Protein AF-A0A7S1JDE6-F1 (afdb_monomer_lite)

Secondary structure (DSSP, 8-state):
-HHHHHHHHHHHHHHHHHHHHHHHHHHHHHHHS-HHHHHHHHHHHHHHHHHHHHHHHHHHHHHHHHHHHHHHHHHHHHHHHHHHHHHHHHHHHHHHHHHHHHHHHHHHHHHHHHHHHHHHHHHHHHHHHHHSSHHHHHHHHTTSS-HHHHHHHHHHHHHHHHHHHHHHHHHHHHHHHHHHHHHHHHHHHHHHHHHHHHHHHHHHHHHHHHHHHHHHHHHHHHHHHHHHHHHHHHHHHHHHHHHHHHHHHHHHHHHHHHHHHHHHHHHHHHHHHHHHHHHHHHHHHHHHHHHHHHHHHHHHHHHHHHHHHHHHHHHHHHHHHHHHHHHHHHHHHHHHHHHHHHHHTT--------------------------PPPS--TT-------HHHHHHHHHHHHHH-TT-SSEEEHHHHHHHHHHTT----HHHHHHHHHHH-SS-SSEEEHHHHHHHHHHHHTT---S--HHHHHHHHHHTTSHHHHHHHHHHTT--------PPPPPP----------------------------------------------------

Foldseek 3Di:
DVVVVVVVVVVVVVVVVVVVVVVVVVVVVVVPPDVVVVVVVVVVVVVVVVVVVVVVVVLVVLVVVLVVLVVVLVVLVVVVVVVVVVVVVVVVVVVVVVVVVVVVVVVVVVVVVVVVVVVVVVVVVVVVVVVPPPVVVVVVPVPDDDVPVVVVVVVVVVVVVVVVVVVVVVVVVVVVVVVVVVVVVVVVVVVVVVVVVVVVVVVVVVSVVVSVVSVVVSVVSVVVVVVVVVVVVVVVVVVVVVVVVVVVVVVVVVVVVVVVVVVVVVVVVVVVVVVVVVVVVVVVVVVVVVVVVVVVVVVVVVVVVVVVVVVVVVVVVVVVVVVVVVVVVVVVVVVVVVVVVVVVVPDDDDDDDDDDDDDDDDDDDDDDDDDDDADDDDLVPDDDPDDPVVVVLLVVVQCVLCVVPPQKRALVSVQVVCVVVVDHDDSVLSQVVVVNLPRVPPRIHGSSSSCVLLVCLLVVVDDDDNPVSVVVNVVSCPDPVSVVVVCVVVVHDDDDDDDDDDDDDDDDDDDDDDDDDDDDDDDDDDDDDDDDDDDDDDDDDDDDDDDDDDDDDDDDD

Sequence (557 aa):
MEEATELIRRLQQSQEKADTMISELQERVRLNTDPLELQKQQQALDERAKGLAEAEEAVTQREQAAAAEEGRIKAIEEILTKLEVDKAEAKGDVLRVNARNEVLHDANERLKKEISSLKDELHAKQVLELTGPVEEKKEKAMKGEDESMFIQYVENQRRKMEAQLQGMQKLLDKEQEQHTEALVKIQQLKGEKELHAEEEAEKRRKLEIQLKEAEIAKADALRGVVEVEKQKVELKHAQANLAKQKAAWEAAMKREMDNFVLDYDQKKTSLVRAVANVEWDQINRTQAEYNKQRKKLEQRFKEVEDEKEYLMKDRQRLQDALDIQEDWLQRVKDWESLVKAQLKTMLIPAGNIPLEPFPEPPQQPAPVQSIVPKPLINPDFFIVPLDLGILISIKHIFERLDPQGNGLLAVRDIGDWVSSKGVSIDHSSLQHMISIADYDQDGCLTFWEFFAVQSYITLGLYKKEVPLMEWVGFVTCRHPGMQALIAQMHGQPLVQGSVSLPPVPENAYYTSQGYDEYYPDQGYEAPASYADPQAMWAAAAYPSASPDPAYGGGYGY

Radius of gyration: 74.98 Å; chains: 1; bounding box: 180×84×236 Å

Organism: NCBI:txid73025

pLDDT: mean 70.15, std 18.43, range [29.5, 92.44]

InterPro domains:
  IPR002048 EF-hand domain [PF13499] (394-452)
  IPR011992 EF-hand domain pair [SSF47473] (394-467)
  IPR018247 EF-Hand 1, calcium-binding site [PS00018] (438-450)

Structure (mmCIF, N/CA/C/O backbone):
data_AF-A0A7S1JDE6-F1
#
_entry.id   AF-A0A7S1JDE6-F1
#
loop_
_atom_site.group_PDB
_atom_site.id
_atom_site.type_symbol
_atom_site.label_atom_id
_atom_site.label_alt_id
_atom_site.label_comp_id
_atom_site.label_asym_id
_atom_site.label_entity_id
_atom_site.label_seq_id
_atom_site.pdbx_PDB_ins_code
_atom_site.Cartn_x
_atom_site.Cartn_y
_atom_site.Cartn_z
_atom_site.occupancy
_atom_site.B_iso_or_equiv
_atom_site.auth_seq_id
_atom_site.auth_comp_id
_atom_site.auth_asym_id
_atom_site.auth_atom_id
_atom_site.pdbx_PDB_model_num
ATOM 1 N N . MET A 1 1 ? -34.099 -27.370 26.755 1.00 49.22 1 MET A N 1
ATOM 2 C CA . MET A 1 1 ? -34.527 -26.265 25.863 1.00 49.22 1 MET A CA 1
ATOM 3 C C . MET A 1 1 ? -34.507 -24.934 26.605 1.00 49.22 1 MET A C 1
ATOM 5 O O . MET A 1 1 ? -33.805 -24.039 26.157 1.00 49.22 1 MET A O 1
ATOM 9 N N . GLU A 1 2 ? -35.168 -24.806 27.759 1.00 65.94 2 GLU A N 1
ATOM 10 C CA . GLU A 1 2 ? -35.119 -23.577 28.580 1.00 65.94 2 GLU A CA 1
ATOM 11 C C . GLU A 1 2 ? -33.700 -23.231 29.062 1.00 65.94 2 GLU A C 1
ATOM 13 O O . GLU A 1 2 ? -33.246 -22.113 28.849 1.00 65.94 2 GLU A O 1
ATOM 18 N N . GLU A 1 3 ? -32.938 -24.206 29.573 1.00 62.94 3 GLU A N 1
ATOM 19 C CA . GLU A 1 3 ? -31.530 -23.993 29.967 1.00 62.94 3 GLU A CA 1
ATOM 20 C C . GLU A 1 3 ? -30.635 -23.549 28.797 1.00 62.94 3 GLU A C 1
ATOM 22 O O . GLU A 1 3 ? -29.754 -22.709 28.965 1.00 62.94 3 GLU A O 1
ATOM 27 N N . ALA A 1 4 ? -30.892 -24.065 27.590 1.00 51.06 4 ALA A N 1
ATOM 28 C CA . ALA A 1 4 ? -30.170 -23.667 26.381 1.00 51.06 4 ALA A CA 1
ATOM 29 C C . ALA A 1 4 ? -30.535 -22.236 25.947 1.00 51.06 4 ALA A C 1
ATOM 31 O O . ALA A 1 4 ? -29.676 -21.487 25.491 1.00 51.06 4 ALA A O 1
ATOM 32 N N . THR A 1 5 ? -31.794 -21.839 26.140 1.00 74.6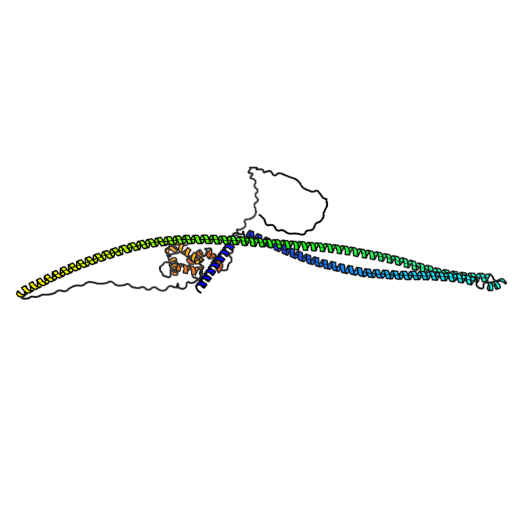9 5 THR A N 1
ATOM 33 C CA . THR A 1 5 ? -32.283 -20.488 25.828 1.00 74.69 5 THR A CA 1
ATOM 34 C C . THR A 1 5 ? -31.700 -19.461 26.804 1.00 74.69 5 THR A C 1
ATOM 36 O O . THR A 1 5 ? -31.255 -18.393 26.392 1.00 74.69 5 THR A O 1
ATOM 39 N N . GLU A 1 6 ? -31.601 -19.813 28.087 1.00 82.25 6 GLU A N 1
ATOM 40 C CA . GLU A 1 6 ? -30.967 -18.976 29.110 1.00 82.25 6 GLU A CA 1
ATOM 41 C C . GLU A 1 6 ? -29.446 -18.848 28.901 1.00 82.25 6 GLU A C 1
ATOM 43 O O . GLU A 1 6 ? -28.879 -17.773 29.103 1.00 82.25 6 GLU A O 1
ATOM 48 N N . LEU A 1 7 ? -28.777 -19.904 28.423 1.00 75.62 7 LEU A N 1
ATOM 49 C CA . LEU A 1 7 ? -27.366 -19.848 28.018 1.00 75.62 7 LEU A CA 1
ATOM 50 C C . LEU A 1 7 ? -27.135 -18.896 26.836 1.00 75.62 7 LEU A C 1
ATOM 52 O O . LEU A 1 7 ? -26.209 -18.087 26.883 1.00 75.62 7 LEU A O 1
ATOM 56 N N . ILE A 1 8 ? -27.993 -18.941 25.813 1.00 78.50 8 ILE A N 1
ATOM 57 C CA . ILE A 1 8 ? -27.926 -18.025 24.662 1.00 78.50 8 ILE A CA 1
ATOM 58 C C . ILE A 1 8 ? -28.127 -16.574 25.116 1.00 78.50 8 ILE A C 1
ATOM 60 O O . ILE A 1 8 ? -27.351 -15.701 24.730 1.00 78.50 8 ILE A O 1
ATOM 64 N N . ARG A 1 9 ? -29.094 -16.321 26.005 1.00 87.25 9 ARG A N 1
ATOM 65 C CA . ARG A 1 9 ? -29.351 -14.984 26.560 1.00 87.25 9 ARG A CA 1
ATOM 66 C C . ARG A 1 9 ? -28.144 -14.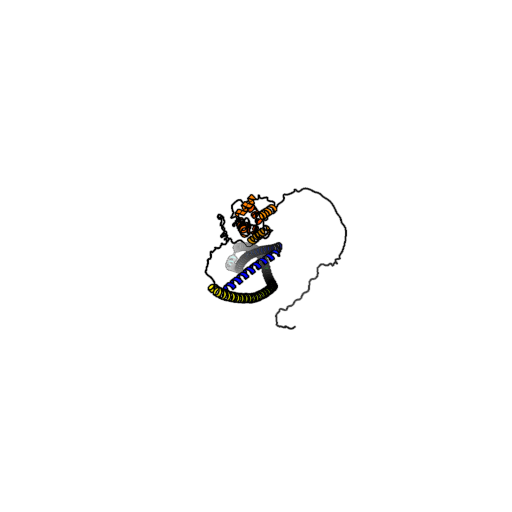434 27.328 1.00 87.25 9 ARG A C 1
ATOM 68 O O . ARG A 1 9 ? -27.805 -13.261 27.193 1.00 87.25 9 ARG A O 1
ATOM 75 N N . ARG A 1 10 ? -27.460 -15.275 28.112 1.00 84.19 10 ARG A N 1
ATOM 76 C CA . ARG A 1 10 ? -26.241 -14.884 28.847 1.00 84.19 10 ARG A CA 1
ATOM 77 C C . ARG A 1 10 ? -25.066 -14.597 27.918 1.00 84.19 10 ARG A C 1
ATOM 79 O O . ARG A 1 10 ? -24.316 -13.660 28.177 1.00 84.19 10 ARG A O 1
ATOM 86 N N . LEU A 1 11 ? -24.922 -15.368 26.841 1.00 74.88 11 LEU A N 1
ATOM 87 C CA . LEU A 1 11 ? -23.900 -15.121 25.824 1.00 74.88 11 LEU A CA 1
ATOM 88 C C . LEU A 1 11 ? -24.150 -13.800 25.087 1.00 74.88 11 LEU A C 1
ATOM 90 O O . LEU A 1 11 ? -23.216 -13.021 24.936 1.00 74.88 11 LEU A O 1
ATOM 94 N N . GLN A 1 12 ? -25.400 -13.498 24.732 1.00 80.62 12 GLN A N 1
ATOM 95 C CA . GLN A 1 12 ? -25.768 -12.222 24.107 1.00 80.62 12 GLN A CA 1
ATOM 96 C C . GLN A 1 12 ? -25.487 -11.027 25.029 1.00 80.62 12 GLN A C 1
ATOM 98 O O . GLN A 1 12 ? -24.830 -10.078 24.617 1.00 80.62 12 GLN A O 1
ATOM 103 N N . GLN A 1 13 ? -25.862 -11.112 26.310 1.00 84.75 13 GLN A N 1
ATOM 104 C CA . GLN A 1 13 ? -25.555 -10.061 27.292 1.00 84.75 13 GLN A CA 1
ATOM 105 C C . GLN A 1 13 ? -24.050 -9.887 27.544 1.00 84.75 13 GLN A C 1
ATOM 107 O O . GLN A 1 13 ? -23.584 -8.787 27.840 1.00 84.75 13 GLN A O 1
ATOM 112 N N . SER A 1 14 ? -23.276 -10.972 27.458 1.00 79.75 14 SER A N 1
ATOM 113 C CA . SER A 1 14 ? -21.816 -10.906 27.539 1.00 79.75 14 SER A CA 1
ATOM 114 C C . SER A 1 14 ? -21.209 -10.247 26.302 1.00 79.75 14 SER A C 1
ATOM 116 O O . SER A 1 14 ? -20.222 -9.527 26.430 1.00 79.75 14 SER A O 1
ATOM 118 N N . GLN A 1 15 ? -21.782 -10.493 25.125 1.00 77.56 15 GLN A N 1
ATOM 119 C CA . GLN A 1 15 ? -21.324 -9.925 23.863 1.00 77.56 15 GLN A CA 1
ATOM 120 C C . GLN A 1 15 ? -21.596 -8.417 23.804 1.00 77.56 15 GLN A C 1
ATOM 122 O O . GLN A 1 15 ? -20.674 -7.651 23.554 1.00 77.56 15 GLN A O 1
ATOM 127 N N . GLU A 1 16 ? -22.797 -7.974 24.185 1.00 86.75 16 GLU A N 1
ATOM 128 C CA . GLU A 1 16 ? -23.143 -6.546 24.266 1.00 86.75 16 GLU A CA 1
ATOM 129 C C . GLU A 1 16 ? -22.226 -5.771 25.227 1.00 86.75 16 GLU A C 1
ATOM 131 O O . GLU A 1 16 ? -21.831 -4.639 24.941 1.00 86.75 16 GLU A O 1
ATOM 136 N N . LYS A 1 17 ? -21.836 -6.392 26.352 1.00 85.88 17 LYS A N 1
ATOM 137 C CA . LYS A 1 17 ? -20.860 -5.821 27.297 1.00 85.88 17 LYS A CA 1
ATOM 138 C C . LYS A 1 17 ? -19.448 -5.725 26.723 1.00 85.88 17 LYS A C 1
ATOM 140 O O . LYS A 1 17 ? -18.738 -4.764 27.011 1.00 85.88 17 LYS A O 1
ATOM 145 N N . ALA A 1 18 ? -19.027 -6.719 25.945 1.00 73.94 18 ALA A N 1
ATOM 146 C CA . ALA A 1 18 ? -17.730 -6.690 25.282 1.00 73.94 18 ALA A CA 1
ATOM 147 C C . ALA A 1 18 ? -17.686 -5.584 24.216 1.00 73.94 18 ALA A C 1
ATOM 149 O O . ALA A 1 18 ? -16.713 -4.834 24.158 1.00 73.94 18 ALA A O 1
ATOM 150 N N . ASP A 1 19 ? -18.763 -5.425 23.446 1.00 80.00 19 ASP A N 1
ATOM 151 C CA . ASP A 1 19 ? -18.871 -4.391 22.415 1.00 80.00 19 ASP A CA 1
ATOM 152 C C . ASP A 1 19 ? -18.860 -2.980 23.024 1.00 80.00 19 ASP A C 1
ATOM 154 O O . ASP A 1 19 ? -18.158 -2.098 22.526 1.00 80.00 19 ASP A O 1
ATOM 158 N N . THR A 1 20 ? -19.535 -2.777 24.163 1.00 85.44 20 THR A N 1
ATOM 159 C CA . THR A 1 20 ? -19.463 -1.499 24.899 1.00 85.44 20 THR A CA 1
ATOM 160 C C . THR A 1 20 ? -18.052 -1.202 25.412 1.00 85.44 20 THR A C 1
ATOM 162 O O . THR A 1 20 ? -17.577 -0.080 25.241 1.00 85.44 20 THR A O 1
ATOM 165 N N . MET A 1 21 ? -17.334 -2.190 25.963 1.00 75.69 21 MET A N 1
ATOM 166 C CA . MET A 1 21 ? -15.934 -1.995 26.379 1.00 75.69 21 MET A CA 1
ATOM 167 C C . MET A 1 21 ? -15.004 -1.699 25.196 1.00 75.69 21 MET A C 1
ATOM 169 O O . MET A 1 21 ? -14.103 -0.871 25.325 1.00 75.69 21 MET A O 1
ATOM 173 N N . ILE A 1 22 ? -15.212 -2.340 24.042 1.00 78.38 22 ILE A N 1
ATOM 174 C CA . ILE A 1 22 ? -14.438 -2.059 22.825 1.00 78.38 22 ILE A CA 1
ATOM 175 C C . ILE A 1 22 ? -14.667 -0.613 22.372 1.00 78.38 22 ILE A C 1
ATOM 177 O O . ILE A 1 22 ? -13.693 0.082 22.079 1.00 78.38 22 ILE A O 1
ATOM 181 N N . SER A 1 23 ? -15.914 -0.132 22.364 1.00 80.12 23 SER A N 1
ATOM 182 C CA . SER A 1 23 ? -16.217 1.266 22.031 1.00 80.12 23 SER A CA 1
ATOM 183 C C . SER A 1 23 ? -15.588 2.253 23.019 1.00 80.12 23 SER A C 1
ATOM 185 O O . SER A 1 23 ? -14.987 3.238 22.596 1.00 80.12 23 SER A O 1
ATOM 187 N N . GLU A 1 24 ? -15.637 1.976 24.325 1.00 80.12 24 GLU A N 1
ATOM 188 C CA . GLU A 1 24 ? -14.979 2.818 25.335 1.00 80.12 24 GLU A CA 1
ATOM 189 C C . GLU A 1 24 ? -13.453 2.857 25.169 1.00 80.12 24 GLU A C 1
ATOM 191 O O . GLU A 1 24 ? -12.832 3.907 25.342 1.00 80.12 24 GLU A O 1
ATOM 196 N N . LEU A 1 25 ? -12.828 1.731 24.819 1.00 69.62 25 LEU A N 1
ATOM 197 C CA . LEU A 1 25 ? -11.390 1.662 24.564 1.00 69.62 25 LEU A CA 1
ATOM 198 C C . LEU A 1 25 ? -10.996 2.401 23.286 1.00 69.62 25 LEU A C 1
ATOM 200 O O . LEU A 1 25 ? -9.996 3.117 23.292 1.00 69.62 25 LEU A O 1
ATOM 204 N N . GLN A 1 26 ? -11.782 2.277 22.216 1.00 69.44 26 GLN A N 1
ATOM 205 C CA . GLN A 1 26 ? -11.581 3.046 20.986 1.00 69.44 26 GLN A CA 1
ATOM 206 C C . GLN A 1 26 ? -11.684 4.551 21.250 1.00 69.44 26 GLN A C 1
ATOM 208 O O . GLN A 1 26 ? -10.839 5.312 20.779 1.00 69.44 26 GLN A O 1
ATOM 213 N N . GLU A 1 27 ? -12.646 4.975 22.070 1.00 77.75 27 GLU A N 1
ATOM 214 C CA . GLU A 1 27 ? -12.805 6.379 22.448 1.00 77.75 27 GLU A CA 1
ATOM 215 C C . GLU A 1 27 ? -11.648 6.862 23.339 1.00 77.75 27 GLU A C 1
ATOM 217 O O . GLU A 1 27 ? -11.132 7.960 23.151 1.00 77.75 27 GLU A O 1
ATOM 222 N N . ARG A 1 28 ? -11.142 6.026 24.256 1.00 70.06 28 ARG A N 1
ATOM 223 C CA . ARG A 1 28 ? -9.946 6.348 25.059 1.00 70.06 28 ARG A CA 1
ATOM 224 C C . ARG A 1 28 ? -8.675 6.443 24.222 1.00 70.06 28 ARG A C 1
ATOM 226 O O . ARG A 1 28 ? -7.874 7.338 24.462 1.00 70.06 28 ARG A O 1
ATOM 233 N N . VAL A 1 29 ? -8.486 5.561 23.241 1.00 67.31 29 VAL A N 1
ATOM 234 C CA . VAL A 1 29 ? -7.367 5.650 22.287 1.00 67.31 29 VAL A CA 1
ATOM 235 C C . VAL A 1 29 ? -7.487 6.931 21.464 1.00 67.31 29 VAL A C 1
ATOM 237 O O . VAL A 1 29 ? -6.503 7.648 21.302 1.00 67.31 29 VAL A O 1
ATOM 240 N N . ARG A 1 30 ? -8.699 7.280 21.023 1.00 69.12 30 ARG A N 1
ATOM 241 C CA . ARG A 1 30 ? -8.980 8.534 20.317 1.00 69.12 30 ARG A CA 1
ATOM 242 C C . ARG A 1 30 ? -8.715 9.780 21.171 1.00 69.12 30 ARG A C 1
ATOM 244 O O . ARG A 1 30 ? -8.283 10.788 20.628 1.00 69.12 30 ARG A O 1
ATOM 251 N N . LEU A 1 31 ? -8.957 9.715 22.481 1.00 71.12 31 LEU A N 1
ATOM 252 C CA . LEU A 1 31 ? -8.732 10.822 23.420 1.00 71.12 31 LEU A CA 1
ATOM 253 C C . LEU A 1 31 ? -7.274 10.943 23.897 1.00 71.12 31 LEU A C 1
ATOM 255 O O . LEU A 1 31 ? -6.847 12.045 24.225 1.00 71.12 31 LEU A O 1
ATOM 259 N N . ASN A 1 32 ? -6.514 9.842 23.937 1.00 65.75 32 ASN A N 1
ATOM 260 C CA . ASN A 1 32 ? -5.107 9.836 24.369 1.00 65.75 32 ASN A CA 1
ATOM 261 C C . ASN A 1 32 ? -4.097 9.988 23.229 1.00 65.75 32 ASN A C 1
ATOM 263 O O . ASN A 1 32 ? -2.929 10.265 23.494 1.00 65.75 32 ASN A O 1
ATOM 267 N N . THR A 1 33 ? -4.514 9.795 21.981 1.00 55.62 33 THR A N 1
ATOM 268 C CA . THR A 1 33 ? -3.657 10.072 20.828 1.00 55.62 33 THR A CA 1
ATOM 269 C C . THR A 1 33 ? -3.906 11.515 20.423 1.00 55.62 33 THR A C 1
ATOM 271 O O . THR A 1 33 ? -5.026 11.842 20.037 1.00 55.62 33 THR A O 1
ATOM 274 N N . ASP A 1 34 ? -2.897 12.383 20.548 1.00 72.19 34 ASP A N 1
ATOM 275 C CA . ASP A 1 34 ? -3.013 13.787 20.148 1.00 72.19 34 ASP A CA 1
ATOM 276 C C . ASP A 1 34 ? -3.513 13.832 18.686 1.00 72.19 34 ASP A C 1
ATOM 278 O O . ASP A 1 34 ? -2.824 13.324 17.791 1.00 72.19 34 ASP A O 1
ATOM 282 N N . PRO A 1 35 ? -4.718 14.378 18.415 1.00 68.94 35 PRO A N 1
ATOM 283 C CA . PRO A 1 35 ? -5.293 14.417 17.072 1.00 68.94 35 PRO A CA 1
ATOM 284 C C . PRO A 1 35 ? -4.346 15.060 16.057 1.00 68.94 35 PRO A C 1
ATOM 286 O O . PRO A 1 35 ? -4.358 14.705 14.878 1.00 68.94 35 PRO A O 1
ATOM 289 N N . LEU A 1 36 ? -3.486 15.968 16.532 1.00 72.69 36 LEU A N 1
ATOM 290 C CA . LEU A 1 36 ? -2.466 16.622 15.733 1.00 72.69 36 LEU A CA 1
ATOM 291 C C . LEU A 1 36 ? -1.353 15.656 15.302 1.00 72.69 36 LEU A C 1
ATOM 293 O O . LEU A 1 36 ? -0.823 15.787 14.201 1.00 72.69 36 LEU A O 1
ATOM 297 N N . GLU A 1 37 ? -0.989 14.682 16.136 1.00 71.50 37 GLU A N 1
ATOM 298 C CA . GLU A 1 37 ? 0.030 13.682 15.810 1.00 71.50 37 GLU A CA 1
ATOM 299 C C . GLU A 1 37 ? -0.493 12.665 14.791 1.00 71.50 37 GLU A C 1
ATOM 301 O O . GLU A 1 37 ? 0.199 12.345 13.823 1.00 71.50 37 GLU A O 1
ATOM 306 N N . LEU A 1 38 ? -1.751 12.235 14.943 1.00 69.88 38 LEU A N 1
ATOM 307 C CA . LEU A 1 38 ? -2.407 11.344 13.985 1.00 69.88 38 LEU A CA 1
ATOM 308 C C . LEU A 1 38 ? -2.587 12.031 12.621 1.00 69.88 38 LEU A C 1
ATOM 310 O O . LEU A 1 38 ? -2.335 11.432 11.577 1.00 69.88 38 LEU A O 1
ATOM 314 N N . GLN A 1 39 ? -2.954 13.317 12.629 1.00 76.44 39 GLN A N 1
ATOM 315 C CA . GLN A 1 39 ? -3.057 14.130 11.418 1.00 76.44 39 GLN A CA 1
ATOM 316 C C . GLN A 1 39 ? -1.692 14.329 10.744 1.00 76.44 39 GLN A C 1
ATOM 318 O O . GLN A 1 39 ? -1.605 14.225 9.522 1.00 76.44 39 GLN A O 1
ATOM 323 N N . LYS A 1 40 ? -0.619 14.550 11.515 1.00 77.50 40 LYS A N 1
ATOM 324 C CA . LYS A 1 40 ? 0.754 14.637 10.987 1.00 77.50 40 LYS A CA 1
ATOM 325 C C . LYS A 1 40 ? 1.224 13.318 10.376 1.00 77.50 40 LYS A C 1
ATOM 327 O O . LYS A 1 40 ? 1.848 13.332 9.320 1.00 77.50 40 LYS A O 1
ATOM 332 N N . GLN A 1 41 ? 0.919 12.183 11.004 1.00 70.38 41 GLN A N 1
ATOM 333 C CA . GLN A 1 41 ? 1.254 10.867 10.452 1.00 70.38 41 GLN A CA 1
ATOM 334 C C . GLN A 1 41 ? 0.469 10.571 9.171 1.00 70.38 41 GLN A C 1
ATOM 336 O O . GLN A 1 41 ? 1.050 10.066 8.211 1.00 70.38 41 GLN A O 1
ATOM 341 N N . GLN A 1 42 ? -0.815 10.933 9.122 1.00 71.56 42 GLN A N 1
ATOM 342 C CA . GLN A 1 42 ? -1.626 10.777 7.918 1.00 71.56 42 GLN A CA 1
ATOM 343 C C . GLN A 1 42 ? -1.126 11.681 6.783 1.00 71.56 42 GLN A C 1
ATOM 345 O O . GLN A 1 42 ? -0.923 11.196 5.675 1.00 71.56 42 GLN A O 1
ATOM 350 N N . GLN A 1 43 ? -0.816 12.950 7.067 1.00 81.25 43 GLN A N 1
ATOM 351 C CA . GLN A 1 43 ? -0.206 13.858 6.088 1.00 81.25 43 GLN A CA 1
ATOM 352 C C . GLN A 1 43 ? 1.140 13.331 5.575 1.00 81.25 43 GLN A C 1
ATOM 354 O O . GLN A 1 43 ? 1.377 13.348 4.373 1.00 81.25 43 GLN A O 1
ATOM 359 N N . ALA A 1 44 ? 1.993 12.789 6.449 1.00 75.75 44 ALA A N 1
ATOM 360 C CA . ALA A 1 44 ? 3.267 12.197 6.041 1.00 75.75 44 ALA A CA 1
ATOM 361 C C . ALA A 1 44 ? 3.091 10.944 5.157 1.00 75.75 44 ALA A C 1
ATOM 363 O O . ALA A 1 44 ? 3.914 10.683 4.275 1.00 75.75 44 ALA A O 1
ATOM 364 N N . LEU A 1 45 ? 2.033 10.156 5.380 1.00 71.69 45 LEU A N 1
ATOM 365 C CA . LEU A 1 45 ? 1.680 9.025 4.519 1.00 71.69 45 LEU A CA 1
ATOM 366 C C . LEU A 1 45 ? 1.142 9.491 3.165 1.00 71.69 45 LEU A C 1
ATOM 368 O O . LEU A 1 45 ? 1.549 8.940 2.144 1.00 71.69 45 LEU A O 1
ATOM 372 N N . ASP A 1 46 ? 0.296 10.518 3.149 1.00 80.06 46 ASP A N 1
ATOM 373 C CA . ASP A 1 46 ? -0.273 11.082 1.924 1.00 80.06 46 ASP A CA 1
ATOM 374 C C . ASP A 1 46 ? 0.817 11.751 1.062 1.00 80.06 46 ASP A C 1
ATOM 376 O O . ASP A 1 46 ? 0.859 11.554 -0.153 1.00 80.06 46 ASP A O 1
ATOM 380 N N . GLU A 1 47 ? 1.768 12.463 1.677 1.00 85.12 47 GLU A N 1
ATOM 381 C CA . GLU A 1 47 ? 2.940 13.029 0.994 1.00 85.12 47 GLU A CA 1
ATOM 382 C C . GLU A 1 47 ? 3.853 11.940 0.419 1.00 85.12 47 GLU A C 1
ATOM 384 O O . GLU A 1 47 ? 4.307 12.047 -0.724 1.00 85.12 47 GLU A O 1
ATOM 389 N N . ARG A 1 48 ? 4.085 10.849 1.163 1.00 78.19 48 ARG A N 1
ATOM 390 C CA . ARG A 1 48 ? 4.832 9.690 0.648 1.00 78.19 48 ARG A CA 1
ATOM 391 C C . ARG A 1 48 ? 4.107 8.994 -0.498 1.00 78.19 48 ARG A C 1
ATOM 393 O O . ARG A 1 48 ? 4.761 8.604 -1.460 1.00 78.19 48 ARG A O 1
ATOM 400 N N . ALA A 1 49 ? 2.788 8.836 -0.410 1.00 72.25 49 ALA A N 1
ATOM 401 C CA . ALA A 1 49 ? 1.983 8.236 -1.470 1.00 72.25 49 ALA A CA 1
ATOM 402 C C . ALA A 1 49 ? 2.019 9.091 -2.743 1.00 72.25 49 ALA A C 1
ATOM 404 O O . ALA A 1 49 ? 2.190 8.557 -3.837 1.00 72.25 49 ALA A O 1
ATOM 405 N N . LYS A 1 50 ? 1.948 10.419 -2.594 1.00 85.81 50 LYS A N 1
ATOM 406 C CA . LYS A 1 50 ? 2.099 11.364 -3.702 1.00 85.81 50 LYS A CA 1
ATOM 407 C C . LYS A 1 50 ? 3.483 11.266 -4.350 1.00 85.81 50 LYS A C 1
ATOM 409 O O . LYS A 1 50 ? 3.566 11.138 -5.566 1.00 85.81 50 LYS A O 1
ATOM 414 N N . GLY A 1 51 ? 4.552 11.236 -3.550 1.00 81.62 51 GLY A N 1
ATOM 415 C CA . GLY A 1 51 ? 5.914 11.056 -4.063 1.00 81.62 51 GLY A CA 1
ATOM 416 C C . GLY A 1 51 ? 6.121 9.713 -4.774 1.00 81.62 51 GLY A C 1
ATOM 417 O O . GLY A 1 51 ? 6.849 9.646 -5.761 1.00 81.62 51 GLY A O 1
ATOM 418 N N . LEU A 1 52 ? 5.451 8.646 -4.321 1.00 71.06 52 LEU A N 1
ATOM 419 C CA . LEU A 1 52 ? 5.494 7.342 -4.986 1.00 71.06 52 LEU A CA 1
ATOM 420 C C . LEU A 1 52 ? 4.786 7.374 -6.348 1.00 71.06 52 LEU A C 1
ATOM 422 O O . LEU A 1 52 ? 5.319 6.844 -7.316 1.00 71.06 52 LEU A O 1
ATOM 426 N N . ALA A 1 53 ? 3.624 8.029 -6.433 1.00 74.12 53 ALA A N 1
ATOM 427 C CA . ALA A 1 53 ? 2.886 8.186 -7.685 1.00 74.12 53 ALA A CA 1
ATOM 428 C C . ALA A 1 53 ? 3.673 9.019 -8.714 1.00 74.12 53 ALA A C 1
ATOM 430 O O . ALA A 1 53 ? 3.769 8.633 -9.877 1.00 74.12 53 ALA A O 1
ATOM 431 N N . GLU A 1 54 ? 4.302 10.116 -8.278 1.00 82.19 54 GLU A N 1
ATOM 432 C CA . GLU A 1 54 ? 5.189 10.929 -9.126 1.00 82.19 54 GLU A CA 1
ATOM 433 C C . GLU A 1 54 ? 6.412 10.121 -9.605 1.00 82.19 54 GLU A C 1
ATOM 435 O O . GLU A 1 54 ? 6.827 10.236 -10.761 1.00 82.19 54 GLU A O 1
ATOM 440 N N . ALA A 1 55 ? 6.970 9.254 -8.752 1.00 71.38 55 ALA A N 1
ATOM 441 C CA . ALA A 1 55 ? 8.066 8.364 -9.129 1.00 71.38 55 ALA A CA 1
ATOM 442 C C . ALA A 1 55 ? 7.633 7.278 -10.133 1.00 71.38 55 ALA A C 1
ATOM 444 O O . ALA A 1 55 ? 8.368 7.008 -11.083 1.00 71.38 55 ALA A O 1
ATOM 445 N N . GLU A 1 56 ? 6.451 6.676 -9.968 1.00 72.94 56 GLU A N 1
ATOM 446 C CA . GLU A 1 56 ? 5.893 5.701 -10.919 1.00 72.94 56 GLU A CA 1
ATOM 447 C C . GLU A 1 56 ? 5.613 6.335 -12.291 1.00 72.94 56 GLU A C 1
ATOM 449 O O . GLU A 1 56 ? 5.930 5.745 -13.331 1.00 72.94 56 GLU A O 1
ATOM 454 N N . GLU A 1 57 ? 5.094 7.564 -12.314 1.00 82.38 57 GLU A N 1
ATOM 455 C CA . GLU A 1 57 ? 4.909 8.319 -13.554 1.00 82.38 57 GLU A CA 1
ATOM 456 C C . GLU A 1 57 ? 6.259 8.606 -14.234 1.00 82.38 57 GLU A C 1
ATOM 458 O O . GLU A 1 57 ? 6.414 8.365 -15.434 1.00 82.38 57 GLU A O 1
ATOM 463 N N . ALA A 1 58 ? 7.274 9.026 -13.471 1.00 75.25 58 ALA A N 1
ATOM 464 C CA . ALA A 1 58 ? 8.619 9.267 -13.993 1.00 75.25 58 ALA A CA 1
ATOM 465 C C . ALA A 1 58 ? 9.282 7.993 -14.555 1.00 75.25 58 ALA A C 1
ATOM 467 O O . ALA A 1 58 ? 9.987 8.056 -15.565 1.00 75.25 58 ALA A O 1
ATOM 468 N N . VAL A 1 59 ? 9.053 6.830 -13.937 1.00 74.44 59 VAL A N 1
ATOM 469 C CA . VAL A 1 59 ? 9.521 5.529 -14.450 1.00 74.44 59 VAL A CA 1
ATOM 470 C C . VAL A 1 59 ? 8.835 5.200 -15.770 1.00 74.44 59 VAL A C 1
ATOM 472 O O . VAL A 1 59 ? 9.515 4.877 -16.740 1.00 74.44 59 VAL A O 1
ATOM 475 N N . THR A 1 60 ? 7.516 5.377 -15.842 1.00 77.19 60 THR A N 1
ATOM 476 C CA . THR A 1 60 ? 6.736 5.126 -17.062 1.00 77.19 60 THR A CA 1
ATOM 477 C C . THR A 1 60 ? 7.210 6.013 -18.219 1.00 77.19 60 THR A C 1
ATOM 479 O O . THR A 1 60 ? 7.400 5.540 -19.340 1.00 77.19 60 THR A O 1
ATOM 482 N N . GLN A 1 61 ? 7.477 7.296 -17.953 1.00 77.81 61 GLN A N 1
ATOM 483 C CA . GLN A 1 61 ? 8.032 8.217 -18.952 1.00 77.81 61 GLN A CA 1
ATOM 484 C C . GLN A 1 61 ? 9.439 7.796 -19.412 1.00 77.81 61 GLN A C 1
ATOM 486 O O . GLN A 1 61 ? 9.749 7.872 -20.603 1.00 77.81 61 GLN A O 1
ATOM 491 N N . ARG A 1 62 ? 10.290 7.304 -18.500 1.00 75.56 62 ARG A N 1
ATOM 492 C CA . ARG A 1 62 ? 11.626 6.783 -18.843 1.00 75.56 62 ARG A CA 1
ATOM 493 C C . ARG A 1 62 ? 11.564 5.500 -19.669 1.00 75.56 62 ARG A C 1
ATOM 495 O O . ARG A 1 62 ? 12.351 5.361 -20.601 1.00 75.56 62 ARG A O 1
ATOM 502 N N . GLU A 1 63 ? 10.635 4.594 -19.377 1.00 72.81 63 GLU A N 1
ATOM 503 C CA . GLU A 1 63 ? 10.416 3.380 -20.175 1.00 72.81 63 GLU A CA 1
ATOM 504 C C . GLU A 1 63 ? 9.956 3.716 -21.600 1.00 72.81 63 GLU A C 1
ATOM 506 O O . GLU A 1 63 ? 10.481 3.161 -22.566 1.00 72.81 63 GLU A O 1
ATOM 511 N N . GLN A 1 64 ? 9.042 4.679 -21.754 1.00 75.56 64 GLN A N 1
ATOM 512 C CA . GLN A 1 64 ? 8.615 5.164 -23.071 1.00 75.56 64 GLN A CA 1
ATOM 513 C C . GLN A 1 64 ? 9.770 5.813 -23.849 1.00 75.56 64 GLN A C 1
ATOM 515 O O . GLN A 1 64 ? 9.922 5.559 -25.046 1.00 75.56 64 GLN A O 1
ATOM 520 N N . ALA A 1 65 ? 10.616 6.603 -23.180 1.00 72.81 65 ALA A N 1
ATOM 521 C CA . ALA A 1 65 ? 11.808 7.190 -23.791 1.00 72.81 65 ALA A CA 1
ATOM 522 C C . ALA A 1 65 ? 12.831 6.119 -24.215 1.00 72.81 65 ALA A C 1
ATOM 524 O O . ALA A 1 65 ? 13.362 6.179 -25.324 1.00 72.81 65 ALA A O 1
ATOM 525 N N . ALA A 1 66 ? 13.064 5.101 -23.379 1.00 70.44 66 ALA A N 1
ATOM 526 C CA . ALA A 1 66 ? 13.943 3.979 -23.704 1.00 70.44 66 ALA A CA 1
ATOM 527 C C . ALA A 1 66 ? 13.423 3.160 -24.901 1.00 70.44 66 ALA A C 1
ATOM 529 O O . ALA A 1 66 ? 14.207 2.789 -25.774 1.00 70.44 66 ALA A O 1
ATOM 530 N N . ALA A 1 67 ? 12.108 2.927 -24.987 1.00 73.06 67 ALA A N 1
ATOM 531 C CA . ALA A 1 67 ? 11.492 2.246 -26.125 1.00 73.06 67 ALA A CA 1
ATOM 532 C C . ALA A 1 67 ? 11.619 3.056 -27.430 1.00 73.06 67 ALA A C 1
ATOM 534 O O . ALA A 1 67 ? 11.888 2.488 -28.492 1.00 73.06 67 ALA A O 1
ATOM 535 N N . ALA A 1 68 ? 11.471 4.384 -27.359 1.00 73.75 68 ALA A N 1
ATOM 536 C CA . ALA A 1 68 ? 11.682 5.265 -28.505 1.00 73.75 68 ALA A CA 1
ATOM 537 C C . ALA A 1 68 ? 13.141 5.229 -28.997 1.00 73.75 68 ALA A C 1
ATOM 539 O O . ALA A 1 68 ? 13.384 5.173 -30.206 1.00 73.75 68 ALA A O 1
ATOM 540 N N . GLU A 1 69 ? 14.108 5.200 -28.077 1.00 72.50 69 GLU A N 1
ATOM 541 C CA . GLU A 1 69 ? 15.530 5.129 -28.424 1.00 72.50 69 GLU A CA 1
ATOM 542 C C . GLU A 1 69 ? 15.922 3.752 -28.985 1.00 72.50 69 GLU A C 1
ATOM 544 O O . GLU A 1 69 ? 16.683 3.671 -29.946 1.00 72.50 69 GLU A O 1
ATOM 549 N N . GLU A 1 70 ? 15.323 2.659 -28.496 1.00 74.00 70 GLU A N 1
ATOM 550 C CA . GLU A 1 70 ? 15.483 1.336 -29.118 1.00 74.00 70 GLU A CA 1
ATOM 551 C C . GLU A 1 70 ? 14.972 1.320 -30.569 1.00 74.00 70 GLU A C 1
ATOM 553 O O . GLU A 1 70 ? 15.603 0.726 -31.446 1.00 74.00 70 GLU A O 1
ATOM 558 N N . GLY A 1 71 ? 13.862 2.013 -30.847 1.00 75.44 71 GLY A N 1
ATOM 559 C CA . GLY A 1 71 ? 13.359 2.200 -32.209 1.00 75.44 71 GLY A CA 1
ATOM 560 C C . GLY A 1 71 ? 14.349 2.944 -33.113 1.00 75.44 71 GLY A C 1
ATOM 561 O O . GLY A 1 71 ? 14.536 2.561 -34.269 1.00 75.44 71 GLY A O 1
ATOM 562 N N . ARG A 1 72 ? 15.031 3.969 -32.585 1.00 75.12 72 ARG A N 1
ATOM 563 C CA . ARG A 1 72 ? 16.079 4.708 -33.310 1.00 75.12 72 ARG A CA 1
ATOM 564 C C . ARG A 1 72 ? 17.307 3.851 -33.592 1.00 75.12 72 ARG A C 1
ATOM 566 O O . ARG A 1 72 ? 17.797 3.878 -34.718 1.00 75.12 72 ARG A O 1
ATOM 573 N N . ILE A 1 73 ? 17.764 3.069 -32.614 1.00 70.88 73 ILE A N 1
ATOM 574 C CA . ILE A 1 73 ? 18.897 2.147 -32.781 1.00 70.88 73 ILE A CA 1
ATOM 575 C C . ILE A 1 73 ? 18.599 1.139 -33.899 1.00 70.88 73 ILE A C 1
ATOM 577 O O . ILE A 1 73 ? 19.398 1.016 -34.824 1.00 70.88 73 ILE A O 1
ATOM 581 N N . LYS A 1 74 ? 17.414 0.510 -33.898 1.00 77.75 74 LYS A N 1
ATOM 582 C CA . LYS A 1 74 ? 17.006 -0.422 -34.970 1.00 77.75 74 LYS A CA 1
ATOM 583 C C . LYS A 1 74 ? 16.982 0.241 -36.348 1.00 77.75 74 LYS A C 1
ATOM 585 O O . LYS A 1 74 ? 17.450 -0.344 -37.320 1.00 77.75 74 LYS A O 1
ATOM 590 N N . ALA A 1 75 ? 16.491 1.478 -36.441 1.00 75.81 75 ALA A N 1
ATOM 591 C CA . ALA A 1 75 ? 16.503 2.223 -37.700 1.00 75.81 75 ALA A CA 1
ATOM 592 C C . ALA A 1 75 ? 17.934 2.511 -38.198 1.00 75.81 75 ALA A C 1
ATOM 594 O O . ALA A 1 75 ? 18.193 2.443 -39.400 1.00 75.81 75 ALA A O 1
ATOM 595 N N . ILE A 1 76 ? 18.877 2.799 -37.293 1.00 75.06 76 ILE A N 1
ATOM 596 C CA . ILE A 1 76 ? 20.295 2.984 -37.638 1.00 75.06 76 ILE A CA 1
ATOM 597 C C . ILE A 1 76 ? 20.918 1.658 -38.101 1.00 75.06 76 ILE A C 1
ATOM 599 O O . ILE A 1 76 ? 21.611 1.645 -39.118 1.00 75.06 76 ILE A O 1
ATOM 603 N N . GLU A 1 77 ? 20.641 0.543 -37.422 1.00 76.25 77 GLU A N 1
ATOM 604 C CA . GLU A 1 77 ? 21.105 -0.796 -37.822 1.00 76.25 77 GLU A CA 1
ATOM 605 C C . GLU A 1 77 ? 20.597 -1.193 -39.222 1.00 76.25 77 GLU A C 1
ATOM 607 O O . GLU A 1 77 ? 21.359 -1.700 -40.051 1.00 76.25 77 GLU A O 1
ATOM 612 N N . GLU A 1 78 ? 19.335 -0.892 -39.546 1.00 83.81 78 GLU A N 1
ATOM 613 C CA . GLU A 1 78 ? 18.776 -1.093 -40.892 1.00 83.81 78 GLU A CA 1
ATOM 614 C C . GLU A 1 78 ? 19.466 -0.233 -41.964 1.00 83.81 78 GLU A C 1
ATOM 616 O O . GLU A 1 78 ? 19.651 -0.670 -43.102 1.00 83.81 78 GLU A O 1
ATOM 621 N N . ILE A 1 79 ? 19.864 0.998 -41.633 1.00 79.94 79 ILE A N 1
ATOM 622 C CA . ILE A 1 79 ? 20.618 1.858 -42.557 1.00 79.94 79 ILE A CA 1
ATOM 623 C C . ILE A 1 79 ? 22.039 1.316 -42.753 1.00 79.94 79 ILE A C 1
ATOM 625 O O . ILE A 1 79 ? 22.522 1.259 -43.884 1.00 79.94 79 ILE A O 1
ATOM 629 N N . LEU A 1 80 ? 22.708 0.890 -41.678 1.00 74.69 80 LEU A N 1
ATOM 630 C CA . LEU A 1 80 ? 24.062 0.338 -41.744 1.00 74.69 80 LEU A CA 1
ATOM 631 C C . LEU A 1 80 ? 24.115 -0.949 -42.573 1.00 74.69 80 LEU A C 1
ATOM 633 O O . LEU A 1 80 ? 24.997 -1.085 -43.419 1.00 74.69 80 LEU A O 1
ATOM 637 N N . THR A 1 81 ? 23.145 -1.847 -42.401 1.00 80.25 81 THR A N 1
ATOM 638 C CA . THR A 1 81 ? 23.048 -3.081 -43.198 1.00 80.25 81 THR A CA 1
ATOM 639 C C . THR A 1 81 ? 22.824 -2.795 -44.685 1.00 80.25 81 THR A C 1
ATOM 641 O O . THR A 1 81 ? 23.491 -3.402 -45.523 1.00 80.25 81 THR A O 1
ATOM 644 N N . LYS A 1 82 ? 21.978 -1.818 -45.045 1.00 80.38 82 LYS A N 1
ATOM 645 C CA . LYS A 1 82 ? 21.841 -1.364 -46.446 1.00 80.38 82 LYS A CA 1
ATOM 646 C C . LYS A 1 82 ? 23.163 -0.832 -47.007 1.00 80.38 82 LYS A C 1
ATOM 648 O O . LYS A 1 82 ? 23.586 -1.251 -48.079 1.00 80.38 82 LYS A O 1
ATOM 653 N N . LEU A 1 83 ? 23.877 -0.005 -46.241 1.00 75.12 83 LEU A N 1
ATOM 654 C CA . LEU A 1 83 ? 25.188 0.523 -46.636 1.00 75.12 83 LEU A CA 1
ATOM 655 C C . LEU A 1 83 ? 26.276 -0.559 -46.770 1.00 75.12 83 LEU A C 1
ATOM 657 O O . LEU A 1 83 ? 27.287 -0.341 -47.447 1.00 75.12 83 LEU A O 1
ATOM 661 N N . GLU A 1 84 ? 26.148 -1.702 -46.097 1.00 75.00 84 GLU A N 1
ATOM 662 C CA . GLU A 1 84 ? 27.044 -2.850 -46.285 1.00 75.00 84 GLU A CA 1
ATOM 663 C C . GLU A 1 84 ? 26.754 -3.606 -47.582 1.00 75.00 84 GLU A C 1
ATOM 665 O O . GLU A 1 84 ? 27.700 -3.987 -48.279 1.00 75.00 84 GLU A O 1
ATOM 670 N N . VAL A 1 85 ? 25.476 -3.760 -47.938 1.00 78.06 85 VAL A N 1
ATOM 671 C CA . VAL A 1 85 ? 25.054 -4.335 -49.223 1.00 78.06 85 VAL A CA 1
ATOM 672 C C . VAL A 1 85 ? 25.536 -3.459 -50.380 1.00 78.06 85 VAL A C 1
ATOM 674 O O . VAL A 1 85 ? 26.228 -3.962 -51.267 1.00 78.06 85 VAL A O 1
ATOM 677 N N . ASP A 1 86 ? 25.309 -2.145 -50.314 1.00 73.56 86 ASP A N 1
ATOM 678 C CA . ASP A 1 86 ? 25.755 -1.194 -51.343 1.00 73.56 86 ASP A CA 1
ATOM 679 C C . ASP A 1 86 ? 27.287 -1.216 -51.509 1.00 73.56 86 ASP A C 1
ATOM 681 O O . ASP A 1 86 ? 27.824 -1.174 -52.618 1.00 73.56 86 ASP A O 1
ATOM 685 N N . LYS A 1 87 ? 28.030 -1.368 -50.401 1.00 72.69 87 LYS A N 1
ATOM 686 C CA . LYS A 1 87 ? 29.494 -1.519 -50.426 1.00 72.69 87 LYS A CA 1
ATOM 687 C C . LYS A 1 87 ? 29.932 -2.816 -51.114 1.00 72.69 87 LYS A C 1
ATOM 689 O O . LYS A 1 87 ? 30.960 -2.827 -51.798 1.00 72.69 87 LYS A O 1
ATOM 694 N N . ALA A 1 88 ? 29.201 -3.912 -50.918 1.00 69.38 88 ALA A N 1
ATOM 695 C CA . ALA A 1 88 ? 29.483 -5.182 -51.581 1.00 69.38 88 ALA A CA 1
ATOM 696 C C . ALA A 1 88 ? 29.222 -5.094 -53.095 1.00 69.38 88 ALA A C 1
ATOM 698 O O . ALA A 1 88 ? 30.053 -5.565 -53.878 1.00 69.38 88 ALA A O 1
ATOM 699 N N . GLU A 1 89 ? 28.141 -4.428 -53.507 1.00 72.56 89 GLU A N 1
ATOM 700 C CA . GLU A 1 89 ? 27.834 -4.167 -54.919 1.00 72.56 89 GLU A CA 1
ATOM 701 C C . GLU A 1 89 ? 28.893 -3.272 -55.576 1.00 72.56 89 GLU A C 1
ATOM 703 O O . GLU A 1 89 ? 29.461 -3.644 -56.608 1.00 72.56 89 GLU A O 1
ATOM 708 N N . ALA A 1 90 ? 29.272 -2.167 -54.925 1.00 68.25 90 ALA A N 1
ATOM 709 C CA . ALA A 1 90 ? 30.323 -1.273 -55.410 1.00 68.25 90 ALA A CA 1
ATOM 710 C C . ALA A 1 90 ? 31.675 -1.994 -55.568 1.00 68.25 90 ALA A C 1
ATOM 712 O O . ALA A 1 90 ? 32.400 -1.777 -56.544 1.00 68.25 90 ALA A O 1
ATOM 713 N N . LYS A 1 91 ? 32.019 -2.908 -54.648 1.00 69.12 91 LYS A N 1
ATOM 714 C CA . LYS A 1 91 ? 33.224 -3.748 -54.764 1.00 69.12 91 LYS A CA 1
ATOM 715 C C . LYS A 1 91 ? 33.142 -4.696 -55.968 1.00 69.12 91 LYS A C 1
ATOM 717 O O . LYS A 1 91 ? 34.151 -4.899 -56.646 1.00 69.12 91 LYS A O 1
ATOM 722 N N . GLY A 1 92 ? 31.960 -5.241 -56.256 1.00 72.38 92 GLY A N 1
ATOM 723 C CA . GLY A 1 92 ? 31.699 -6.031 -57.462 1.00 72.38 92 GLY A CA 1
ATOM 724 C C . GLY A 1 92 ? 31.917 -5.231 -58.750 1.00 72.38 92 GLY A C 1
ATOM 725 O O . GLY A 1 92 ? 32.539 -5.727 -59.692 1.00 72.38 92 GLY A O 1
ATOM 726 N N . ASP A 1 93 ? 31.495 -3.969 -58.779 1.00 65.12 93 ASP A N 1
ATOM 727 C CA . ASP A 1 93 ? 31.686 -3.089 -59.936 1.00 65.12 93 ASP A CA 1
ATOM 728 C C . ASP A 1 93 ? 33.147 -2.693 -60.158 1.00 65.12 93 ASP A C 1
ATOM 730 O O . ASP A 1 93 ? 33.612 -2.672 -61.301 1.00 65.12 93 ASP A O 1
ATOM 734 N N . VAL A 1 94 ? 33.916 -2.471 -59.088 1.00 64.56 94 VAL A N 1
ATOM 735 C CA . VAL A 1 94 ? 35.370 -2.249 -59.188 1.00 64.56 94 VAL A CA 1
ATOM 736 C C . VAL A 1 94 ? 36.072 -3.467 -59.798 1.00 64.56 94 VAL A C 1
ATOM 738 O O . VAL A 1 94 ? 36.916 -3.307 -60.682 1.00 64.56 94 VAL A O 1
ATOM 741 N N . LEU A 1 95 ? 35.697 -4.686 -59.395 1.00 68.38 95 LEU A N 1
ATOM 742 C CA . LEU A 1 95 ? 36.253 -5.915 -59.976 1.00 68.38 95 LEU A CA 1
ATOM 743 C C . LEU A 1 95 ? 35.909 -6.054 -61.468 1.00 68.38 95 LEU A C 1
ATOM 745 O O . LEU A 1 95 ? 36.777 -6.421 -62.260 1.00 68.38 95 LEU A O 1
ATOM 749 N N . ARG A 1 96 ? 34.685 -5.692 -61.876 1.00 70.12 96 ARG A N 1
ATOM 750 C CA . ARG A 1 96 ? 34.275 -5.680 -63.293 1.00 70.12 96 ARG A CA 1
ATOM 751 C C . ARG A 1 96 ? 35.071 -4.672 -64.129 1.00 70.12 96 ARG A C 1
ATOM 753 O O . ARG A 1 96 ? 35.458 -4.986 -65.255 1.00 70.12 96 ARG A O 1
ATOM 760 N N . VAL A 1 97 ? 35.345 -3.482 -63.592 1.00 65.06 97 VAL A N 1
ATOM 761 C CA . VAL A 1 97 ? 36.167 -2.463 -64.270 1.00 65.06 97 VAL A CA 1
ATOM 762 C C . VAL A 1 97 ? 37.623 -2.918 -64.401 1.00 65.06 97 VAL A C 1
ATOM 764 O O . VAL A 1 97 ? 38.204 -2.770 -65.476 1.00 65.06 97 VAL A O 1
ATOM 767 N N . ASN A 1 98 ? 38.198 -3.526 -63.360 1.00 64.88 98 ASN A N 1
ATOM 768 C CA . ASN A 1 98 ? 39.565 -4.051 -63.416 1.00 64.88 98 ASN A CA 1
ATOM 769 C C . ASN A 1 98 ? 39.712 -5.163 -64.465 1.00 64.88 98 ASN A C 1
ATOM 771 O O . ASN A 1 98 ? 40.626 -5.096 -65.283 1.00 64.88 98 ASN A O 1
ATOM 775 N N . ALA A 1 99 ? 38.764 -6.103 -64.530 1.00 69.81 99 ALA A N 1
ATOM 776 C CA . ALA A 1 99 ? 38.760 -7.150 -65.555 1.00 69.81 99 ALA A CA 1
ATOM 777 C C . ALA A 1 99 ? 38.683 -6.572 -66.984 1.00 69.81 99 ALA A C 1
ATOM 779 O O . ALA A 1 99 ? 39.354 -7.046 -67.899 1.00 69.81 99 ALA A O 1
ATOM 780 N N . ARG A 1 100 ? 37.904 -5.500 -67.192 1.00 69.50 100 ARG A N 1
ATOM 781 C CA . ARG A 1 100 ? 37.837 -4.809 -68.490 1.00 69.50 100 ARG A CA 1
ATOM 782 C C . ARG A 1 100 ? 39.161 -4.132 -68.860 1.00 69.50 100 ARG A C 1
ATOM 784 O O . ARG A 1 100 ? 39.529 -4.135 -70.033 1.00 69.50 100 ARG A O 1
ATOM 791 N N . ASN A 1 101 ? 39.869 -3.563 -67.886 1.00 66.19 101 ASN A N 1
ATOM 792 C CA . ASN A 1 101 ? 41.168 -2.930 -68.114 1.00 66.19 101 ASN A CA 1
ATOM 793 C C . ASN A 1 101 ? 42.253 -3.951 -68.484 1.00 66.19 101 ASN A C 1
ATOM 795 O O . ASN A 1 101 ? 43.067 -3.657 -69.355 1.00 66.19 101 ASN A O 1
ATOM 799 N N . GLU A 1 102 ? 42.235 -5.152 -67.899 1.00 74.25 102 GLU A N 1
ATOM 800 C CA . GLU A 1 102 ? 43.137 -6.246 -68.294 1.00 74.25 102 GLU A CA 1
ATOM 801 C C . GLU A 1 102 ? 42.904 -6.672 -69.752 1.00 74.25 102 GLU A C 1
ATOM 803 O O . GLU A 1 102 ? 43.852 -6.751 -70.530 1.00 74.25 102 GLU A O 1
ATOM 808 N N . VAL A 1 103 ? 41.641 -6.824 -70.172 1.00 73.62 103 VAL A N 1
ATOM 809 C CA . VAL A 1 103 ? 41.296 -7.146 -71.571 1.00 73.62 103 VAL A CA 1
ATOM 810 C C . VAL A 1 103 ? 41.773 -6.060 -72.544 1.00 73.62 103 VAL A C 1
ATOM 812 O O . VAL A 1 103 ? 42.262 -6.369 -73.631 1.00 73.62 103 VAL A O 1
ATOM 815 N N . LEU A 1 104 ? 41.650 -4.783 -72.169 1.00 69.00 104 LEU A N 1
ATOM 816 C CA . LEU A 1 104 ? 42.148 -3.667 -72.981 1.00 69.00 104 LEU A CA 1
ATOM 817 C C . LEU A 1 104 ? 43.680 -3.630 -73.039 1.00 69.00 104 LEU A C 1
ATOM 819 O O . LEU A 1 104 ? 44.241 -3.323 -74.092 1.00 69.00 104 LEU A O 1
ATOM 823 N N . HIS A 1 105 ? 44.360 -3.958 -71.940 1.00 75.00 105 HIS A N 1
ATOM 824 C CA . HIS A 1 105 ? 45.816 -4.055 -71.911 1.00 75.00 105 HIS A CA 1
ATOM 825 C C . HIS A 1 105 ? 46.317 -5.157 -72.854 1.00 75.00 105 HIS A C 1
ATOM 827 O O . HIS A 1 105 ? 47.175 -4.896 -73.699 1.00 75.00 105 HIS A O 1
ATOM 833 N N . ASP A 1 106 ? 45.704 -6.341 -72.802 1.00 75.00 106 ASP A N 1
ATOM 834 C CA . ASP A 1 106 ? 46.012 -7.454 -73.703 1.00 75.00 106 ASP A CA 1
ATOM 835 C C . ASP A 1 106 ? 45.739 -7.111 -75.174 1.00 75.00 106 ASP A C 1
ATOM 837 O O . ASP A 1 106 ? 46.528 -7.462 -76.056 1.00 75.00 106 ASP A O 1
ATOM 841 N N . ALA A 1 107 ? 44.639 -6.407 -75.462 1.00 70.62 107 ALA A N 1
ATOM 842 C CA . ALA A 1 107 ? 44.327 -5.938 -76.811 1.00 70.62 107 ALA A CA 1
ATOM 843 C C . ALA A 1 107 ? 45.386 -4.950 -77.333 1.00 70.62 107 ALA A C 1
ATOM 845 O O . ALA A 1 107 ? 45.840 -5.082 -78.471 1.00 70.62 107 ALA A O 1
ATOM 846 N N . ASN A 1 108 ? 45.839 -4.015 -76.494 1.00 68.94 108 ASN A N 1
ATOM 847 C CA . ASN A 1 108 ? 46.904 -3.074 -76.843 1.00 68.94 108 ASN A CA 1
ATOM 848 C C . ASN A 1 108 ? 48.247 -3.776 -77.088 1.00 68.94 108 ASN A C 1
ATOM 850 O O . ASN A 1 108 ? 48.956 -3.431 -78.033 1.00 68.94 108 ASN A O 1
ATOM 854 N N . GLU A 1 109 ? 48.602 -4.781 -76.287 1.00 80.44 109 GLU A N 1
ATOM 855 C CA . GLU A 1 109 ? 49.828 -5.559 -76.504 1.00 80.44 109 GLU A CA 1
ATOM 856 C C . GLU A 1 109 ? 49.767 -6.402 -77.788 1.00 80.44 109 GLU A C 1
ATOM 858 O O . GLU A 1 109 ? 50.770 -6.528 -78.496 1.00 80.44 109 GLU A O 1
ATOM 863 N N . ARG A 1 110 ? 48.590 -6.930 -78.154 1.00 75.94 110 ARG A N 1
ATOM 864 C CA . ARG A 1 110 ? 48.382 -7.587 -79.458 1.00 75.94 110 ARG A CA 1
ATOM 865 C C . ARG A 1 110 ? 48.561 -6.610 -80.616 1.00 75.94 110 ARG A C 1
ATOM 867 O O . ARG A 1 110 ? 49.317 -6.917 -81.534 1.00 75.94 110 ARG A O 1
ATOM 874 N N . LEU A 1 111 ? 47.950 -5.427 -80.536 1.00 72.81 111 LEU A N 1
ATOM 875 C CA . LEU A 1 111 ? 48.094 -4.384 -81.556 1.00 72.81 111 LEU A CA 1
ATOM 876 C C . LEU A 1 111 ? 49.552 -3.941 -81.720 1.00 72.81 111 LEU A C 1
ATOM 878 O O . LEU A 1 111 ? 50.034 -3.828 -82.843 1.00 72.81 111 LEU A O 1
ATOM 882 N N . LYS A 1 112 ? 50.303 -3.761 -80.624 1.00 74.56 112 LYS A N 1
ATOM 883 C CA . LYS A 1 112 ? 51.741 -3.437 -80.698 1.00 74.56 112 LYS A CA 1
ATOM 884 C C . LYS A 1 112 ? 52.543 -4.510 -81.433 1.00 74.56 112 LYS A C 1
ATOM 886 O O . LYS A 1 112 ? 53.398 -4.172 -82.252 1.00 74.56 112 LYS A O 1
ATOM 891 N N . LYS A 1 113 ? 52.274 -5.791 -81.158 1.00 80.88 113 LYS A N 1
ATOM 892 C CA . LYS A 1 113 ? 52.929 -6.915 -81.847 1.00 80.88 113 LYS A CA 1
ATOM 893 C C . LYS A 1 113 ? 52.580 -6.945 -83.332 1.00 80.88 113 LYS A C 1
ATOM 895 O O . LYS A 1 113 ? 53.470 -7.141 -84.152 1.00 80.88 113 LYS A O 1
ATOM 900 N N . GLU A 1 114 ? 51.319 -6.707 -83.674 1.00 76.69 114 GLU A N 1
ATOM 901 C CA . GLU A 1 114 ? 50.849 -6.672 -85.060 1.00 76.69 114 GLU A CA 1
ATOM 902 C C . GLU A 1 114 ? 51.469 -5.500 -85.836 1.00 76.69 114 GLU A C 1
ATOM 904 O O . GLU A 1 114 ? 51.982 -5.692 -86.934 1.00 76.69 114 GLU A O 1
ATOM 909 N N . ILE A 1 115 ? 51.559 -4.313 -85.226 1.00 71.06 115 ILE A N 1
ATOM 910 C CA . ILE A 1 115 ? 52.270 -3.158 -85.796 1.00 71.06 115 ILE A CA 1
ATOM 911 C C . ILE A 1 115 ? 53.759 -3.466 -86.000 1.00 71.06 115 ILE A C 1
ATOM 913 O O . ILE A 1 115 ? 54.317 -3.097 -87.033 1.00 71.06 115 ILE A O 1
ATOM 917 N N . SER A 1 116 ? 54.413 -4.134 -85.042 1.00 76.88 116 SER A N 1
ATOM 918 C CA . SER A 1 116 ? 55.813 -4.556 -85.195 1.00 76.88 116 SER A CA 1
ATOM 919 C C . SER A 1 116 ? 55.972 -5.524 -86.366 1.00 76.88 116 SER A C 1
ATOM 921 O O . SER A 1 116 ? 56.827 -5.307 -87.217 1.00 76.88 116 SER A O 1
ATOM 923 N N . SER A 1 117 ? 55.096 -6.528 -86.463 1.00 78.88 117 SER A N 1
ATOM 924 C CA . SER A 1 117 ? 55.088 -7.491 -87.568 1.00 78.88 117 SER A CA 1
ATOM 925 C C . SER A 1 117 ? 54.887 -6.803 -88.919 1.00 78.88 117 SER A C 1
ATOM 927 O O . SER A 1 117 ? 55.600 -7.092 -89.873 1.00 78.88 117 SER A O 1
ATOM 929 N N . LEU A 1 118 ? 53.957 -5.847 -89.007 1.00 74.88 118 LEU A N 1
ATOM 930 C CA . LEU A 1 118 ? 53.718 -5.078 -90.229 1.00 74.88 118 LEU A CA 1
ATOM 931 C C . LEU A 1 118 ? 54.912 -4.190 -90.602 1.00 74.88 118 LEU A C 1
ATOM 933 O O . LEU A 1 118 ? 55.192 -4.023 -91.788 1.00 74.88 118 LEU A O 1
ATOM 937 N N . LYS A 1 119 ? 55.636 -3.633 -89.621 1.00 73.12 119 LYS A N 1
ATOM 938 C CA . LYS A 1 119 ? 56.894 -2.909 -89.873 1.00 73.12 119 LYS A CA 1
ATOM 939 C C . LYS A 1 119 ? 57.968 -3.838 -90.427 1.00 73.12 119 LYS A C 1
ATOM 941 O O . LYS A 1 119 ? 58.632 -3.464 -91.392 1.00 73.12 119 LYS A O 1
ATOM 946 N N . ASP A 1 120 ? 58.105 -5.031 -89.861 1.00 78.31 120 ASP A N 1
ATOM 947 C CA . ASP A 1 120 ? 59.073 -6.028 -90.318 1.00 78.31 120 ASP A CA 1
ATOM 948 C C . ASP A 1 120 ? 58.727 -6.526 -91.732 1.00 78.31 120 ASP A C 1
ATOM 950 O O . ASP A 1 120 ? 59.602 -6.604 -92.593 1.00 78.31 120 ASP A O 1
ATOM 954 N N . GLU A 1 121 ? 57.443 -6.763 -92.026 1.00 75.50 121 GLU A N 1
ATOM 955 C CA . GLU A 1 121 ? 56.957 -7.094 -93.371 1.00 75.50 121 GLU A CA 1
ATOM 956 C C . GLU A 1 121 ? 57.175 -5.959 -94.376 1.00 75.50 121 GLU A C 1
ATOM 958 O O . GLU A 1 121 ? 57.542 -6.213 -95.525 1.00 75.50 121 GLU A O 1
ATOM 963 N N . LEU A 1 122 ? 56.949 -4.707 -93.972 1.00 73.31 122 LEU A N 1
ATOM 964 C CA . LEU A 1 122 ? 57.189 -3.544 -94.822 1.00 73.31 122 LEU A CA 1
ATOM 965 C C . LEU A 1 122 ? 58.682 -3.395 -95.125 1.00 73.31 122 LEU A C 1
ATOM 967 O O . LEU A 1 122 ? 59.043 -3.182 -96.281 1.00 73.31 122 LEU A O 1
ATOM 971 N N . HIS A 1 123 ? 59.548 -3.565 -94.123 1.00 71.69 123 HIS A N 1
ATOM 972 C CA . HIS A 1 123 ? 60.995 -3.593 -94.319 1.00 71.69 123 HIS A CA 1
ATOM 973 C C . HIS A 1 123 ? 61.415 -4.746 -95.235 1.00 71.69 123 HIS A C 1
ATOM 975 O O . HIS A 1 123 ? 62.201 -4.533 -96.156 1.00 71.69 123 HIS A O 1
ATOM 981 N N . ALA A 1 124 ? 60.851 -5.942 -95.055 1.00 73.25 124 ALA A N 1
ATOM 982 C CA . ALA A 1 124 ? 61.114 -7.083 -95.925 1.00 73.25 124 ALA A CA 1
ATOM 983 C C . ALA A 1 124 ? 60.673 -6.811 -97.371 1.00 73.25 124 ALA A C 1
ATOM 985 O O . ALA A 1 124 ? 61.435 -7.083 -98.295 1.00 73.25 124 ALA A O 1
ATOM 986 N N . LYS A 1 125 ? 59.492 -6.211 -97.585 1.00 72.56 125 LYS A N 1
ATOM 987 C CA . LYS A 1 125 ? 59.007 -5.802 -98.916 1.00 72.56 125 LYS A CA 1
ATOM 988 C C . LYS A 1 125 ? 59.863 -4.702 -99.536 1.00 72.56 125 LYS A C 1
ATOM 990 O O . LYS A 1 125 ? 60.149 -4.793 -100.721 1.00 72.56 125 LYS A O 1
ATOM 995 N N . GLN A 1 126 ? 60.327 -3.719 -98.761 1.00 67.38 126 GLN A N 1
ATOM 996 C CA . GLN A 1 126 ? 61.274 -2.705 -99.239 1.00 67.38 126 GLN A CA 1
ATOM 997 C C . GLN A 1 126 ? 62.595 -3.339 -99.681 1.00 67.38 126 GLN A C 1
ATOM 999 O O . GLN A 1 126 ? 63.112 -2.998 -100.740 1.00 67.38 126 GLN A O 1
ATOM 1004 N N . VAL A 1 127 ? 63.124 -4.296 -98.914 1.00 69.06 127 VAL A N 1
ATOM 1005 C CA . VAL A 1 127 ? 64.329 -5.043 -99.299 1.00 69.06 127 VAL A CA 1
ATOM 1006 C C . VAL A 1 127 ? 64.069 -5.873 -100.560 1.00 69.06 127 VAL A C 1
ATOM 1008 O O . VAL A 1 127 ? 64.912 -5.879 -101.455 1.00 69.06 127 VAL A O 1
ATOM 1011 N N . LEU A 1 128 ? 62.900 -6.514 -100.682 1.00 65.69 128 LEU A N 1
ATOM 1012 C CA . LEU A 1 128 ? 62.539 -7.346 -101.835 1.00 65.69 128 LEU A CA 1
ATOM 1013 C C . LEU A 1 128 ? 62.243 -6.533 -103.107 1.00 65.69 128 LEU A C 1
ATOM 1015 O O . LEU A 1 128 ? 62.609 -6.964 -104.191 1.00 65.69 128 LEU A O 1
ATOM 1019 N N . GLU A 1 129 ? 61.625 -5.354 -103.014 1.00 62.75 129 GLU A N 1
ATOM 1020 C CA . GLU A 1 129 ? 61.400 -4.461 -104.164 1.00 62.75 129 GLU A CA 1
ATOM 1021 C C . GLU A 1 129 ? 62.680 -3.743 -104.606 1.00 62.75 129 GLU A C 1
ATOM 1023 O O . GLU A 1 129 ? 62.842 -3.467 -105.793 1.00 62.75 129 GLU A O 1
ATOM 1028 N N . LEU A 1 130 ? 63.617 -3.488 -103.686 1.00 56.44 130 LEU A N 1
ATOM 1029 C CA . LEU A 1 130 ? 64.950 -2.980 -104.026 1.00 56.44 130 LEU A CA 1
ATOM 1030 C C . LEU A 1 130 ? 65.869 -4.067 -104.620 1.00 56.44 130 LEU A C 1
ATOM 1032 O O . LEU A 1 130 ? 66.893 -3.725 -105.210 1.00 56.44 130 LEU A O 1
ATOM 1036 N N . THR A 1 131 ? 65.517 -5.354 -104.492 1.00 53.69 131 THR A N 1
ATOM 1037 C CA . THR A 1 131 ? 66.305 -6.499 -105.000 1.00 53.69 131 THR A CA 1
ATOM 1038 C C . THR A 1 131 ? 65.630 -7.293 -106.128 1.00 53.69 131 THR A C 1
ATOM 1040 O O . THR A 1 131 ? 66.321 -7.978 -106.879 1.00 53.69 131 THR A O 1
ATOM 1043 N N . GLY A 1 132 ? 64.312 -7.176 -106.315 1.00 59.31 132 GLY A N 1
ATOM 1044 C CA . GLY A 1 132 ? 63.571 -7.681 -107.478 1.00 59.31 132 GLY A CA 1
ATOM 1045 C C . GLY A 1 132 ? 63.894 -6.871 -108.733 1.00 59.31 132 GLY A C 1
ATOM 1046 O O . GLY A 1 132 ? 64.297 -5.721 -108.613 1.00 59.31 132 GLY A O 1
ATOM 1047 N N . PRO A 1 133 ? 63.724 -7.441 -109.938 1.00 49.44 133 PRO A N 1
ATOM 1048 C CA . PRO A 1 133 ? 64.658 -7.405 -111.069 1.00 49.44 133 PRO A CA 1
ATOM 1049 C C . PRO A 1 133 ? 65.144 -5.993 -111.448 1.00 49.44 133 PRO A C 1
ATOM 1051 O O . PRO A 1 133 ? 64.822 -5.445 -112.504 1.00 49.44 133 PRO A O 1
ATOM 1054 N N . VAL A 1 134 ? 65.992 -5.410 -110.597 1.00 49.06 134 VAL A N 1
ATOM 1055 C CA . VAL A 1 134 ? 66.798 -4.237 -110.928 1.00 49.06 134 VAL A CA 1
ATOM 1056 C C . VAL A 1 134 ? 67.800 -4.642 -112.000 1.00 49.06 134 VAL A C 1
ATOM 1058 O O . VAL A 1 134 ? 68.168 -3.796 -112.799 1.00 49.06 134 VAL A O 1
ATOM 1061 N N . GLU A 1 135 ? 68.169 -5.922 -112.105 1.00 49.81 135 GLU A N 1
ATOM 1062 C CA . GLU A 1 135 ? 69.020 -6.427 -113.187 1.00 49.81 135 GLU A CA 1
ATOM 1063 C C . GLU A 1 135 ? 68.347 -6.320 -114.567 1.00 49.81 135 GLU A C 1
ATOM 1065 O O . GLU A 1 135 ? 68.979 -5.827 -115.498 1.00 49.81 135 GLU A O 1
ATOM 1070 N N . GLU A 1 136 ? 67.045 -6.601 -114.696 1.00 50.19 136 GLU A N 1
ATOM 1071 C CA . GLU A 1 136 ? 66.353 -6.543 -115.999 1.00 50.19 136 GLU A CA 1
ATOM 1072 C C . GLU A 1 136 ? 66.049 -5.098 -116.459 1.00 50.19 136 GLU A C 1
ATOM 1074 O O . GLU A 1 136 ? 65.899 -4.821 -117.653 1.00 50.19 136 GLU A O 1
ATOM 1079 N N . LYS A 1 137 ? 66.019 -4.131 -115.526 1.00 52.69 137 LYS A N 1
ATOM 1080 C CA . LYS A 1 137 ? 65.933 -2.690 -115.841 1.00 52.69 137 LYS A CA 1
ATOM 1081 C C . LYS A 1 137 ? 67.302 -1.992 -115.910 1.00 52.69 137 LYS A C 1
ATOM 1083 O O . LYS A 1 137 ? 67.436 -1.053 -116.694 1.00 52.69 137 LYS A O 1
ATOM 1088 N N . LYS A 1 138 ? 68.338 -2.473 -115.204 1.00 50.53 138 LYS A N 1
ATOM 1089 C CA . LYS A 1 138 ? 69.741 -2.026 -115.370 1.00 50.53 138 LYS A CA 1
ATOM 1090 C C . LYS A 1 138 ? 70.276 -2.376 -116.751 1.00 50.53 138 LYS A C 1
ATOM 1092 O O . LYS A 1 138 ? 70.985 -1.566 -117.339 1.00 50.53 138 LYS A O 1
ATOM 1097 N N . GLU A 1 139 ? 69.916 -3.540 -117.288 1.00 50.09 139 GLU A N 1
ATOM 1098 C CA . GLU A 1 139 ? 70.409 -3.978 -118.598 1.00 50.09 139 GLU A CA 1
ATOM 1099 C C . GLU A 1 139 ? 69.816 -3.161 -119.764 1.00 50.09 139 GLU A C 1
ATOM 1101 O O . GLU A 1 139 ? 70.461 -2.993 -120.799 1.00 50.09 139 GLU A O 1
ATOM 1106 N N . LYS A 1 140 ? 68.634 -2.550 -119.579 1.00 53.38 140 LYS A N 1
ATOM 1107 C CA . LYS A 1 140 ? 68.072 -1.574 -120.533 1.00 53.38 140 LYS A CA 1
ATOM 1108 C C . LYS A 1 140 ? 68.573 -0.141 -120.319 1.00 53.38 140 LYS A C 1
ATOM 1110 O O . LYS A 1 140 ? 68.657 0.595 -121.294 1.00 53.38 140 LYS A O 1
ATOM 1115 N N . ALA A 1 141 ? 68.964 0.242 -119.101 1.00 50.72 141 ALA A N 1
ATOM 1116 C CA . ALA A 1 141 ? 69.534 1.564 -118.815 1.00 50.72 141 ALA A CA 1
ATOM 1117 C C . ALA A 1 141 ? 71.021 1.694 -119.215 1.00 50.72 141 ALA A C 1
ATOM 1119 O O . ALA A 1 141 ? 71.475 2.783 -119.556 1.00 50.72 141 ALA A O 1
ATOM 1120 N N . MET A 1 142 ? 71.783 0.591 -119.258 1.00 50.34 142 MET A N 1
ATOM 1121 C CA . MET A 1 142 ? 73.201 0.605 -119.661 1.00 50.34 142 MET A CA 1
ATOM 1122 C C . MET A 1 142 ? 73.451 0.777 -121.174 1.00 50.34 142 MET A C 1
ATOM 1124 O O . MET A 1 142 ? 74.606 0.773 -121.597 1.00 50.34 142 MET A O 1
ATOM 1128 N N . LYS A 1 143 ? 72.413 0.954 -122.007 1.00 53.50 143 LYS A N 1
ATOM 1129 C CA . LYS A 1 143 ? 72.561 1.178 -123.462 1.00 53.50 143 LYS A CA 1
ATOM 1130 C C . LYS A 1 143 ? 72.419 2.631 -123.926 1.00 53.50 143 LYS A C 1
ATOM 1132 O O . LYS A 1 143 ? 72.398 2.874 -125.127 1.00 53.50 143 LYS A O 1
ATOM 1137 N N . GLY A 1 144 ? 72.481 3.580 -122.997 1.00 52.84 144 GLY A N 1
ATOM 1138 C CA . GLY A 1 144 ? 72.585 5.000 -123.315 1.00 52.84 144 GLY A CA 1
ATOM 1139 C C . GLY A 1 144 ? 71.223 5.678 -123.369 1.00 52.84 144 GLY A C 1
ATOM 1140 O O . GLY A 1 144 ? 70.295 5.178 -123.994 1.00 52.84 144 GLY A O 1
ATOM 1141 N N . GLU A 1 145 ? 71.170 6.824 -122.690 1.00 54.78 145 GLU A N 1
ATOM 1142 C CA . GLU A 1 145 ? 70.050 7.766 -122.629 1.00 54.78 145 GLU A CA 1
ATOM 1143 C C . GLU A 1 145 ? 68.819 7.228 -121.879 1.00 54.78 145 GLU A C 1
ATOM 1145 O O . GLU A 1 145 ? 67.858 6.759 -122.475 1.00 54.78 145 GLU A O 1
ATOM 1150 N N . ASP A 1 146 ? 68.860 7.265 -120.537 1.00 61.00 146 ASP A N 1
ATOM 1151 C CA . ASP A 1 146 ? 68.077 8.238 -119.739 1.00 61.00 146 ASP A CA 1
ATOM 1152 C C . ASP A 1 146 ? 68.105 7.885 -118.224 1.00 61.00 146 ASP A C 1
ATOM 1154 O O . ASP A 1 146 ? 67.104 7.491 -117.618 1.00 61.00 146 ASP A O 1
ATOM 1158 N N . GLU A 1 147 ? 69.275 8.002 -117.571 1.00 63.12 147 GLU A N 1
ATOM 1159 C CA . GLU A 1 147 ? 69.422 7.842 -116.103 1.00 63.12 147 GLU A CA 1
ATOM 1160 C C . GLU A 1 147 ? 68.482 8.769 -115.311 1.00 63.12 147 GLU A C 1
ATOM 1162 O O . GLU A 1 147 ? 68.044 8.434 -114.206 1.00 63.12 147 GLU A O 1
ATOM 1167 N N . SER A 1 148 ? 68.122 9.909 -115.906 1.00 70.50 148 SER A N 1
ATOM 1168 C CA . SER A 1 148 ? 67.227 10.909 -115.328 1.00 70.50 148 SER A CA 1
ATOM 1169 C C . SER A 1 148 ? 65.838 10.336 -115.024 1.00 70.50 148 SER A C 1
ATOM 1171 O O . SER A 1 148 ? 65.316 10.519 -113.922 1.00 70.50 148 SER A O 1
ATOM 1173 N N . MET A 1 149 ? 65.261 9.555 -115.946 1.00 70.31 149 MET A N 1
ATOM 1174 C CA . MET A 1 149 ? 63.934 8.955 -115.752 1.00 70.31 149 MET A CA 1
ATOM 1175 C C . MET A 1 149 ? 63.910 7.900 -114.640 1.00 70.31 149 MET A C 1
ATOM 1177 O O . MET A 1 149 ? 62.912 7.777 -113.923 1.00 70.31 149 MET A O 1
ATOM 1181 N N . PHE A 1 150 ? 64.999 7.149 -114.454 1.00 70.94 150 PHE A N 1
ATOM 1182 C CA . PHE A 1 150 ? 65.085 6.164 -113.374 1.00 70.94 150 PHE A CA 1
ATOM 1183 C C . PHE A 1 150 ? 65.204 6.839 -112.002 1.00 70.94 150 PHE A C 1
ATOM 1185 O O . PHE A 1 150 ? 64.489 6.458 -111.072 1.00 70.94 150 PHE A O 1
ATOM 1192 N N . ILE A 1 151 ? 66.030 7.887 -111.888 1.00 76.56 151 ILE A N 1
ATOM 1193 C CA . ILE A 1 151 ? 66.137 8.701 -110.667 1.00 76.56 151 ILE A CA 1
ATOM 1194 C C . ILE A 1 151 ? 64.775 9.322 -110.331 1.00 76.56 151 ILE A C 1
ATOM 1196 O O . ILE A 1 151 ? 64.306 9.201 -109.199 1.00 76.56 151 ILE A O 1
ATOM 1200 N N . GLN A 1 152 ? 64.080 9.883 -111.324 1.00 78.62 152 GLN A N 1
ATOM 1201 C CA . GLN A 1 152 ? 62.762 10.487 -111.131 1.00 78.62 152 GLN A CA 1
ATOM 1202 C C . GLN A 1 152 ? 61.693 9.466 -110.696 1.00 78.62 152 GLN A C 1
ATOM 1204 O O . GLN A 1 152 ? 60.832 9.781 -109.870 1.00 78.62 152 GLN A O 1
ATOM 1209 N N . TYR A 1 153 ? 61.744 8.228 -111.202 1.00 78.00 153 TYR A N 1
ATOM 1210 C CA . TYR A 1 153 ? 60.851 7.151 -110.763 1.00 78.00 153 TYR A CA 1
ATOM 1211 C C . TYR A 1 153 ? 61.093 6.766 -109.296 1.00 78.00 153 TYR A C 1
ATOM 1213 O O . TYR A 1 153 ? 60.136 6.667 -108.523 1.00 78.00 153 TYR A O 1
ATOM 1221 N N . VAL A 1 154 ? 62.356 6.592 -108.893 1.00 77.38 154 VAL A N 1
ATOM 1222 C CA . VAL A 1 154 ? 62.722 6.256 -107.506 1.00 77.38 154 VAL A CA 1
ATOM 1223 C C . VAL A 1 154 ? 62.352 7.395 -106.555 1.00 77.38 154 VAL A C 1
ATOM 1225 O O . VAL A 1 154 ? 61.781 7.144 -105.493 1.00 77.38 154 VAL A O 1
ATOM 1228 N N . GLU A 1 155 ? 62.584 8.649 -106.945 1.00 79.31 155 GLU A N 1
ATOM 1229 C CA . GLU A 1 155 ? 62.166 9.816 -106.164 1.00 79.31 155 GLU A CA 1
ATOM 1230 C C . GLU A 1 155 ? 60.643 9.906 -106.012 1.00 79.31 155 GLU A C 1
ATOM 1232 O O . GLU A 1 155 ? 60.159 10.215 -104.923 1.00 79.31 155 GLU A O 1
ATOM 1237 N N . ASN A 1 156 ? 59.868 9.582 -107.053 1.00 79.50 156 ASN A N 1
ATOM 1238 C CA . ASN A 1 156 ? 58.407 9.544 -106.954 1.00 79.50 156 ASN A CA 1
ATOM 1239 C C . ASN A 1 156 ? 57.910 8.432 -106.019 1.00 79.50 156 ASN A C 1
ATOM 1241 O O . ASN A 1 156 ? 57.003 8.678 -105.221 1.00 79.50 156 ASN A O 1
ATOM 1245 N N . GLN A 1 157 ? 58.501 7.232 -106.063 1.00 80.38 157 GLN A N 1
ATOM 1246 C CA . GLN A 1 157 ? 58.145 6.161 -105.121 1.00 80.38 157 GLN A CA 1
ATOM 1247 C C . GLN A 1 157 ? 58.530 6.519 -103.688 1.00 80.38 157 GLN A C 1
ATOM 1249 O O . GLN A 1 157 ? 57.737 6.323 -102.767 1.00 80.38 157 GLN A O 1
ATOM 1254 N N . ARG A 1 158 ? 59.703 7.130 -103.498 1.00 80.19 158 ARG A N 1
ATOM 1255 C CA . ARG A 1 158 ? 60.137 7.640 -102.199 1.00 80.19 158 ARG A CA 1
ATOM 1256 C C . ARG A 1 158 ? 59.161 8.687 -101.659 1.00 80.19 158 ARG A C 1
ATOM 1258 O O . ARG A 1 158 ? 58.702 8.534 -100.534 1.00 80.19 158 ARG A O 1
ATOM 1265 N N . ARG A 1 159 ? 58.766 9.684 -102.462 1.00 81.81 159 ARG A N 1
ATOM 1266 C CA . ARG A 1 159 ? 57.770 10.699 -102.062 1.00 81.81 159 ARG A CA 1
ATOM 1267 C C . ARG A 1 159 ? 56.416 10.078 -101.719 1.00 81.81 159 ARG A C 1
ATOM 1269 O O . ARG A 1 159 ? 55.772 10.506 -100.765 1.00 81.81 159 ARG A O 1
ATOM 1276 N N . LYS A 1 160 ? 55.981 9.057 -102.466 1.00 84.00 160 LYS A N 1
ATOM 1277 C CA . LYS A 1 160 ? 54.729 8.338 -102.192 1.00 84.00 160 LYS A CA 1
ATOM 1278 C C . LYS A 1 160 ? 54.788 7.584 -100.858 1.00 84.00 160 LYS A C 1
ATOM 1280 O O . LYS A 1 160 ? 53.840 7.672 -100.081 1.00 84.00 160 LYS A O 1
ATOM 1285 N N . MET A 1 161 ? 55.901 6.906 -100.567 1.00 76.56 161 MET A N 1
ATOM 1286 C CA . MET A 1 161 ? 56.123 6.237 -99.279 1.00 76.56 161 MET A CA 1
ATOM 1287 C C . MET A 1 161 ? 56.261 7.234 -98.122 1.00 76.56 161 MET A C 1
ATOM 1289 O O . MET A 1 161 ? 55.668 7.023 -97.069 1.00 76.56 161 MET A O 1
ATOM 1293 N N . GLU A 1 162 ? 56.978 8.345 -98.313 1.00 81.75 162 GLU A N 1
ATOM 1294 C CA . GLU A 1 162 ? 57.095 9.421 -97.318 1.00 81.75 162 GLU A CA 1
ATOM 1295 C C . GLU A 1 162 ? 55.720 10.026 -96.992 1.00 81.75 162 GLU A C 1
ATOM 1297 O O . GLU A 1 162 ? 55.406 10.236 -95.821 1.00 81.75 162 GLU A O 1
ATOM 1302 N N . ALA A 1 163 ? 54.856 10.228 -97.993 1.00 81.50 163 ALA A N 1
ATOM 1303 C CA . ALA A 1 163 ? 53.487 10.697 -97.780 1.00 81.50 163 ALA A CA 1
ATOM 1304 C C . ALA A 1 163 ? 52.624 9.678 -97.010 1.00 81.50 163 ALA A C 1
ATOM 1306 O O . ALA A 1 163 ? 51.842 10.068 -96.142 1.00 81.50 163 ALA A O 1
ATOM 1307 N N . GLN A 1 164 ? 52.775 8.375 -97.283 1.00 82.19 164 GLN A N 1
ATOM 1308 C CA . GLN A 1 164 ? 52.092 7.318 -96.525 1.00 82.19 164 GLN A CA 1
ATOM 1309 C C . GLN A 1 164 ? 52.582 7.247 -95.073 1.00 82.19 164 GLN A C 1
ATOM 1311 O O . GLN A 1 164 ? 51.759 7.171 -94.162 1.00 82.19 164 GLN A O 1
ATOM 1316 N N . LEU A 1 165 ? 53.896 7.350 -94.846 1.00 77.62 165 LEU A N 1
ATOM 1317 C CA . LEU A 1 165 ? 54.485 7.405 -93.506 1.00 77.62 165 LEU A CA 1
ATOM 1318 C C . LEU A 1 165 ? 54.011 8.638 -92.733 1.00 77.62 165 LEU A C 1
ATOM 1320 O O . LEU A 1 165 ? 53.624 8.512 -91.576 1.00 77.62 165 LEU A O 1
ATOM 1324 N N . GLN A 1 166 ? 53.957 9.812 -93.369 1.00 83.81 166 GLN A N 1
ATOM 1325 C CA . GLN A 1 166 ? 53.393 11.017 -92.753 1.00 83.81 166 GLN A CA 1
ATOM 1326 C C . GLN A 1 166 ? 51.901 10.857 -92.424 1.00 83.81 166 GLN A C 1
ATOM 1328 O O . GLN A 1 166 ? 51.450 11.339 -91.387 1.00 83.81 166 GLN A O 1
ATOM 1333 N N . GLY A 1 167 ? 51.129 10.175 -93.276 1.00 84.81 167 GLY A N 1
ATOM 1334 C CA . GLY A 1 167 ? 49.726 9.853 -93.009 1.00 84.81 167 GLY A CA 1
ATOM 1335 C C . GLY A 1 167 ? 49.551 8.931 -91.799 1.00 84.81 167 GLY A C 1
ATOM 1336 O O . GLY A 1 167 ? 48.735 9.218 -90.925 1.00 84.81 167 GLY A O 1
ATOM 1337 N N . MET A 1 168 ? 50.355 7.867 -91.710 1.00 77.75 168 MET A N 1
ATOM 1338 C CA . MET A 1 168 ? 50.368 6.961 -90.556 1.00 77.75 168 MET A CA 1
ATOM 1339 C C . MET A 1 168 ? 50.836 7.659 -89.277 1.00 77.75 168 MET A C 1
ATOM 1341 O O . MET A 1 168 ? 50.247 7.436 -88.224 1.00 77.75 168 MET A O 1
ATOM 1345 N N . GLN A 1 169 ? 51.840 8.537 -89.363 1.00 79.69 169 GLN A N 1
ATOM 1346 C CA . GLN A 1 169 ? 52.321 9.300 -88.212 1.00 79.69 169 GLN A CA 1
ATOM 1347 C C . GLN A 1 169 ? 51.228 10.223 -87.662 1.00 79.69 169 GLN A C 1
ATOM 1349 O O . GLN A 1 169 ? 50.992 10.228 -86.464 1.00 79.69 169 GLN A O 1
ATOM 1354 N N . LYS A 1 170 ? 50.477 10.917 -88.529 1.00 86.19 170 LYS A N 1
ATOM 1355 C CA . LYS A 1 170 ? 49.340 11.749 -88.096 1.00 86.19 170 LYS A CA 1
ATOM 1356 C C . LYS A 1 170 ? 48.228 10.945 -87.419 1.00 86.19 170 LYS A C 1
ATOM 1358 O O . LYS A 1 170 ? 47.584 11.457 -86.509 1.00 86.19 170 LYS A O 1
ATOM 1363 N N . LEU A 1 171 ? 47.969 9.715 -87.872 1.00 81.94 171 LEU A N 1
ATOM 1364 C CA . LEU A 1 171 ? 47.007 8.825 -87.215 1.00 81.94 171 LEU A CA 1
ATOM 1365 C C . LEU A 1 171 ? 47.518 8.374 -85.844 1.00 81.94 171 LEU A C 1
ATOM 1367 O O . LEU A 1 171 ? 46.751 8.407 -84.887 1.00 81.94 171 LEU A O 1
ATOM 1371 N N . LEU A 1 172 ? 48.805 8.034 -85.741 1.00 81.88 172 LEU A N 1
ATOM 1372 C CA . LEU A 1 172 ? 49.438 7.669 -84.476 1.00 81.88 172 LEU A CA 1
ATOM 1373 C C . LEU A 1 172 ? 49.410 8.831 -83.474 1.00 81.88 172 LEU A C 1
ATOM 1375 O O . LEU A 1 172 ? 49.047 8.623 -82.322 1.00 81.88 172 LEU A O 1
ATOM 1379 N N . ASP A 1 173 ? 49.738 10.048 -83.912 1.00 82.06 173 ASP A N 1
ATOM 1380 C CA . ASP A 1 173 ? 49.711 11.242 -83.061 1.00 82.06 173 ASP A CA 1
ATOM 1381 C C . ASP A 1 173 ? 48.278 11.526 -82.569 1.00 82.06 173 ASP A C 1
ATOM 1383 O O . ASP A 1 173 ? 48.068 11.815 -81.392 1.00 82.06 173 ASP A O 1
ATOM 1387 N N . LYS A 1 174 ? 47.270 11.353 -83.440 1.00 86.56 174 LYS A N 1
ATOM 1388 C CA . LYS A 1 174 ? 45.851 11.492 -83.078 1.00 86.56 174 LYS A CA 1
ATOM 1389 C C . LYS A 1 174 ? 45.388 10.421 -82.084 1.00 86.56 174 LYS A C 1
ATOM 1391 O O . LYS A 1 174 ? 44.628 10.729 -81.171 1.00 86.56 174 LYS A O 1
ATOM 1396 N N . GLU A 1 175 ? 45.819 9.170 -82.240 1.00 82.25 175 GLU A N 1
ATOM 1397 C CA . GLU A 1 175 ? 45.519 8.107 -81.269 1.00 82.25 175 GLU A CA 1
ATOM 1398 C C . GLU A 1 175 ? 46.219 8.348 -79.927 1.00 82.25 175 GLU A C 1
ATOM 1400 O O . GLU A 1 175 ? 45.624 8.120 -78.873 1.00 82.25 175 GLU A O 1
ATOM 1405 N N . GLN A 1 176 ? 47.456 8.853 -79.942 1.00 79.06 176 GLN A N 1
ATOM 1406 C CA . GLN A 1 176 ? 48.173 9.231 -78.725 1.00 79.06 176 GLN A CA 1
ATOM 1407 C C . GLN A 1 176 ? 47.474 10.377 -77.989 1.00 79.06 176 GLN A C 1
ATOM 1409 O O . GLN A 1 176 ? 47.335 10.299 -76.771 1.00 79.06 176 GLN A O 1
ATOM 1414 N N . GLU A 1 177 ? 46.983 11.388 -78.707 1.00 86.94 177 GLU A N 1
ATOM 1415 C CA . GLU A 1 177 ? 46.185 12.485 -78.145 1.00 86.94 177 GLU A CA 1
ATOM 1416 C C . GLU A 1 177 ? 44.866 11.979 -77.534 1.00 86.94 177 GLU A C 1
ATOM 1418 O O . GLU A 1 177 ? 44.535 12.299 -76.395 1.00 86.94 177 GLU A O 1
ATOM 1423 N N . GLN A 1 178 ? 44.147 11.091 -78.227 1.00 83.38 178 GLN A N 1
ATOM 1424 C CA . GLN A 1 178 ? 42.936 10.471 -77.674 1.00 83.38 178 GLN A CA 1
ATOM 1425 C C . GLN A 1 178 ? 43.230 9.627 -76.425 1.00 83.38 178 GLN A C 1
ATOM 1427 O O . GLN A 1 178 ? 42.440 9.603 -75.478 1.00 83.38 178 GLN A O 1
ATOM 1432 N N . HIS A 1 179 ? 44.372 8.939 -76.396 1.00 78.44 179 HIS A N 1
ATOM 1433 C CA . HIS A 1 179 ? 44.793 8.155 -75.242 1.00 78.44 179 HIS A CA 1
ATOM 1434 C C . HIS A 1 179 ? 45.177 9.043 -74.049 1.00 78.44 179 HIS A C 1
ATOM 1436 O O . HIS A 1 179 ? 44.820 8.724 -72.913 1.00 78.44 179 HIS A O 1
ATOM 1442 N N . THR A 1 180 ? 45.871 10.165 -74.269 1.00 82.75 180 THR A N 1
ATOM 1443 C CA . THR A 1 180 ? 46.198 11.108 -73.188 1.00 82.75 180 THR A CA 1
ATOM 1444 C C . THR A 1 180 ? 44.946 11.787 -72.639 1.00 82.75 180 THR A C 1
ATOM 1446 O O . THR A 1 180 ? 44.795 11.849 -71.418 1.00 82.75 180 THR A O 1
ATOM 1449 N N . GLU A 1 181 ? 44.000 12.196 -73.489 1.00 86.06 181 GLU A N 1
ATOM 1450 C CA . GLU A 1 181 ? 42.694 12.710 -73.051 1.00 86.06 181 GLU A CA 1
ATOM 1451 C C . GLU A 1 181 ? 41.919 11.679 -72.215 1.00 86.06 181 GLU A C 1
ATOM 1453 O O . GLU A 1 181 ? 41.378 12.005 -71.152 1.00 86.06 181 GLU A O 1
ATOM 1458 N N . ALA A 1 182 ? 41.902 10.412 -72.643 1.00 78.12 182 ALA A N 1
ATOM 1459 C CA . ALA A 1 182 ? 41.263 9.334 -71.891 1.00 78.12 182 ALA A CA 1
ATOM 1460 C C . ALA A 1 182 ? 41.921 9.117 -70.517 1.00 78.12 182 ALA A C 1
ATOM 1462 O O . ALA A 1 182 ? 41.214 8.949 -69.521 1.00 78.12 182 ALA A O 1
ATOM 1463 N N . LEU A 1 183 ? 43.255 9.169 -70.434 1.00 76.88 183 LEU A N 1
ATOM 1464 C CA . LEU A 1 183 ? 43.984 9.054 -69.167 1.00 76.88 183 LEU A CA 1
ATOM 1465 C C . LEU A 1 183 ? 43.678 10.211 -68.209 1.00 76.88 183 LEU A C 1
ATOM 1467 O O . LEU A 1 183 ? 43.457 9.967 -67.022 1.00 76.88 183 LEU A O 1
ATOM 1471 N N . VAL A 1 184 ? 43.609 11.447 -68.714 1.00 86.00 184 VAL A N 1
ATOM 1472 C CA . VAL A 1 184 ? 43.226 12.620 -67.910 1.00 86.00 184 VAL A CA 1
ATOM 1473 C C . VAL A 1 184 ? 41.808 12.448 -67.363 1.00 86.00 184 VAL A C 1
ATOM 1475 O O . VAL A 1 184 ? 41.575 12.655 -66.171 1.00 86.00 184 VAL A O 1
ATOM 1478 N N . LYS A 1 185 ? 40.867 11.982 -68.192 1.00 83.62 185 LYS A N 1
ATOM 1479 C CA . LYS A 1 185 ? 39.486 11.725 -67.763 1.00 83.62 185 LYS A CA 1
ATOM 1480 C C . LYS A 1 185 ? 39.394 10.607 -66.718 1.00 83.62 185 LYS A C 1
ATOM 1482 O O . LYS A 1 185 ? 38.625 10.719 -65.767 1.00 83.62 185 LYS A O 1
ATOM 1487 N N . ILE A 1 186 ? 40.195 9.547 -66.850 1.00 78.06 186 ILE A N 1
ATOM 1488 C CA . ILE A 1 186 ? 40.286 8.476 -65.845 1.00 78.06 186 ILE A CA 1
ATOM 1489 C C . ILE A 1 186 ? 40.839 9.015 -64.519 1.00 78.06 186 ILE A C 1
ATOM 1491 O O . ILE A 1 186 ? 40.314 8.664 -63.464 1.00 78.06 186 ILE A O 1
ATOM 1495 N N . GLN A 1 187 ? 41.861 9.877 -64.550 1.00 79.00 187 GLN A N 1
ATOM 1496 C CA . GLN A 1 187 ? 42.403 10.501 -63.337 1.00 79.00 187 GLN A CA 1
ATOM 1497 C C . GLN A 1 187 ? 41.384 11.413 -62.644 1.00 79.00 187 GLN A C 1
ATOM 1499 O O . GLN A 1 187 ? 41.257 11.342 -61.423 1.00 79.00 187 GLN A O 1
ATOM 1504 N N . GLN A 1 188 ? 40.617 12.204 -63.399 1.00 82.94 188 GLN A N 1
ATOM 1505 C CA . GLN A 1 188 ? 39.537 13.035 -62.849 1.00 82.94 188 GLN A CA 1
ATOM 1506 C C . GLN A 1 188 ? 38.457 12.183 -62.169 1.00 82.94 188 GLN A C 1
ATOM 1508 O O . GLN A 1 188 ? 38.148 12.401 -61.000 1.00 82.94 188 GLN A O 1
ATOM 1513 N N . LEU A 1 189 ? 37.965 11.142 -62.852 1.00 79.31 189 LEU A N 1
ATOM 1514 C CA . LEU A 1 189 ? 36.976 10.214 -62.287 1.00 79.31 189 LEU A CA 1
ATOM 1515 C C . LEU A 1 189 ? 37.506 9.463 -61.058 1.00 79.31 189 LEU A C 1
ATOM 1517 O O . LEU A 1 189 ? 36.731 9.087 -60.179 1.00 79.31 189 LEU A O 1
ATOM 1521 N N . LYS A 1 190 ? 38.819 9.218 -60.985 1.00 78.88 190 LYS A N 1
ATOM 1522 C CA . LYS A 1 190 ? 39.447 8.618 -59.805 1.00 78.88 190 LYS A CA 1
ATOM 1523 C C . LYS A 1 190 ? 39.415 9.580 -58.613 1.00 78.88 190 LYS A C 1
ATOM 1525 O O . LYS A 1 190 ? 39.030 9.152 -57.530 1.00 78.88 190 LYS A O 1
ATOM 1530 N N . GLY A 1 191 ? 39.738 10.857 -58.827 1.00 81.56 191 GLY A N 1
ATOM 1531 C CA . GLY A 1 191 ? 39.662 11.889 -57.789 1.00 81.56 191 GLY A CA 1
ATOM 1532 C C . GLY A 1 191 ?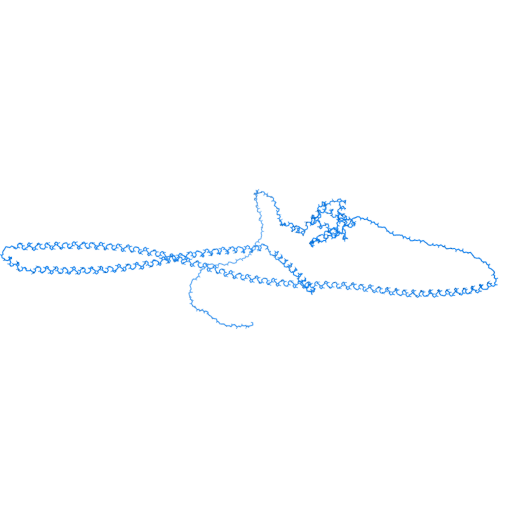 38.240 12.102 -57.259 1.00 81.56 191 GLY A C 1
ATOM 1533 O O . GLY A 1 191 ? 38.041 12.158 -56.050 1.00 81.56 191 GLY A O 1
ATOM 1534 N N . GLU A 1 192 ? 37.233 12.129 -58.139 1.00 83.44 192 GLU A N 1
ATOM 1535 C CA . GLU A 1 192 ? 35.820 12.245 -57.735 1.00 83.44 192 GLU A CA 1
ATOM 1536 C C . GLU A 1 192 ? 35.349 11.043 -56.900 1.00 83.44 192 GLU A C 1
ATOM 1538 O O . GLU A 1 192 ? 34.635 11.208 -55.911 1.00 83.44 192 GLU A O 1
ATOM 1543 N N . LYS A 1 193 ? 35.784 9.825 -57.255 1.00 77.44 193 LYS A N 1
ATOM 1544 C CA . LYS A 1 193 ? 35.481 8.615 -56.474 1.00 77.44 193 LYS A CA 1
ATOM 1545 C C . LYS A 1 193 ? 36.156 8.610 -55.107 1.00 77.44 193 LYS A C 1
ATOM 1547 O O . LYS A 1 193 ? 35.544 8.150 -54.148 1.00 77.44 193 LYS A O 1
ATOM 1552 N N . GLU A 1 194 ? 37.395 9.088 -55.017 1.00 81.94 194 GLU A N 1
ATOM 1553 C CA . GLU A 1 194 ? 38.114 9.207 -53.744 1.00 81.94 194 GLU A CA 1
ATOM 1554 C C . GLU A 1 194 ? 37.429 10.229 -52.823 1.00 81.94 194 GLU A C 1
ATOM 1556 O O . GLU A 1 194 ? 37.197 9.918 -51.656 1.00 81.94 194 GLU A O 1
ATOM 1561 N N . LEU A 1 195 ? 36.989 11.373 -53.364 1.00 82.19 195 LEU A N 1
ATOM 1562 C CA . LEU A 1 195 ? 36.225 12.379 -52.618 1.00 82.19 195 LEU A CA 1
ATOM 1563 C C . LEU A 1 195 ? 34.888 11.817 -52.098 1.00 82.19 195 LEU A C 1
ATOM 1565 O O . LEU A 1 195 ? 34.575 11.948 -50.918 1.00 82.19 195 LEU A O 1
ATOM 1569 N N . HIS A 1 196 ? 34.120 11.131 -52.952 1.00 76.44 196 HIS A N 1
ATOM 1570 C CA . HIS A 1 196 ? 32.847 10.526 -52.547 1.00 76.44 196 HIS A CA 1
ATOM 1571 C C . HIS A 1 196 ? 33.040 9.419 -51.497 1.00 76.44 196 HIS A C 1
ATOM 1573 O O . HIS A 1 196 ? 32.243 9.286 -50.568 1.00 76.44 196 HIS A O 1
ATOM 1579 N N . ALA A 1 197 ? 34.115 8.631 -51.612 1.00 78.62 197 ALA A N 1
ATOM 1580 C CA . ALA A 1 197 ? 34.454 7.612 -50.623 1.00 78.62 197 ALA A CA 1
ATOM 1581 C C . ALA A 1 197 ? 34.826 8.226 -49.263 1.00 78.62 197 ALA A C 1
ATOM 1583 O O . ALA A 1 197 ? 34.479 7.661 -48.223 1.00 78.62 197 ALA A O 1
ATOM 1584 N N . GLU A 1 198 ? 35.500 9.379 -49.253 1.00 85.19 198 GLU A N 1
ATOM 1585 C CA . GLU A 1 198 ? 35.822 10.112 -48.028 1.00 85.19 198 GLU A CA 1
ATOM 1586 C C . GLU A 1 198 ? 34.567 10.715 -47.375 1.00 85.19 198 GLU A C 1
ATOM 1588 O O . GLU A 1 198 ? 34.365 10.537 -46.171 1.00 85.19 198 GLU A O 1
ATOM 1593 N N . GLU A 1 199 ? 33.659 11.309 -48.159 1.00 86.62 199 GLU A N 1
ATOM 1594 C CA . GLU A 1 199 ? 32.366 11.803 -47.660 1.00 86.62 199 GLU A CA 1
ATOM 1595 C C . GLU A 1 199 ? 31.495 10.678 -47.071 1.00 86.62 199 GLU A C 1
ATOM 1597 O O . GLU A 1 199 ? 30.872 10.843 -46.016 1.00 86.62 199 GLU A O 1
ATOM 1602 N N . GLU A 1 200 ? 31.448 9.508 -47.714 1.00 82.69 200 GLU A N 1
ATOM 1603 C CA . GLU A 1 200 ? 30.752 8.336 -47.171 1.00 82.69 200 GLU A CA 1
ATOM 1604 C C . GLU A 1 200 ? 31.410 7.807 -45.894 1.00 82.69 200 GLU A C 1
ATOM 1606 O O . GLU A 1 200 ? 30.711 7.424 -44.950 1.00 82.69 200 GLU A O 1
ATOM 1611 N N . ALA A 1 201 ? 32.744 7.797 -45.830 1.00 81.69 201 ALA A N 1
ATOM 1612 C CA . ALA A 1 201 ? 33.471 7.402 -44.630 1.00 81.69 201 ALA A CA 1
ATOM 1613 C C . ALA A 1 201 ? 33.195 8.365 -43.463 1.00 81.69 201 ALA A C 1
ATOM 1615 O O . ALA A 1 201 ? 33.012 7.914 -42.330 1.00 81.69 201 ALA A O 1
ATOM 1616 N N . GLU A 1 202 ? 33.098 9.671 -43.721 1.00 89.56 202 GLU A N 1
ATOM 1617 C CA . GLU A 1 202 ? 32.730 10.661 -42.707 1.00 89.56 202 GLU A CA 1
ATOM 1618 C C . GLU A 1 202 ? 31.285 10.468 -42.220 1.00 89.56 202 GLU A C 1
ATOM 1620 O O . GLU A 1 202 ? 31.035 10.472 -41.011 1.00 89.56 202 GLU A O 1
ATOM 1625 N N . LYS A 1 203 ? 30.333 10.218 -43.132 1.00 86.81 203 LYS A N 1
ATOM 1626 C CA . LYS A 1 203 ? 28.939 9.892 -42.770 1.00 86.81 203 LYS A CA 1
ATOM 1627 C C . LYS A 1 203 ? 28.860 8.642 -41.891 1.00 86.81 203 LYS A C 1
ATOM 1629 O O . LYS A 1 203 ? 28.147 8.654 -40.888 1.00 86.81 203 LYS A O 1
ATOM 1634 N N . ARG A 1 204 ? 29.633 7.595 -42.207 1.00 80.00 204 ARG A N 1
ATOM 1635 C CA . ARG A 1 204 ? 29.725 6.379 -41.378 1.00 80.00 204 ARG A CA 1
ATOM 1636 C C . ARG A 1 204 ? 30.282 6.675 -39.988 1.00 80.00 204 ARG A C 1
ATOM 1638 O O . ARG A 1 204 ? 29.705 6.217 -39.011 1.00 80.00 204 ARG A O 1
ATOM 1645 N N . ARG A 1 205 ? 31.346 7.481 -39.882 1.00 88.88 205 ARG A N 1
ATOM 1646 C CA . ARG A 1 205 ? 31.907 7.886 -38.579 1.00 88.88 205 ARG A CA 1
ATOM 1647 C C . ARG A 1 205 ? 30.890 8.652 -37.732 1.00 88.88 205 ARG A C 1
ATOM 1649 O O . ARG A 1 205 ? 30.785 8.388 -36.540 1.00 88.88 205 ARG A O 1
ATOM 1656 N N . LYS A 1 206 ? 30.118 9.564 -38.335 1.00 89.94 206 LYS A N 1
ATOM 1657 C CA . LYS A 1 206 ? 29.055 10.303 -37.629 1.00 89.94 206 LYS A CA 1
ATOM 1658 C C . LYS A 1 206 ? 27.951 9.372 -37.124 1.00 89.94 206 LYS A C 1
ATOM 1660 O O . LYS A 1 206 ? 27.556 9.494 -35.970 1.00 89.94 206 LYS A O 1
ATOM 1665 N N . LEU A 1 207 ? 27.505 8.421 -37.948 1.00 86.00 207 LEU A N 1
ATOM 1666 C CA . LEU A 1 207 ? 26.522 7.411 -37.536 1.00 86.00 207 LEU A CA 1
ATOM 1667 C C . LEU A 1 207 ? 27.054 6.499 -36.422 1.00 86.00 207 LEU A C 1
ATOM 1669 O O . LEU A 1 207 ? 26.324 6.199 -35.486 1.00 86.00 207 LEU A O 1
ATOM 1673 N N . GLU A 1 208 ? 28.325 6.094 -36.479 1.00 87.25 208 GLU A N 1
ATOM 1674 C CA . GLU A 1 208 ? 28.940 5.261 -35.437 1.00 87.25 208 GLU A CA 1
ATOM 1675 C C . GLU A 1 208 ? 29.037 5.997 -34.090 1.00 87.25 208 GLU A C 1
ATOM 1677 O O . GLU A 1 208 ? 28.803 5.402 -33.040 1.00 87.25 208 GLU A O 1
ATOM 1682 N N . ILE A 1 209 ? 29.345 7.299 -34.107 1.00 90.88 209 ILE A N 1
ATOM 1683 C CA . ILE A 1 209 ? 29.337 8.134 -32.897 1.00 90.88 209 ILE A CA 1
ATOM 1684 C C . ILE A 1 209 ? 27.917 8.230 -32.326 1.00 90.88 209 ILE A C 1
ATOM 1686 O O . ILE A 1 209 ? 27.736 7.987 -31.137 1.00 90.88 209 ILE A O 1
ATOM 1690 N N . GLN A 1 210 ? 26.912 8.499 -33.167 1.00 85.94 210 GLN A N 1
ATOM 1691 C CA . GLN A 1 210 ? 25.509 8.564 -32.737 1.00 85.94 210 GLN A CA 1
ATOM 1692 C C . GLN A 1 210 ? 25.017 7.239 -32.143 1.00 85.94 210 GLN A C 1
ATOM 1694 O O . GLN A 1 210 ? 24.304 7.244 -31.143 1.00 85.94 210 GLN A O 1
ATOM 1699 N N . LEU A 1 211 ? 25.430 6.104 -32.716 1.00 87.50 211 LEU A N 1
ATOM 1700 C CA . LEU A 1 211 ? 25.102 4.783 -32.183 1.00 87.50 211 LEU A CA 1
ATOM 1701 C C . LEU A 1 211 ? 25.701 4.584 -30.783 1.00 87.50 211 LEU A C 1
ATOM 1703 O O . LEU A 1 211 ? 24.993 4.165 -29.872 1.00 87.50 211 LEU A O 1
ATOM 1707 N N . LYS A 1 212 ? 26.974 4.950 -30.581 1.00 89.56 212 LYS A N 1
ATOM 1708 C CA . LYS A 1 212 ? 27.633 4.857 -29.266 1.00 89.56 212 LYS A CA 1
ATOM 1709 C C . LYS A 1 212 ? 26.997 5.781 -28.227 1.00 89.56 212 LYS A C 1
ATOM 1711 O O . LYS A 1 212 ? 26.842 5.386 -27.076 1.00 89.56 212 LYS A O 1
ATOM 1716 N N . GLU A 1 213 ? 26.610 6.995 -28.613 1.00 89.00 213 GLU A N 1
ATOM 1717 C CA . GLU A 1 213 ? 25.891 7.920 -27.727 1.00 89.00 213 GLU A CA 1
ATOM 1718 C C . GLU A 1 213 ? 24.520 7.358 -27.315 1.00 89.00 213 GLU A C 1
ATOM 1720 O O . GLU A 1 213 ? 24.172 7.406 -26.133 1.00 89.00 213 GLU A O 1
ATOM 1725 N N . ALA A 1 214 ? 23.781 6.751 -28.250 1.00 82.25 214 ALA A N 1
ATOM 1726 C CA . ALA A 1 214 ? 22.508 6.087 -27.964 1.00 82.25 214 ALA A CA 1
ATOM 1727 C C . ALA A 1 214 ? 22.678 4.854 -27.053 1.00 82.25 214 ALA A C 1
ATOM 1729 O O . ALA A 1 214 ? 21.881 4.643 -26.136 1.00 82.25 214 ALA A O 1
ATOM 1730 N N . GLU A 1 215 ? 23.736 4.059 -27.243 1.00 85.81 215 GLU A N 1
ATOM 1731 C CA . GLU A 1 215 ? 24.069 2.926 -26.368 1.00 85.81 215 GLU A CA 1
ATOM 1732 C C . GLU A 1 215 ? 24.395 3.371 -24.936 1.00 85.81 215 GLU A C 1
ATOM 1734 O O . GLU A 1 215 ? 23.918 2.758 -23.976 1.00 85.81 215 GLU A O 1
ATOM 1739 N N . ILE A 1 216 ? 25.158 4.459 -24.776 1.00 88.38 216 ILE A N 1
ATOM 1740 C CA . ILE A 1 216 ? 25.450 5.051 -23.463 1.00 88.38 216 ILE A CA 1
ATOM 1741 C C . ILE A 1 216 ? 24.155 5.547 -22.807 1.00 88.38 216 ILE A C 1
ATOM 1743 O O . ILE A 1 216 ? 23.888 5.205 -21.654 1.00 88.38 216 ILE A O 1
ATOM 1747 N N . ALA A 1 217 ? 23.305 6.270 -23.544 1.00 84.00 217 ALA A N 1
ATOM 1748 C CA . ALA A 1 217 ? 22.018 6.747 -23.034 1.00 84.00 217 ALA A CA 1
ATOM 1749 C C . ALA A 1 217 ? 21.099 5.590 -22.595 1.00 84.00 217 ALA A C 1
ATOM 1751 O O . ALA A 1 217 ? 20.462 5.659 -21.540 1.00 84.00 217 ALA A O 1
ATOM 1752 N N . LYS A 1 218 ? 21.075 4.487 -23.355 1.00 85.50 218 LYS A N 1
ATOM 1753 C CA . LYS A 1 218 ? 20.349 3.262 -22.990 1.00 85.50 218 LYS A CA 1
ATOM 1754 C C . LYS A 1 218 ? 20.907 2.625 -21.714 1.00 85.50 218 LYS A C 1
ATOM 1756 O O . LYS A 1 218 ? 20.130 2.194 -20.861 1.00 85.50 218 LYS A O 1
ATOM 1761 N N . ALA A 1 219 ? 22.230 2.569 -21.559 1.00 84.25 219 ALA A N 1
ATOM 1762 C CA . ALA A 1 219 ? 22.869 2.033 -20.358 1.00 84.25 219 ALA A CA 1
ATOM 1763 C C . ALA A 1 219 ? 22.553 2.874 -19.106 1.00 84.25 219 ALA A C 1
ATOM 1765 O O . ALA A 1 219 ? 22.276 2.313 -18.042 1.00 84.25 219 ALA A O 1
ATOM 1766 N N . ASP A 1 220 ? 22.530 4.201 -19.232 1.00 85.25 220 ASP A N 1
ATOM 1767 C CA . ASP A 1 220 ? 22.161 5.104 -18.138 1.00 85.25 220 ASP A CA 1
ATOM 1768 C C . ASP A 1 220 ? 20.673 4.994 -17.773 1.00 85.25 220 ASP A C 1
ATOM 1770 O O . ASP A 1 220 ? 20.328 4.953 -16.587 1.00 85.25 220 ASP A O 1
ATOM 1774 N N . ALA A 1 221 ? 19.789 4.841 -18.765 1.00 80.31 221 ALA A N 1
ATOM 1775 C CA . ALA A 1 221 ? 18.371 4.573 -18.526 1.00 80.31 221 ALA A CA 1
ATOM 1776 C C . ALA A 1 221 ? 18.160 3.253 -17.761 1.00 80.31 221 ALA A C 1
ATOM 1778 O O . ALA A 1 221 ? 17.433 3.225 -16.765 1.00 80.31 221 ALA A O 1
ATOM 1779 N N . LEU A 1 222 ? 18.853 2.179 -18.160 1.00 84.06 222 LEU A N 1
ATOM 1780 C CA . LEU A 1 222 ? 18.806 0.887 -17.466 1.00 84.06 222 LEU A CA 1
ATOM 1781 C C . LEU A 1 222 ? 19.338 0.976 -16.031 1.00 84.06 222 LEU A C 1
ATOM 1783 O O . LEU A 1 222 ? 18.757 0.379 -15.125 1.00 84.06 222 LEU A O 1
ATOM 1787 N N . ARG A 1 223 ? 20.398 1.759 -15.788 1.00 85.06 223 ARG A N 1
ATOM 1788 C CA . ARG A 1 223 ? 20.903 2.010 -14.429 1.00 85.06 223 ARG A CA 1
ATOM 1789 C C . ARG A 1 223 ? 19.843 2.683 -13.552 1.00 85.06 223 ARG A C 1
ATOM 1791 O O . ARG A 1 223 ? 19.693 2.313 -12.390 1.00 85.06 223 ARG A O 1
ATOM 1798 N N . GLY A 1 224 ? 19.077 3.617 -14.119 1.00 82.44 224 GLY A N 1
ATOM 1799 C CA . GLY A 1 224 ? 17.940 4.243 -13.446 1.00 82.44 224 GLY A CA 1
ATOM 1800 C C . GLY A 1 224 ? 16.849 3.243 -13.047 1.00 82.44 224 GLY A C 1
ATOM 1801 O O . GLY A 1 224 ? 16.350 3.315 -11.927 1.00 82.44 224 GLY A O 1
ATOM 1802 N N . VAL A 1 225 ? 16.517 2.284 -13.919 1.00 81.88 225 VAL A N 1
ATOM 1803 C CA . VAL A 1 225 ? 15.528 1.226 -13.628 1.00 81.88 225 VAL A CA 1
ATOM 1804 C C . VAL A 1 225 ? 16.002 0.313 -12.492 1.00 81.88 225 VAL A C 1
ATOM 1806 O O . VAL A 1 225 ? 15.226 -0.005 -11.592 1.00 81.88 225 VAL A O 1
ATOM 1809 N N . VAL A 1 226 ? 17.284 -0.069 -12.483 1.00 86.12 226 VAL A N 1
ATOM 1810 C CA . VAL A 1 226 ? 17.854 -0.916 -11.420 1.00 86.12 226 VAL A CA 1
ATOM 1811 C C . VAL A 1 226 ? 17.796 -0.227 -10.053 1.00 86.12 226 VAL A C 1
ATOM 1813 O O . VAL A 1 226 ? 17.453 -0.877 -9.065 1.00 86.12 226 VAL A O 1
ATOM 1816 N N . GLU A 1 227 ? 18.081 1.078 -9.974 1.00 84.81 227 GLU A N 1
ATOM 1817 C CA . GLU A 1 227 ? 18.008 1.806 -8.699 1.00 84.81 227 GLU A CA 1
ATOM 1818 C C . GLU A 1 227 ? 16.563 1.924 -8.188 1.00 84.81 227 GLU A C 1
ATOM 1820 O O . GLU A 1 227 ? 16.319 1.762 -6.994 1.00 84.81 227 GLU A O 1
ATOM 1825 N N . VAL A 1 228 ? 15.588 2.122 -9.082 1.00 83.44 228 VAL A N 1
ATOM 1826 C CA . VAL A 1 228 ? 14.161 2.129 -8.714 1.00 83.44 228 VAL A CA 1
ATOM 1827 C C . VAL A 1 228 ? 13.726 0.765 -8.175 1.00 83.44 228 VAL A C 1
ATOM 1829 O O . VAL A 1 228 ? 13.065 0.689 -7.138 1.00 83.44 228 VAL A O 1
ATOM 1832 N N . GLU A 1 229 ? 14.126 -0.333 -8.821 1.00 85.00 229 GLU A N 1
ATOM 1833 C CA . GLU A 1 229 ? 13.745 -1.670 -8.356 1.00 85.00 229 GLU A CA 1
ATOM 1834 C C . GLU A 1 229 ? 14.418 -2.015 -7.015 1.00 85.00 229 GLU A C 1
ATOM 1836 O O . GLU A 1 229 ? 13.799 -2.625 -6.140 1.00 85.00 229 GLU A O 1
ATOM 1841 N N . LYS A 1 230 ? 15.648 -1.536 -6.787 1.00 90.75 230 LYS A N 1
ATOM 1842 C CA . LYS A 1 230 ? 16.316 -1.611 -5.481 1.00 90.75 230 LYS A CA 1
ATOM 1843 C C . LYS A 1 230 ? 15.537 -0.850 -4.401 1.00 90.75 230 LYS A C 1
ATOM 1845 O O . LYS A 1 230 ? 15.253 -1.427 -3.350 1.00 90.75 230 LYS A O 1
ATOM 1850 N N . GLN A 1 231 ? 15.107 0.385 -4.671 1.00 87.25 231 GLN A N 1
ATOM 1851 C CA . GLN A 1 231 ? 14.261 1.161 -3.750 1.00 87.25 231 GLN A CA 1
ATOM 1852 C C . GLN A 1 231 ? 12.928 0.455 -3.459 1.00 87.25 231 GLN A C 1
ATOM 1854 O O . GLN A 1 231 ? 12.454 0.448 -2.323 1.00 87.25 231 GLN A O 1
ATOM 1859 N N . LYS A 1 232 ? 12.338 -0.216 -4.454 1.00 86.00 232 LYS A N 1
ATOM 1860 C CA . LYS A 1 232 ? 11.113 -1.012 -4.290 1.00 86.00 232 LYS A CA 1
ATOM 1861 C C . LYS A 1 232 ? 11.321 -2.219 -3.372 1.00 86.00 232 LYS A C 1
ATOM 1863 O O . LYS A 1 232 ? 10.441 -2.547 -2.571 1.00 86.00 232 LYS A O 1
ATOM 1868 N N . VAL A 1 233 ? 12.478 -2.880 -3.451 1.00 91.25 233 VAL A N 1
ATOM 1869 C CA . VAL A 1 233 ? 12.852 -3.974 -2.539 1.00 91.25 233 VAL A CA 1
ATOM 1870 C C . VAL A 1 233 ? 13.074 -3.457 -1.115 1.00 91.25 233 VAL A C 1
ATOM 1872 O O . VAL A 1 233 ? 12.598 -4.089 -0.167 1.00 91.25 233 VAL A O 1
ATOM 1875 N N . GLU A 1 234 ? 13.736 -2.312 -0.948 1.00 89.00 234 GLU A N 1
ATOM 1876 C CA . GLU A 1 234 ? 13.920 -1.658 0.355 1.00 89.00 234 GLU A CA 1
ATOM 1877 C C . GLU A 1 234 ? 12.574 -1.244 0.973 1.00 89.00 234 GLU A C 1
ATOM 1879 O O . GLU A 1 234 ? 12.322 -1.518 2.149 1.00 89.00 234 GLU A O 1
ATOM 1884 N N . LEU A 1 235 ? 11.656 -0.696 0.168 1.00 88.75 235 LEU A N 1
ATOM 1885 C CA . LEU A 1 235 ? 10.302 -0.347 0.598 1.00 88.75 235 LEU A CA 1
ATOM 1886 C C . LEU A 1 235 ? 9.512 -1.582 1.054 1.00 88.75 235 LEU A C 1
ATOM 1888 O O . LEU A 1 235 ? 8.877 -1.547 2.108 1.00 88.75 235 LEU A O 1
ATOM 1892 N N . LYS A 1 236 ? 9.591 -2.699 0.317 1.00 90.56 236 LYS A N 1
ATOM 1893 C CA . LYS A 1 236 ? 8.968 -3.973 0.723 1.00 90.56 236 LYS A CA 1
ATOM 1894 C C . LYS A 1 236 ? 9.528 -4.488 2.052 1.00 90.56 236 LYS A C 1
ATOM 1896 O O . LYS A 1 236 ? 8.762 -4.949 2.898 1.00 90.56 236 LYS A O 1
ATOM 1901 N N . HIS A 1 237 ? 10.841 -4.383 2.272 1.00 90.56 237 HIS A N 1
ATOM 1902 C CA . HIS A 1 237 ? 11.454 -4.748 3.554 1.00 90.56 237 HIS A CA 1
ATOM 1903 C C . HIS A 1 237 ? 10.996 -3.826 4.690 1.00 90.56 237 HIS A C 1
ATOM 1905 O O . HIS A 1 237 ? 10.669 -4.309 5.775 1.00 90.56 237 HIS A O 1
ATOM 1911 N N . ALA A 1 238 ? 10.908 -2.517 4.444 1.00 86.94 238 ALA A N 1
ATOM 1912 C CA . ALA A 1 238 ? 10.397 -1.554 5.416 1.00 86.94 238 ALA A CA 1
ATOM 1913 C C . ALA A 1 238 ? 8.929 -1.836 5.781 1.00 86.94 238 ALA A C 1
ATOM 1915 O O . ALA A 1 238 ? 8.586 -1.854 6.963 1.00 86.94 238 ALA A O 1
ATOM 1916 N N . GLN A 1 239 ? 8.078 -2.145 4.797 1.00 86.50 239 GLN A N 1
ATOM 1917 C CA . GLN A 1 239 ? 6.682 -2.540 5.016 1.00 86.50 239 GLN A CA 1
ATOM 1918 C C . GLN A 1 239 ? 6.569 -3.842 5.820 1.00 86.50 239 GLN A C 1
ATOM 1920 O O . GLN A 1 239 ? 5.766 -3.924 6.748 1.00 86.50 239 GLN A O 1
ATOM 1925 N N . ALA A 1 240 ? 7.403 -4.843 5.524 1.00 91.19 240 ALA A N 1
ATOM 1926 C CA . ALA A 1 240 ? 7.440 -6.088 6.289 1.00 91.19 240 ALA A CA 1
ATOM 1927 C C . ALA A 1 240 ? 7.881 -5.859 7.746 1.00 91.19 240 ALA A C 1
ATOM 1929 O O . ALA A 1 240 ? 7.326 -6.461 8.667 1.00 91.19 240 ALA A O 1
ATOM 1930 N N . ASN A 1 241 ? 8.847 -4.966 7.975 1.00 91.25 241 ASN A N 1
ATOM 1931 C CA . ASN A 1 241 ? 9.275 -4.586 9.321 1.00 91.25 241 ASN A CA 1
ATOM 1932 C C . ASN A 1 241 ? 8.181 -3.820 10.076 1.00 91.25 241 ASN A C 1
ATOM 1934 O O . ASN A 1 241 ? 7.937 -4.124 11.243 1.00 91.25 241 ASN A O 1
ATOM 1938 N N . LEU A 1 242 ? 7.471 -2.903 9.413 1.00 88.25 242 LEU A N 1
ATOM 1939 C CA . LEU A 1 242 ? 6.328 -2.198 9.997 1.00 88.25 242 LEU A CA 1
ATOM 1940 C C . LEU A 1 242 ? 5.201 -3.174 10.370 1.00 88.25 242 LEU A C 1
ATOM 1942 O O . LEU A 1 242 ? 4.650 -3.087 11.463 1.00 88.25 242 LEU A O 1
ATOM 1946 N N . ALA A 1 243 ? 4.903 -4.154 9.512 1.00 88.81 243 ALA A N 1
ATOM 1947 C CA . ALA A 1 243 ? 3.914 -5.191 9.801 1.00 88.81 243 ALA A CA 1
ATOM 1948 C C . ALA A 1 243 ? 4.312 -6.052 11.014 1.00 88.81 243 ALA A C 1
ATOM 1950 O O . ALA A 1 243 ? 3.471 -6.344 11.863 1.00 88.81 243 ALA A O 1
ATOM 1951 N N . LYS A 1 244 ? 5.599 -6.409 11.144 1.00 92.38 244 LYS A N 1
ATOM 1952 C CA . LYS A 1 244 ? 6.121 -7.106 12.334 1.00 92.38 244 LYS A CA 1
ATOM 1953 C C . LYS A 1 244 ? 5.990 -6.259 13.600 1.00 92.38 244 LYS A C 1
ATOM 1955 O O . LYS A 1 244 ? 5.581 -6.787 14.629 1.00 92.38 244 LYS A O 1
ATOM 1960 N N . GLN A 1 245 ? 6.315 -4.967 13.532 1.00 89.62 245 GLN A N 1
ATOM 1961 C CA . GLN A 1 245 ? 6.161 -4.048 14.665 1.00 89.62 245 GLN A CA 1
ATOM 1962 C C . GLN A 1 245 ? 4.693 -3.893 15.067 1.00 89.62 245 GLN A C 1
ATOM 1964 O O . GLN A 1 245 ? 4.380 -3.987 16.250 1.00 89.62 245 GLN A O 1
ATOM 1969 N N . LYS A 1 246 ? 3.787 -3.751 14.092 1.00 89.19 246 LYS A N 1
ATOM 1970 C CA . LYS A 1 246 ? 2.341 -3.692 14.331 1.00 89.19 246 LYS A CA 1
ATOM 1971 C C . LYS A 1 246 ? 1.834 -4.961 15.018 1.00 89.19 246 LYS A C 1
ATOM 1973 O O . LYS A 1 246 ? 1.173 -4.863 16.043 1.00 89.19 246 LYS A O 1
ATOM 1978 N N . ALA A 1 247 ? 2.211 -6.141 14.523 1.00 90.38 247 ALA A N 1
ATOM 1979 C CA . ALA A 1 247 ? 1.826 -7.412 15.137 1.00 90.38 247 ALA A CA 1
ATOM 1980 C C . ALA A 1 247 ? 2.389 -7.575 16.563 1.00 90.38 247 ALA A C 1
ATOM 1982 O O . ALA A 1 247 ? 1.705 -8.086 17.449 1.00 90.38 247 ALA A O 1
ATOM 1983 N N . ALA A 1 248 ? 3.625 -7.126 16.807 1.00 89.81 248 ALA A N 1
ATOM 1984 C CA . ALA A 1 248 ? 4.220 -7.134 18.142 1.00 89.81 248 ALA A CA 1
ATOM 1985 C C . ALA A 1 248 ? 3.485 -6.186 19.105 1.00 89.81 248 ALA A C 1
ATOM 1987 O O . ALA A 1 248 ? 3.239 -6.554 20.254 1.00 89.81 248 ALA A O 1
ATOM 1988 N N . TRP A 1 249 ? 3.100 -5.000 18.628 1.00 91.31 249 TRP A N 1
ATOM 1989 C CA . TRP A 1 249 ? 2.323 -4.031 19.394 1.00 91.31 249 TRP A CA 1
ATOM 1990 C C . TRP A 1 249 ? 0.911 -4.544 19.704 1.00 91.31 249 TRP A C 1
ATOM 1992 O O . TRP A 1 249 ? 0.504 -4.527 20.860 1.00 91.31 249 TRP A O 1
ATOM 2002 N N . GLU A 1 250 ? 0.202 -5.104 18.720 1.00 87.69 250 GLU A N 1
ATOM 2003 C CA . GLU A 1 250 ? -1.116 -5.727 18.919 1.00 87.69 250 GLU A CA 1
ATOM 2004 C C . GLU A 1 250 ? -1.050 -6.882 19.933 1.00 87.69 250 GLU A C 1
ATOM 2006 O O . GLU A 1 250 ? -1.913 -7.006 20.803 1.00 87.69 250 GLU A O 1
ATOM 2011 N N . ALA A 1 251 ? 0.001 -7.708 19.880 1.00 90.38 251 ALA A N 1
ATOM 2012 C CA . ALA A 1 251 ? 0.214 -8.778 20.851 1.00 90.38 251 ALA A CA 1
ATOM 2013 C C . ALA A 1 251 ? 0.512 -8.247 22.265 1.00 90.38 251 ALA A C 1
ATOM 2015 O O . ALA A 1 251 ? 0.049 -8.833 23.246 1.00 90.38 251 ALA A O 1
ATOM 2016 N N . ALA A 1 252 ? 1.269 -7.152 22.387 1.00 88.75 252 ALA A N 1
ATOM 2017 C CA . ALA A 1 252 ? 1.527 -6.493 23.666 1.00 88.75 252 ALA A CA 1
ATOM 2018 C C . ALA A 1 252 ? 0.242 -5.885 24.249 1.00 88.75 252 ALA A C 1
ATOM 2020 O O . ALA A 1 252 ? -0.086 -6.156 25.403 1.00 88.75 252 ALA A O 1
ATOM 2021 N N . MET A 1 253 ? -0.532 -5.172 23.428 1.00 85.44 253 MET A N 1
ATOM 2022 C CA . MET A 1 253 ? -1.812 -4.579 23.818 1.00 85.44 253 MET A CA 1
ATOM 2023 C C . MET A 1 253 ? -2.812 -5.650 24.263 1.00 85.44 253 MET A C 1
ATOM 2025 O O . MET A 1 253 ? -3.474 -5.496 25.286 1.00 85.44 253 MET A O 1
ATOM 2029 N N . LYS A 1 254 ? -2.878 -6.783 23.552 1.00 90.31 254 LYS A N 1
ATOM 2030 C CA . LYS A 1 254 ? -3.721 -7.915 23.954 1.00 90.31 254 LYS A CA 1
ATOM 2031 C C . LYS A 1 254 ? -3.324 -8.470 25.324 1.00 90.31 254 LYS A C 1
ATOM 2033 O O . LYS A 1 254 ? -4.199 -8.701 26.148 1.00 90.31 254 LYS A O 1
ATOM 2038 N N . ARG A 1 255 ? -2.024 -8.631 25.600 1.00 90.88 255 ARG A N 1
ATOM 2039 C CA . ARG A 1 255 ? -1.543 -9.080 26.922 1.00 90.88 255 ARG A CA 1
ATOM 2040 C C . ARG A 1 255 ? -1.887 -8.092 28.033 1.00 90.88 255 ARG A C 1
ATOM 2042 O O . ARG A 1 255 ? -2.274 -8.521 29.115 1.00 90.88 255 ARG A O 1
ATOM 2049 N N . GLU A 1 256 ? -1.744 -6.791 27.790 1.00 88.12 256 GLU A N 1
ATOM 2050 C CA . GLU A 1 256 ? -2.154 -5.772 28.763 1.00 88.12 256 GLU A CA 1
ATOM 2051 C C . GLU A 1 256 ? -3.660 -5.816 29.022 1.00 88.12 256 GLU A C 1
ATOM 2053 O O . GLU A 1 256 ? -4.085 -5.739 30.174 1.00 88.12 256 GLU A O 1
ATOM 2058 N N . MET A 1 257 ? -4.460 -6.020 27.975 1.00 82.75 257 MET A N 1
ATOM 2059 C CA . MET A 1 257 ? -5.907 -6.142 28.100 1.00 82.75 257 MET A CA 1
ATOM 2060 C C . MET A 1 257 ? -6.316 -7.402 28.870 1.00 82.75 257 MET A C 1
ATOM 2062 O O . MET A 1 257 ? -7.149 -7.318 29.769 1.00 82.75 257 MET A O 1
ATOM 2066 N N . ASP A 1 258 ? -5.686 -8.544 28.591 1.00 89.06 258 ASP A N 1
ATOM 2067 C CA . ASP A 1 258 ? -5.911 -9.794 29.325 1.00 89.06 258 ASP A CA 1
ATOM 2068 C C . ASP A 1 258 ? -5.543 -9.634 30.816 1.00 89.06 258 ASP A C 1
ATOM 2070 O O . ASP A 1 258 ? -6.291 -10.066 31.696 1.00 89.06 258 ASP A O 1
ATOM 2074 N N . ASN A 1 259 ? -4.435 -8.946 31.121 1.00 88.31 259 ASN A N 1
ATOM 2075 C CA . ASN A 1 259 ? -4.041 -8.628 32.498 1.00 88.31 259 ASN A CA 1
ATOM 2076 C C . ASN A 1 259 ? -5.042 -7.692 33.190 1.00 88.31 259 ASN A C 1
ATOM 2078 O O . ASN A 1 259 ? -5.353 -7.885 34.366 1.00 88.31 259 ASN A O 1
ATOM 2082 N N . PHE A 1 260 ? -5.560 -6.692 32.472 1.00 85.31 260 PHE A N 1
ATOM 2083 C CA . PHE A 1 260 ? -6.575 -5.780 32.994 1.00 85.31 260 PHE A CA 1
ATOM 2084 C C . PHE A 1 260 ? -7.885 -6.511 33.310 1.00 85.31 260 PHE A C 1
ATOM 2086 O O . PHE A 1 260 ? -8.457 -6.306 34.379 1.00 85.31 260 PHE A O 1
ATOM 2093 N N . VAL A 1 261 ? -8.340 -7.397 32.419 1.00 83.94 261 VAL A N 1
ATOM 2094 C CA . VAL A 1 261 ? -9.530 -8.231 32.647 1.00 83.94 261 VAL A CA 1
ATOM 2095 C C . VAL A 1 261 ? -9.329 -9.131 33.868 1.00 83.94 261 VAL A C 1
ATOM 2097 O O . VAL A 1 261 ? -10.219 -9.214 34.714 1.00 83.94 261 VAL A O 1
ATOM 2100 N N . LEU A 1 262 ? -8.147 -9.737 34.019 1.00 89.38 262 LEU A N 1
ATOM 2101 C CA . LEU A 1 262 ? -7.822 -10.567 35.179 1.00 89.38 262 LEU A CA 1
ATOM 2102 C C . LEU A 1 262 ? -7.864 -9.771 36.499 1.00 89.38 262 LEU A C 1
ATOM 2104 O O . LEU A 1 262 ? -8.459 -10.234 37.473 1.00 89.38 262 LEU A O 1
ATOM 2108 N N . ASP A 1 263 ? -7.262 -8.577 36.542 1.00 88.25 263 ASP A N 1
ATOM 2109 C CA . ASP A 1 263 ? -7.295 -7.687 37.716 1.00 88.25 263 ASP A CA 1
ATOM 2110 C C . ASP A 1 263 ? -8.726 -7.221 38.031 1.00 88.25 263 ASP A C 1
ATOM 2112 O O . ASP A 1 263 ? -9.157 -7.229 39.189 1.00 88.25 263 ASP A O 1
ATOM 2116 N N . TYR A 1 264 ? -9.502 -6.882 36.999 1.00 86.94 264 TYR A N 1
ATOM 2117 C CA . TYR A 1 264 ? -10.904 -6.511 37.147 1.00 86.94 264 TYR A CA 1
ATOM 2118 C C . TYR A 1 264 ? -11.735 -7.654 37.739 1.00 86.94 264 TYR A C 1
ATOM 2120 O O . TYR A 1 264 ? -12.479 -7.435 38.696 1.00 86.94 264 TYR A O 1
ATOM 2128 N N . ASP A 1 265 ? -11.583 -8.881 37.240 1.00 84.56 265 ASP A N 1
ATOM 2129 C CA . ASP A 1 265 ? -12.307 -10.044 37.756 1.00 84.56 265 ASP A CA 1
ATOM 2130 C C . ASP A 1 265 ? -11.897 -10.393 39.191 1.00 84.56 265 ASP A C 1
ATOM 2132 O O . ASP A 1 265 ? -12.752 -10.750 40.013 1.00 84.56 265 ASP A O 1
ATOM 2136 N N . GLN A 1 266 ? -10.620 -10.226 39.547 1.00 88.06 266 GLN A N 1
ATOM 2137 C CA . GLN A 1 266 ? -10.155 -10.379 40.928 1.00 88.06 266 GLN A CA 1
ATOM 2138 C C . GLN A 1 266 ? -10.794 -9.339 41.857 1.00 88.06 266 GLN A C 1
ATOM 2140 O O . GLN A 1 266 ? -11.318 -9.705 42.915 1.00 88.06 266 GLN A O 1
ATOM 2145 N N . LYS A 1 267 ? -10.821 -8.063 41.450 1.00 86.44 267 LYS A N 1
ATOM 2146 C CA . LYS A 1 267 ? -11.465 -6.971 42.201 1.00 86.44 267 LYS A CA 1
ATOM 2147 C C . LYS A 1 267 ? -12.976 -7.147 42.302 1.00 86.44 267 LYS A C 1
ATOM 2149 O O . LYS A 1 267 ? -13.558 -6.941 43.362 1.00 86.44 267 LYS A O 1
ATOM 2154 N N . LYS A 1 268 ? -13.631 -7.580 41.229 1.00 85.50 268 LYS A N 1
ATOM 2155 C CA . LYS A 1 268 ? -15.061 -7.894 41.230 1.00 85.50 268 LYS A CA 1
ATOM 2156 C C . LYS A 1 268 ? -15.364 -9.041 42.189 1.00 85.50 268 LYS A C 1
ATOM 2158 O O . LYS A 1 268 ? -16.297 -8.947 42.981 1.00 85.50 268 LYS A O 1
ATOM 2163 N N . THR A 1 269 ? -14.559 -10.101 42.166 1.00 83.62 269 THR A N 1
ATOM 2164 C CA . THR A 1 269 ? -14.724 -11.252 43.063 1.00 83.62 269 THR A CA 1
ATOM 2165 C C . THR A 1 269 ? -14.501 -10.867 44.527 1.00 83.62 269 THR A C 1
ATOM 2167 O O . THR A 1 269 ? -15.238 -11.332 45.399 1.00 83.62 269 THR A O 1
ATOM 2170 N N . SER A 1 270 ? -13.519 -10.007 44.821 1.00 83.25 270 SER A N 1
ATOM 2171 C CA . SER A 1 270 ? -13.295 -9.512 46.184 1.00 83.25 270 SER A CA 1
ATOM 2172 C C . SER A 1 270 ? -14.441 -8.616 46.661 1.00 83.25 270 SER A C 1
ATOM 2174 O O . SER A 1 270 ? -14.889 -8.776 47.796 1.00 83.25 270 SER A O 1
ATOM 2176 N N . LEU A 1 271 ? -14.988 -7.765 45.785 1.00 80.56 271 LEU A N 1
ATOM 2177 C CA . LEU A 1 271 ? -16.152 -6.932 46.083 1.00 80.56 271 LEU A CA 1
ATOM 2178 C C . LEU A 1 271 ? -17.401 -7.780 46.357 1.00 80.56 271 LEU A C 1
ATOM 2180 O O . LEU A 1 271 ? -18.081 -7.561 47.353 1.00 80.56 271 LEU A O 1
ATOM 2184 N N . VAL A 1 272 ? -17.673 -8.792 45.524 1.00 78.62 272 VAL A N 1
ATOM 2185 C CA . VAL A 1 272 ? -18.804 -9.715 45.721 1.00 78.62 272 VAL A CA 1
ATOM 2186 C C . VAL A 1 272 ? -18.673 -10.466 47.047 1.00 78.62 272 VAL A C 1
ATOM 2188 O O . VAL A 1 272 ? -19.657 -10.574 47.771 1.00 78.62 272 VAL A O 1
ATOM 2191 N N . ARG A 1 273 ? -17.469 -10.929 47.423 1.00 80.31 273 ARG A N 1
ATOM 2192 C CA . ARG A 1 273 ? -17.252 -11.530 48.753 1.00 80.31 273 ARG A CA 1
ATOM 2193 C C . ARG A 1 273 ? -17.472 -10.531 49.885 1.00 80.31 273 ARG A C 1
ATOM 2195 O O . ARG A 1 273 ? -18.050 -10.902 50.899 1.00 80.31 273 ARG A O 1
ATOM 2202 N N . ALA A 1 274 ? -17.016 -9.289 49.732 1.00 77.56 274 ALA A N 1
ATOM 2203 C CA . ALA A 1 274 ? -17.200 -8.258 50.748 1.00 77.56 274 ALA A CA 1
ATOM 2204 C C . ALA A 1 274 ? -18.688 -7.937 50.960 1.00 77.56 274 ALA A C 1
ATOM 2206 O O . ALA A 1 274 ? -19.143 -7.914 52.100 1.00 77.56 274 ALA A O 1
ATOM 2207 N N . VAL A 1 275 ? -19.454 -7.770 49.877 1.00 73.25 275 VAL A N 1
ATOM 2208 C CA . VAL A 1 275 ? -20.906 -7.533 49.933 1.00 73.25 275 VAL A CA 1
ATOM 2209 C C . VAL A 1 275 ? -21.634 -8.737 50.526 1.00 73.25 275 VAL A C 1
ATOM 2211 O O . VAL A 1 275 ? -22.414 -8.566 51.458 1.00 73.25 275 VAL A O 1
ATOM 2214 N N . ALA A 1 276 ? -21.314 -9.954 50.071 1.00 75.50 276 ALA A N 1
ATOM 2215 C CA . ALA A 1 276 ? -21.913 -11.172 50.609 1.00 75.50 276 ALA A CA 1
ATOM 2216 C C . ALA A 1 276 ? -21.664 -11.313 52.118 1.00 75.50 276 ALA A C 1
ATOM 2218 O O . ALA A 1 276 ? -22.584 -11.661 52.847 1.00 75.50 276 ALA A O 1
ATOM 2219 N N . ASN A 1 277 ? -20.460 -10.990 52.608 1.00 77.69 277 ASN A N 1
ATOM 2220 C CA . ASN A 1 277 ? -20.153 -11.029 54.040 1.00 77.69 277 ASN A CA 1
ATOM 2221 C C . ASN A 1 277 ? -20.955 -9.989 54.843 1.00 77.69 277 ASN A C 1
ATOM 2223 O O . ASN A 1 277 ? -21.431 -10.302 55.932 1.00 77.69 277 ASN A O 1
ATOM 2227 N N . VAL A 1 278 ? -21.141 -8.776 54.309 1.00 77.69 278 VAL A N 1
ATOM 2228 C CA . VAL A 1 278 ? -21.935 -7.722 54.967 1.00 77.69 278 VAL A CA 1
ATOM 2229 C C . VAL A 1 278 ? -23.415 -8.107 55.039 1.00 77.69 278 VAL A C 1
ATOM 2231 O O . VAL A 1 278 ? -24.031 -7.977 56.098 1.00 77.69 278 VAL A O 1
ATOM 2234 N N . GLU A 1 279 ? -23.982 -8.629 53.949 1.00 75.12 279 GLU A N 1
ATOM 2235 C CA . GLU A 1 279 ? -25.372 -9.099 53.922 1.00 75.12 279 GLU A CA 1
ATOM 2236 C C . GLU A 1 279 ? -25.586 -10.288 54.868 1.00 75.12 279 GLU A C 1
ATOM 2238 O O . GLU A 1 279 ? -26.572 -10.319 55.608 1.00 75.12 279 GLU A O 1
ATOM 2243 N N . TRP A 1 280 ? -24.639 -11.233 54.915 1.00 73.31 280 TRP A N 1
ATOM 2244 C CA . TRP A 1 280 ? -24.713 -12.392 55.809 1.00 73.31 280 TRP A CA 1
ATOM 2245 C C . TRP A 1 280 ? -24.680 -11.981 57.288 1.00 73.31 280 TRP A C 1
ATOM 2247 O O . TRP A 1 280 ? -25.470 -12.476 58.096 1.00 73.31 280 TRP A O 1
ATOM 2257 N N . ASP A 1 281 ? -23.830 -11.017 57.647 1.00 75.31 281 ASP A N 1
ATOM 2258 C CA . ASP A 1 281 ? -23.778 -10.462 59.001 1.00 75.31 281 ASP A CA 1
ATOM 2259 C C . ASP A 1 281 ? -25.077 -9.743 59.386 1.00 75.31 281 ASP A C 1
ATOM 2261 O O . ASP A 1 281 ? -25.542 -9.857 60.525 1.00 75.31 281 ASP A O 1
ATOM 2265 N N . GLN A 1 282 ? -25.694 -9.024 58.448 1.00 76.75 282 GLN A N 1
ATOM 2266 C CA . GLN A 1 282 ? -26.946 -8.316 58.694 1.00 76.75 282 GLN A CA 1
ATOM 2267 C C . GLN A 1 282 ? -28.124 -9.286 58.869 1.00 76.75 282 GLN A C 1
ATOM 2269 O O . GLN A 1 282 ? -28.920 -9.104 59.792 1.00 76.75 282 GLN A O 1
ATOM 2274 N N . ILE A 1 283 ? -28.175 -10.361 58.074 1.00 73.81 283 ILE A N 1
ATOM 2275 C CA . ILE A 1 283 ? -29.148 -11.457 58.221 1.00 73.81 283 ILE A CA 1
ATOM 2276 C C . ILE A 1 283 ? -28.981 -12.166 59.573 1.00 73.81 283 ILE A C 1
ATOM 2278 O O . ILE A 1 283 ? -29.964 -12.458 60.250 1.00 73.81 283 ILE A O 1
ATOM 2282 N N . ASN A 1 284 ? -27.750 -12.402 60.030 1.00 78.62 284 ASN A N 1
ATOM 2283 C CA . ASN A 1 284 ? -27.536 -13.022 61.341 1.00 78.62 284 ASN A CA 1
ATOM 2284 C C . ASN A 1 284 ? -27.996 -12.142 62.500 1.00 78.62 284 ASN A C 1
ATOM 2286 O O . ASN A 1 284 ? -28.544 -12.653 63.480 1.00 78.62 284 ASN A O 1
ATOM 2290 N N . ARG A 1 285 ? -27.783 -10.824 62.408 1.00 79.94 285 ARG A N 1
ATOM 2291 C CA . ARG A 1 285 ? -28.242 -9.880 63.436 1.00 79.94 285 ARG A CA 1
ATOM 2292 C C . ARG A 1 285 ? -29.764 -9.853 63.513 1.00 79.94 285 ARG A C 1
ATOM 2294 O O . ARG A 1 285 ? -30.302 -9.980 64.613 1.00 79.94 285 ARG A O 1
ATOM 2301 N N . THR A 1 286 ? -30.453 -9.771 62.373 1.00 83.12 286 THR A N 1
ATOM 2302 C CA . THR A 1 286 ? -31.924 -9.791 62.337 1.00 83.12 286 THR A CA 1
ATOM 2303 C C . THR A 1 286 ? -32.482 -11.135 62.805 1.00 83.12 286 THR A C 1
ATOM 2305 O O . THR A 1 286 ? -33.426 -11.159 63.596 1.00 83.12 286 THR A O 1
ATOM 2308 N N . GLN A 1 287 ? -31.854 -12.256 62.437 1.00 80.12 287 GLN A N 1
ATOM 2309 C CA . GLN A 1 287 ? -32.247 -13.585 62.914 1.00 80.12 287 GLN A CA 1
ATOM 2310 C C . GLN A 1 287 ? -32.058 -13.738 64.434 1.00 80.12 287 GLN A C 1
ATOM 2312 O O . GLN A 1 287 ? -32.897 -14.331 65.118 1.00 80.12 287 GLN A O 1
ATOM 2317 N N . ALA A 1 288 ? -30.976 -13.190 64.994 1.00 85.19 288 ALA A N 1
ATOM 2318 C CA . ALA A 1 288 ? -30.742 -13.185 66.436 1.00 85.19 288 ALA A CA 1
ATOM 2319 C C . ALA A 1 288 ? -31.793 -12.344 67.184 1.00 85.19 288 ALA A C 1
ATOM 2321 O O . ALA A 1 288 ? -32.296 -12.768 68.230 1.00 85.19 288 ALA A O 1
ATOM 2322 N N . GLU A 1 289 ? -32.167 -11.186 66.639 1.00 85.81 289 GLU A N 1
ATOM 2323 C CA . GLU A 1 289 ? -33.226 -10.334 67.186 1.00 85.81 289 GLU A CA 1
ATOM 2324 C C . GLU A 1 289 ? -34.601 -11.001 67.122 1.00 85.81 289 GLU A C 1
ATOM 2326 O O . GLU A 1 289 ? -35.320 -11.023 68.126 1.00 85.81 289 GLU A O 1
ATOM 2331 N N . TYR A 1 290 ? -34.928 -11.634 65.994 1.00 87.50 290 TYR A N 1
ATOM 2332 C CA . TYR A 1 290 ? -36.143 -12.428 65.832 1.00 87.50 290 TYR A CA 1
ATOM 2333 C C . TYR A 1 290 ? -36.223 -13.550 66.874 1.00 87.50 290 TYR A C 1
ATOM 2335 O O . TYR A 1 290 ? -37.217 -13.676 67.591 1.00 87.50 290 TYR A O 1
ATOM 2343 N N . ASN A 1 291 ? -35.143 -14.315 67.052 1.00 86.06 291 ASN A N 1
ATOM 2344 C CA . ASN A 1 291 ? -35.081 -15.375 68.060 1.00 86.06 291 ASN A CA 1
ATOM 2345 C C . ASN A 1 291 ? -35.243 -14.831 69.491 1.00 86.06 291 ASN A C 1
ATOM 2347 O O . ASN A 1 291 ? -35.865 -15.478 70.337 1.00 86.06 291 ASN A O 1
ATOM 2351 N N . LYS A 1 292 ? -34.720 -13.631 69.775 1.00 91.56 292 LYS A N 1
ATOM 2352 C CA . LYS A 1 292 ? -34.902 -12.953 71.066 1.00 91.56 292 LYS A CA 1
ATOM 2353 C C . LYS A 1 292 ? -36.362 -12.555 71.294 1.00 91.56 292 LYS A C 1
ATOM 2355 O O . LYS A 1 292 ? -36.867 -12.741 72.400 1.00 91.56 292 LYS A O 1
ATOM 2360 N N . GLN A 1 293 ? -37.046 -12.033 70.275 1.00 87.69 293 GLN A N 1
ATOM 2361 C CA . GLN A 1 293 ? -38.472 -11.698 70.359 1.00 87.69 293 GLN A CA 1
ATOM 2362 C C . GLN A 1 293 ? -39.344 -12.947 70.508 1.00 87.69 293 GLN A C 1
ATOM 2364 O O . GLN A 1 293 ? -40.225 -12.976 71.365 1.00 87.69 293 GLN A O 1
ATOM 2369 N N . ARG A 1 294 ? -39.043 -14.006 69.753 1.00 89.38 294 ARG A N 1
ATOM 2370 C CA . ARG A 1 294 ? -39.729 -15.295 69.854 1.00 89.38 294 ARG A CA 1
ATOM 2371 C C . ARG A 1 294 ? -39.654 -15.870 71.270 1.00 89.38 294 ARG A C 1
ATOM 2373 O O . ARG A 1 294 ? -40.689 -16.218 71.822 1.00 89.38 294 ARG A O 1
ATOM 2380 N N . LYS A 1 295 ? -38.471 -15.886 71.897 1.00 91.25 295 LYS A N 1
ATOM 2381 C CA . LYS A 1 295 ? -38.321 -16.349 73.291 1.00 91.25 295 LYS A CA 1
ATOM 2382 C C . LYS A 1 295 ? -39.135 -15.517 74.286 1.00 91.25 295 LYS A C 1
ATOM 2384 O O . LYS A 1 295 ? -39.708 -16.074 75.215 1.00 91.25 295 LYS A O 1
ATOM 2389 N N . LYS A 1 296 ? -39.213 -14.193 74.093 1.00 90.31 296 LYS A N 1
ATOM 2390 C CA . LYS A 1 296 ? -40.071 -13.327 74.921 1.00 90.31 296 LYS A CA 1
ATOM 2391 C C . LYS A 1 296 ? -41.550 -13.675 74.755 1.00 90.31 296 LYS A C 1
ATOM 2393 O O . LYS A 1 296 ? -42.274 -13.694 75.742 1.00 90.31 296 LYS A O 1
ATOM 2398 N N . LEU A 1 297 ? -41.999 -13.942 73.529 1.00 87.25 297 LEU A N 1
ATOM 2399 C CA . LEU A 1 297 ? -43.380 -14.353 73.265 1.00 87.25 297 LEU A CA 1
ATOM 2400 C C . LEU A 1 297 ? -43.689 -15.729 73.857 1.00 87.25 297 LEU A C 1
ATOM 2402 O O . LEU A 1 297 ? -44.722 -15.875 74.496 1.00 87.25 297 LEU A O 1
ATOM 2406 N N . GLU A 1 298 ? -42.786 -16.701 73.711 1.00 88.75 298 GLU A N 1
ATOM 2407 C CA . GLU A 1 298 ? -42.913 -18.026 74.334 1.00 88.75 298 GLU A CA 1
ATOM 2408 C C . GLU A 1 298 ? -43.020 -17.914 75.865 1.00 88.75 298 GLU A C 1
ATOM 2410 O O . GLU A 1 298 ? -43.855 -18.578 76.475 1.00 88.75 298 GLU A O 1
ATOM 2415 N N . GLN A 1 299 ? -42.244 -17.019 76.485 1.00 91.88 299 GLN A N 1
ATOM 2416 C CA . GLN A 1 299 ? -42.346 -16.746 77.918 1.00 91.88 299 GLN A CA 1
ATOM 2417 C C . GLN A 1 299 ? -43.702 -16.135 78.301 1.00 91.88 299 GLN A C 1
ATOM 2419 O O . GLN A 1 299 ? -44.342 -16.629 79.224 1.00 91.88 299 GLN A O 1
ATOM 2424 N N . ARG A 1 300 ? -44.178 -15.114 77.573 1.00 88.06 300 ARG A N 1
ATOM 2425 C CA . ARG A 1 300 ? -45.500 -14.512 77.834 1.00 88.06 300 ARG A CA 1
ATOM 2426 C C . ARG A 1 300 ? -46.639 -15.503 77.621 1.00 88.06 300 ARG A C 1
ATOM 2428 O O . ARG A 1 300 ? -47.625 -15.458 78.341 1.00 88.06 300 ARG A O 1
ATOM 2435 N N . PHE A 1 301 ? -46.518 -16.394 76.640 1.00 86.44 301 PHE A N 1
ATOM 2436 C CA . PHE A 1 301 ? -47.516 -17.432 76.404 1.00 86.44 301 PHE A CA 1
ATOM 2437 C C . PHE A 1 301 ? -47.608 -18.390 77.594 1.00 86.44 301 PHE A C 1
ATOM 2439 O O . PHE A 1 301 ? -48.706 -18.711 78.035 1.00 86.44 301 PHE A O 1
ATOM 2446 N N . LYS A 1 302 ? -46.459 -18.767 78.165 1.00 90.50 302 LYS A N 1
ATOM 2447 C CA . LYS A 1 302 ? -46.399 -19.587 79.375 1.00 90.50 302 LYS A CA 1
ATOM 2448 C C . LYS A 1 302 ? -47.007 -18.879 80.591 1.00 90.50 302 LYS A C 1
ATOM 2450 O O . LYS A 1 302 ? -47.776 -19.490 81.317 1.00 90.50 302 LYS A O 1
ATOM 2455 N N . GLU A 1 303 ? -46.729 -17.586 80.764 1.00 90.62 303 GLU A N 1
ATOM 2456 C CA . GLU A 1 303 ? -47.351 -16.761 81.815 1.00 90.62 303 GLU A CA 1
ATOM 2457 C C . GLU A 1 303 ? -48.885 -16.736 81.678 1.00 90.62 303 GLU A C 1
ATOM 2459 O O . GLU A 1 303 ? -49.598 -16.903 82.664 1.00 90.62 303 GLU A O 1
ATOM 2464 N N . VAL A 1 304 ? -49.403 -16.608 80.451 1.00 90.00 304 VAL A N 1
ATOM 2465 C CA . VAL A 1 304 ? -50.849 -16.650 80.174 1.00 90.00 304 VAL A CA 1
ATOM 2466 C C . VAL A 1 304 ? -51.446 -18.042 80.423 1.00 90.00 304 VAL A C 1
ATOM 2468 O O . VAL A 1 304 ? -52.577 -18.146 80.898 1.00 90.00 304 VAL A O 1
ATOM 2471 N N . GLU A 1 305 ? -50.724 -19.122 80.116 1.00 88.06 305 GLU A N 1
ATOM 2472 C CA . GLU A 1 305 ? -51.159 -20.486 80.451 1.00 88.06 305 GLU A CA 1
ATOM 2473 C C . GLU A 1 305 ? -51.228 -20.713 81.965 1.00 88.06 305 GLU A C 1
ATOM 2475 O O . GLU A 1 305 ? -52.227 -21.252 82.447 1.00 88.06 305 GLU A O 1
ATOM 2480 N N . ASP A 1 306 ? -50.230 -20.237 82.712 1.00 90.69 306 ASP A N 1
ATOM 2481 C CA . ASP A 1 306 ? -50.204 -20.309 84.174 1.00 90.69 306 ASP A CA 1
ATOM 2482 C C . ASP A 1 306 ? -51.356 -19.478 84.789 1.00 90.69 306 ASP A C 1
ATOM 2484 O O . ASP A 1 306 ? -52.058 -19.946 85.692 1.00 90.69 306 ASP A O 1
ATOM 2488 N N . GLU A 1 307 ? -51.627 -18.274 84.261 1.00 90.81 307 GLU A N 1
ATOM 2489 C CA . GLU A 1 307 ? -52.785 -17.450 84.650 1.00 90.81 307 GLU A CA 1
ATOM 2490 C C . GLU A 1 307 ? -54.116 -18.147 84.346 1.00 90.81 307 GLU A C 1
ATOM 2492 O O . GLU A 1 307 ? -55.034 -18.148 85.170 1.00 90.81 307 GLU A O 1
ATOM 2497 N N . LYS A 1 308 ? -54.234 -18.787 83.179 1.00 91.12 308 LYS A N 1
ATOM 2498 C CA . LYS A 1 308 ? -55.425 -19.558 82.812 1.00 91.12 308 LYS A CA 1
ATOM 2499 C C . LYS A 1 308 ? -55.642 -20.732 83.765 1.00 91.12 308 LYS A C 1
ATOM 2501 O O . LYS A 1 308 ? -56.783 -20.985 84.157 1.00 91.12 308 LYS A O 1
ATOM 2506 N N . GLU A 1 309 ? -54.586 -21.448 84.148 1.00 92.44 309 GLU A N 1
ATOM 2507 C CA . GLU A 1 309 ? -54.680 -22.537 85.124 1.00 92.44 309 GLU A CA 1
ATOM 2508 C C . GLU A 1 309 ? -55.113 -22.014 86.502 1.00 92.44 309 GLU A C 1
ATOM 2510 O O . GLU A 1 309 ? -55.970 -22.617 87.156 1.00 92.44 309 GLU A O 1
ATOM 2515 N N . TYR A 1 310 ? -54.581 -20.863 86.922 1.00 91.75 310 TYR A N 1
ATOM 2516 C CA . TYR A 1 310 ? -54.998 -20.189 88.150 1.00 91.75 310 TYR A CA 1
ATOM 2517 C C . TYR A 1 310 ? -56.493 -19.834 88.122 1.00 91.75 310 TYR A C 1
ATOM 2519 O O . TYR A 1 310 ? -57.228 -20.202 89.040 1.00 91.75 310 TYR A O 1
ATOM 2527 N N . LEU A 1 311 ? -56.968 -19.208 87.042 1.00 91.50 311 LEU A N 1
ATOM 2528 C CA . LEU A 1 311 ? -58.378 -18.842 86.872 1.00 91.50 311 LEU A CA 1
ATOM 2529 C C . LEU A 1 311 ? -59.303 -20.065 86.804 1.00 91.50 311 LEU A C 1
ATOM 2531 O O . LEU A 1 311 ? -60.423 -20.011 87.306 1.00 91.50 311 LEU A O 1
ATOM 2535 N N . MET A 1 312 ? -58.853 -21.182 86.228 1.00 89.31 312 MET A N 1
ATOM 2536 C CA . MET A 1 312 ? -59.609 -22.442 86.226 1.00 89.31 312 MET A CA 1
ATOM 2537 C C . MET A 1 312 ? -59.778 -23.004 87.643 1.00 89.31 312 MET A C 1
ATOM 2539 O O . MET A 1 312 ? -60.876 -23.427 88.004 1.00 89.31 312 MET A O 1
ATOM 2543 N N . LYS A 1 313 ? -58.723 -22.966 88.468 1.00 92.06 313 LYS A N 1
ATOM 2544 C CA . LYS A 1 313 ? -58.804 -23.363 89.885 1.00 92.06 313 LYS A CA 1
ATOM 2545 C C . LYS A 1 313 ? -59.719 -22.434 90.676 1.00 92.06 313 LYS A C 1
ATOM 2547 O O . LYS A 1 313 ? -60.479 -22.907 91.515 1.00 92.06 313 LYS A O 1
ATOM 2552 N N . ASP A 1 314 ? -59.670 -21.134 90.405 1.00 89.94 314 ASP A N 1
ATOM 2553 C CA . ASP A 1 314 ? -60.513 -20.156 91.094 1.00 89.94 314 ASP A CA 1
ATOM 2554 C C . ASP A 1 314 ? -61.990 -20.291 90.698 1.00 89.94 314 ASP A C 1
ATOM 2556 O O . ASP A 1 314 ? -62.871 -20.304 91.555 1.00 89.94 314 ASP A O 1
ATOM 2560 N N . ARG A 1 315 ? -62.265 -20.541 89.411 1.00 92.31 315 ARG A N 1
ATOM 2561 C CA . ARG A 1 315 ? -63.601 -20.911 88.930 1.00 92.31 315 ARG A CA 1
ATOM 2562 C C . ARG A 1 315 ? -64.123 -22.169 89.622 1.00 92.31 315 ARG A C 1
ATOM 2564 O O . ARG A 1 315 ? -65.291 -22.195 89.992 1.00 92.31 315 ARG A O 1
ATOM 2571 N N . GLN A 1 316 ? -63.281 -23.187 89.814 1.00 92.31 316 GLN A N 1
ATOM 2572 C CA . GLN A 1 316 ? -63.680 -24.398 90.535 1.00 92.31 316 GLN A CA 1
ATOM 2573 C C . GLN A 1 316 ? -64.029 -24.089 91.995 1.00 92.31 316 GLN A C 1
ATOM 2575 O O . GLN A 1 316 ? -65.072 -24.519 92.464 1.00 92.31 316 GLN A O 1
ATOM 2580 N N . ARG A 1 317 ? -63.223 -23.275 92.690 1.00 90.50 317 ARG A N 1
ATOM 2581 C CA . ARG A 1 317 ? -63.524 -22.843 94.068 1.00 90.50 317 ARG A CA 1
ATOM 2582 C C . ARG A 1 317 ? -64.842 -22.080 94.169 1.00 90.50 317 ARG A C 1
ATOM 2584 O O . ARG A 1 317 ? -65.578 -22.266 95.132 1.00 90.50 317 ARG A O 1
ATOM 2591 N N . LEU A 1 318 ? -65.130 -21.217 93.193 1.00 91.00 318 LEU A N 1
ATOM 2592 C CA . LEU A 1 318 ? -66.403 -20.500 93.121 1.00 91.00 318 LEU A CA 1
ATOM 2593 C C . LEU A 1 318 ? -67.572 -21.455 92.874 1.00 91.00 318 LEU A C 1
ATOM 2595 O O . LEU A 1 318 ? -68.620 -21.273 93.483 1.00 91.00 318 LEU A O 1
ATOM 2599 N N . GLN A 1 319 ? -67.390 -22.476 92.032 1.00 89.69 319 GLN A N 1
ATOM 2600 C CA . GLN A 1 319 ? -68.404 -23.506 91.814 1.00 89.69 319 GLN A CA 1
ATOM 2601 C C . GLN A 1 319 ? -68.651 -24.323 93.087 1.00 89.69 319 GLN A C 1
ATOM 2603 O O . GLN A 1 319 ? -69.796 -24.457 93.496 1.00 89.69 319 GLN A O 1
ATOM 2608 N N . ASP A 1 320 ? -67.594 -24.769 93.769 1.00 91.38 320 ASP A N 1
ATOM 2609 C CA . ASP A 1 320 ? -67.708 -25.498 95.037 1.00 91.38 320 ASP A CA 1
ATOM 2610 C C . ASP A 1 320 ? -68.424 -24.643 96.107 1.00 91.38 320 ASP A C 1
ATOM 2612 O O . ASP A 1 320 ? -69.247 -25.142 96.874 1.00 91.38 320 ASP A O 1
ATOM 2616 N N . ALA A 1 321 ? -68.149 -23.333 96.154 1.00 89.56 321 ALA A N 1
ATOM 2617 C CA . ALA A 1 321 ? -68.843 -22.401 97.045 1.00 89.56 321 ALA A CA 1
ATOM 2618 C C . ALA A 1 321 ? -70.328 -22.227 96.679 1.00 89.56 321 ALA A C 1
ATOM 2620 O O . ALA A 1 321 ? -71.167 -22.119 97.577 1.00 89.56 321 ALA A O 1
ATOM 2621 N N . LEU A 1 322 ? -70.652 -22.221 95.382 1.00 91.94 322 LEU A N 1
ATOM 2622 C CA . LEU A 1 322 ? -72.026 -22.171 94.887 1.00 91.94 322 LEU A CA 1
ATOM 2623 C C . LEU A 1 322 ? -72.791 -23.440 95.281 1.00 91.94 322 LEU A C 1
ATOM 2625 O O . LEU A 1 322 ? -73.888 -23.340 95.822 1.00 91.94 322 LEU A O 1
ATOM 2629 N N . ASP A 1 323 ? -72.183 -24.613 95.104 1.00 90.62 323 ASP A N 1
ATOM 2630 C CA . ASP A 1 323 ? -72.772 -25.907 95.458 1.00 90.62 323 ASP A CA 1
ATOM 2631 C C . ASP A 1 323 ? -73.049 -25.994 96.977 1.00 90.62 323 ASP A C 1
ATOM 2633 O O . ASP A 1 323 ? -74.100 -26.475 97.404 1.00 90.62 323 ASP A O 1
ATOM 2637 N N . ILE A 1 324 ? -72.153 -25.448 97.816 1.00 90.38 324 ILE A N 1
ATOM 2638 C CA . ILE A 1 324 ? -72.375 -25.311 99.269 1.00 90.38 324 ILE A CA 1
ATOM 2639 C C . ILE A 1 324 ? -73.565 -24.384 99.565 1.00 90.38 324 ILE A C 1
ATOM 2641 O O . ILE A 1 324 ? -74.366 -24.662 100.464 1.00 90.38 324 ILE A O 1
ATOM 2645 N N . GLN A 1 325 ? -73.691 -23.273 98.835 1.00 90.12 325 GLN A N 1
ATOM 2646 C CA . GLN A 1 325 ? -74.806 -22.341 98.997 1.00 90.12 325 GLN A CA 1
ATOM 2647 C C . GLN A 1 325 ? -76.137 -22.971 98.556 1.00 90.12 325 GLN A C 1
ATOM 2649 O O . GLN A 1 325 ? -77.158 -22.756 99.214 1.00 90.12 325 GLN A O 1
ATOM 2654 N N . GLU A 1 326 ? -76.136 -23.767 97.486 1.00 90.19 326 GLU A N 1
ATOM 2655 C CA . GLU A 1 326 ? -77.302 -24.521 97.021 1.00 90.19 326 GLU A CA 1
ATOM 2656 C C . GLU A 1 326 ? -77.729 -25.601 98.026 1.00 90.19 326 GLU A C 1
ATOM 2658 O O . GLU A 1 326 ? -78.921 -25.683 98.335 1.00 90.19 326 GLU A O 1
ATOM 2663 N N . ASP A 1 327 ? -76.791 -26.355 98.619 1.00 91.06 327 ASP A N 1
ATOM 2664 C CA . ASP A 1 327 ? -77.088 -27.307 99.707 1.00 91.06 327 ASP A CA 1
ATOM 2665 C C . ASP A 1 327 ? -77.705 -26.590 100.917 1.00 91.06 327 ASP A C 1
ATOM 2667 O O . ASP A 1 327 ? -78.715 -27.027 101.476 1.00 91.06 327 ASP A O 1
ATOM 2671 N N . TRP A 1 328 ? -77.157 -25.430 101.298 1.00 91.31 328 TRP A N 1
ATOM 2672 C CA . TRP A 1 328 ? -77.722 -24.620 102.377 1.00 91.31 328 TRP A CA 1
ATOM 2673 C C . TRP A 1 328 ? -79.144 -24.141 102.054 1.00 91.31 328 TRP A C 1
ATOM 2675 O O . TRP A 1 328 ? -80.043 -24.284 102.885 1.00 91.31 328 TRP A O 1
ATOM 2685 N N . LEU A 1 329 ? -79.380 -23.631 100.840 1.00 89.69 329 LEU A N 1
ATOM 2686 C CA . LEU A 1 329 ? -80.712 -23.225 100.382 1.00 89.69 329 LEU A CA 1
ATOM 2687 C C . LEU A 1 329 ? -81.695 -24.399 100.371 1.00 89.69 329 LEU A C 1
ATOM 2689 O O . LEU A 1 329 ? -82.860 -24.215 100.730 1.00 89.69 329 LEU A O 1
ATOM 2693 N N . GLN A 1 330 ? -81.253 -25.598 99.992 1.00 88.38 330 GLN A N 1
ATOM 2694 C CA . GLN A 1 330 ? -82.096 -26.788 100.016 1.00 88.38 330 GLN A CA 1
ATOM 2695 C C . GLN A 1 330 ? -82.480 -27.167 101.450 1.00 88.38 330 GLN A C 1
ATOM 2697 O O . GLN A 1 330 ? -83.660 -27.369 101.724 1.00 88.38 330 GLN A O 1
ATOM 2702 N N . ARG A 1 331 ? -81.536 -27.131 102.399 1.00 88.50 331 ARG A N 1
ATOM 2703 C CA . ARG A 1 331 ? -81.834 -27.338 103.829 1.00 88.50 331 ARG A CA 1
ATOM 2704 C C . ARG A 1 331 ? -82.803 -26.295 104.381 1.00 88.50 331 ARG A C 1
ATOM 2706 O O . ARG A 1 331 ? -83.680 -26.638 105.172 1.00 88.50 331 ARG A O 1
ATOM 2713 N N . VAL A 1 332 ? -82.677 -25.032 103.964 1.00 88.50 332 VAL A N 1
ATOM 2714 C CA . VAL A 1 332 ? -83.629 -23.971 104.330 1.00 88.50 332 VAL A CA 1
ATOM 2715 C C . VAL A 1 332 ? -85.010 -24.253 103.744 1.00 88.50 332 VAL A C 1
ATOM 2717 O O . VAL A 1 332 ? -85.994 -24.100 104.457 1.00 88.50 332 VAL A O 1
ATOM 2720 N N . LYS A 1 333 ? -85.114 -24.718 102.492 1.00 88.69 333 LYS A N 1
ATOM 2721 C CA . LYS A 1 333 ? -86.395 -25.125 101.886 1.00 88.69 333 LYS A CA 1
ATOM 2722 C C . LYS A 1 333 ? -87.014 -26.335 102.581 1.00 88.69 333 LYS A C 1
ATOM 2724 O O . LYS A 1 333 ? -88.232 -26.363 102.769 1.00 88.69 333 LYS A O 1
ATOM 2729 N N . ASP A 1 334 ? -86.210 -27.316 102.975 1.00 86.69 334 ASP A N 1
ATOM 2730 C CA . ASP A 1 334 ? -86.669 -28.492 103.717 1.00 86.69 334 ASP A CA 1
ATOM 2731 C C . ASP A 1 334 ? -87.179 -28.079 105.105 1.00 86.69 334 ASP A C 1
ATOM 2733 O O . ASP A 1 334 ? -88.259 -28.498 105.532 1.00 86.69 334 ASP A O 1
ATOM 2737 N N . TRP A 1 335 ? -86.461 -27.169 105.773 1.00 87.69 335 TRP A N 1
ATOM 2738 C CA . TRP A 1 335 ? -86.891 -26.555 107.027 1.00 87.69 335 TRP A CA 1
ATOM 2739 C C . TRP A 1 335 ? -88.162 -25.714 106.857 1.00 87.69 335 TRP A C 1
ATOM 2741 O O . TRP A 1 335 ? -89.110 -25.885 107.618 1.00 87.69 335 TRP A O 1
ATOM 2751 N N . GLU A 1 336 ? -88.250 -24.869 105.825 1.00 85.44 336 GLU A N 1
ATOM 2752 C CA . GLU A 1 336 ? -89.471 -24.134 105.484 1.00 85.44 336 GLU A CA 1
ATOM 2753 C C . GLU A 1 336 ? -90.635 -25.081 105.206 1.00 85.44 336 GLU A C 1
ATOM 2755 O O . GLU A 1 336 ? -91.764 -24.763 105.559 1.00 85.44 336 GLU A O 1
ATOM 2760 N N . SER A 1 337 ? -90.398 -26.226 104.568 1.00 81.25 337 SER A N 1
ATOM 2761 C CA . SER A 1 337 ? -91.436 -27.215 104.270 1.00 81.25 337 SER A CA 1
ATOM 2762 C C . SER A 1 337 ? -91.925 -27.902 105.542 1.00 81.25 337 SER A C 1
ATOM 2764 O O . SER A 1 337 ? -93.131 -28.073 105.707 1.00 81.25 337 SER A O 1
ATOM 2766 N N . LEU A 1 338 ? -91.023 -28.213 106.479 1.00 81.50 338 LEU A N 1
ATOM 2767 C CA . LEU A 1 338 ? -91.354 -28.680 107.830 1.00 81.50 338 LEU A CA 1
ATOM 2768 C C . LEU A 1 338 ? -92.173 -27.638 108.605 1.00 81.50 338 LEU A C 1
ATOM 2770 O O . LEU A 1 338 ? -93.217 -27.963 109.169 1.00 81.50 338 LEU A O 1
ATOM 2774 N N . VAL A 1 339 ? -91.743 -26.376 108.575 1.00 77.44 339 VAL A N 1
ATOM 2775 C CA . VAL A 1 339 ? -92.419 -25.254 109.241 1.00 77.44 339 VAL A CA 1
ATOM 2776 C C . VAL A 1 339 ? -93.775 -24.965 108.596 1.00 77.44 339 VAL A C 1
ATOM 2778 O O . VAL A 1 339 ? -94.764 -24.802 109.303 1.00 77.44 339 VAL A O 1
ATOM 2781 N N . LYS A 1 340 ? -93.875 -24.974 107.261 1.00 75.38 340 LYS A N 1
ATOM 2782 C CA . LYS A 1 340 ? -95.140 -24.847 106.520 1.00 75.38 340 LYS A CA 1
ATOM 2783 C C . LYS A 1 340 ? -96.051 -26.042 106.772 1.00 75.38 340 LYS A C 1
ATOM 2785 O O . LYS A 1 340 ? -97.250 -25.833 106.879 1.00 75.38 340 LYS A O 1
ATOM 2790 N N . ALA A 1 341 ? -95.538 -27.265 106.913 1.00 74.06 341 ALA A N 1
ATOM 2791 C CA . ALA A 1 341 ? -96.340 -28.426 107.300 1.00 74.06 341 ALA A CA 1
ATOM 2792 C C . ALA A 1 341 ? -96.901 -28.273 108.727 1.00 74.06 341 ALA A C 1
ATOM 2794 O O . ALA A 1 341 ? -98.090 -28.513 108.931 1.00 74.06 341 ALA A O 1
ATOM 2795 N N . GLN A 1 342 ? -96.096 -27.772 109.673 1.00 67.94 342 GLN A N 1
ATOM 2796 C CA . GLN A 1 342 ? -96.539 -27.412 111.029 1.00 67.94 342 GLN A CA 1
ATOM 2797 C C . GLN A 1 342 ? -97.545 -26.245 111.051 1.00 67.94 342 GLN A C 1
ATOM 2799 O O . GLN A 1 342 ? -98.519 -26.267 111.804 1.00 67.94 342 GLN A O 1
ATOM 2804 N N . LEU A 1 343 ? -97.357 -25.227 110.213 1.00 57.62 343 LEU A N 1
ATOM 2805 C CA . LEU A 1 343 ? -98.264 -24.079 110.114 1.00 57.62 343 LEU A CA 1
ATOM 2806 C C . LEU A 1 343 ? -99.555 -24.417 109.358 1.00 57.62 343 LEU A C 1
ATOM 2808 O O . LEU A 1 343 ? -100.613 -23.888 109.689 1.00 57.62 343 LEU A O 1
ATOM 2812 N N . LYS A 1 344 ? -99.510 -25.342 108.394 1.00 55.00 344 LYS A N 1
ATOM 2813 C CA . LYS A 1 344 ? -100.678 -25.834 107.646 1.00 55.00 344 LYS A CA 1
ATOM 2814 C C . LYS A 1 344 ? -101.594 -26.707 108.507 1.00 55.00 344 LYS A C 1
ATOM 2816 O O . LYS A 1 344 ? -102.785 -26.774 108.225 1.00 55.00 344 LYS A O 1
ATOM 2821 N N . THR A 1 345 ? -101.085 -27.301 109.591 1.00 56.88 345 THR A N 1
ATOM 2822 C CA . THR A 1 345 ? -101.930 -27.844 110.669 1.00 56.88 345 THR A CA 1
ATOM 2823 C C . THR A 1 345 ? -102.592 -26.770 111.535 1.00 56.88 345 THR A C 1
ATOM 2825 O O . THR A 1 345 ? -103.516 -27.099 112.272 1.00 56.88 345 THR A O 1
ATOM 2828 N N . MET A 1 346 ? -102.159 -25.506 111.465 1.00 43.31 346 MET A N 1
ATOM 2829 C CA . MET A 1 346 ? -102.615 -24.463 112.383 1.00 43.31 346 MET A CA 1
ATOM 2830 C C . MET A 1 346 ? -103.514 -23.381 111.775 1.00 43.31 346 MET A C 1
ATOM 2832 O O . MET A 1 346 ? -104.374 -22.920 112.517 1.00 43.31 346 MET A O 1
ATOM 2836 N N . LEU A 1 347 ? -103.424 -22.964 110.501 1.00 37.56 347 LEU A N 1
ATOM 2837 C CA . LEU A 1 347 ? -104.257 -21.826 110.054 1.00 37.56 347 LEU A CA 1
ATOM 2838 C C . LEU A 1 347 ? -104.671 -21.747 108.564 1.00 37.56 347 LEU A C 1
ATOM 2840 O O . LEU A 1 347 ? -103.989 -22.208 107.653 1.00 37.56 347 LEU A O 1
ATOM 2844 N N . ILE A 1 348 ? -105.837 -21.104 108.405 1.00 37.50 348 ILE A N 1
ATOM 2845 C CA . ILE A 1 348 ? -106.738 -20.828 107.261 1.00 37.50 348 ILE A CA 1
ATOM 2846 C C . ILE A 1 348 ? -106.187 -19.692 106.343 1.00 37.50 348 ILE A C 1
ATOM 2848 O O . ILE A 1 348 ? -105.419 -18.867 106.836 1.00 37.50 348 ILE A O 1
ATOM 2852 N N . PRO A 1 349 ? -106.539 -19.608 105.032 1.00 36.94 349 PRO A N 1
ATOM 2853 C CA . PRO A 1 349 ? -105.755 -18.887 104.017 1.00 36.94 349 PRO A CA 1
ATOM 2854 C C . PRO A 1 349 ? -106.260 -17.474 103.645 1.00 36.94 349 PRO A C 1
ATOM 2856 O O . PRO A 1 349 ? -107.461 -17.230 103.580 1.00 36.94 349 PRO A O 1
ATOM 2859 N N . ALA A 1 350 ? -105.327 -16.584 103.282 1.00 31.23 350 ALA A N 1
ATOM 2860 C CA . ALA A 1 350 ? -105.492 -15.371 102.454 1.00 31.23 350 ALA A CA 1
ATOM 2861 C C . ALA A 1 350 ? -104.077 -14.970 101.965 1.00 31.23 350 ALA A C 1
ATOM 2863 O O . ALA A 1 350 ? -103.130 -15.171 102.714 1.00 31.23 350 ALA A O 1
ATOM 2864 N N . GLY A 1 351 ? -103.746 -14.447 100.782 1.00 34.16 351 GLY A N 1
ATOM 2865 C CA . GLY A 1 351 ? -104.417 -13.874 99.610 1.00 34.16 351 GLY A CA 1
ATOM 2866 C C . GLY A 1 351 ? -103.394 -12.862 99.038 1.00 34.16 351 GLY A C 1
ATOM 2867 O O . GLY A 1 351 ? -103.000 -11.969 99.777 1.00 34.16 351 GLY A O 1
ATOM 2868 N N . ASN A 1 352 ? -102.885 -13.031 97.805 1.00 33.50 352 ASN A N 1
ATOM 2869 C CA . ASN A 1 352 ? -101.710 -12.298 97.274 1.00 33.50 352 ASN A CA 1
ATOM 2870 C C . ASN A 1 352 ? -102.023 -11.518 95.978 1.00 33.50 352 ASN A C 1
ATOM 2872 O O . ASN A 1 352 ? -102.803 -11.994 95.154 1.00 33.50 352 ASN A O 1
ATOM 2876 N N . ILE A 1 353 ? -101.369 -10.362 95.789 1.00 35.81 353 ILE A N 1
ATOM 2877 C CA . ILE A 1 353 ? -101.447 -9.454 94.620 1.00 35.81 353 ILE A CA 1
ATOM 2878 C C . ILE A 1 353 ? -100.020 -9.249 94.029 1.00 35.81 353 ILE A C 1
ATOM 2880 O O . ILE A 1 353 ? -99.079 -9.211 94.823 1.00 35.81 353 ILE A O 1
ATOM 2884 N N . PRO A 1 354 ? -99.825 -9.114 92.690 1.00 52.25 354 PRO A N 1
ATOM 2885 C CA . PRO A 1 354 ? -98.511 -9.066 92.014 1.00 52.25 354 PRO A CA 1
ATOM 2886 C C . PRO A 1 354 ? -98.155 -7.698 91.381 1.00 52.25 354 PRO A C 1
ATOM 2888 O O . PRO A 1 354 ? -99.053 -6.895 91.139 1.00 52.25 354 PRO A O 1
ATOM 2891 N N . LEU A 1 355 ? -96.876 -7.466 91.025 1.00 33.25 355 LEU A N 1
ATOM 2892 C CA . LEU A 1 355 ? -96.432 -6.346 90.166 1.00 33.25 355 LEU A CA 1
ATOM 2893 C C . LEU A 1 355 ? -95.222 -6.682 89.257 1.00 33.25 355 LEU A C 1
ATOM 2895 O O . LEU A 1 355 ? -94.388 -7.522 89.589 1.00 33.25 355 LEU A O 1
ATOM 2899 N N . GLU A 1 356 ? -95.210 -5.988 88.113 1.00 37.38 356 GLU A N 1
ATOM 2900 C CA . GLU A 1 356 ? -94.476 -6.125 86.834 1.00 37.38 356 GLU A CA 1
ATOM 2901 C C . GLU A 1 356 ? -93.106 -5.381 86.718 1.00 37.38 356 GLU A C 1
ATOM 2903 O O . GLU A 1 356 ? -92.745 -4.642 87.635 1.00 37.38 356 GLU A O 1
ATOM 2908 N N . PRO A 1 357 ? -92.355 -5.536 85.588 1.00 58.19 357 PRO A N 1
ATOM 2909 C CA . PRO A 1 357 ? -90.974 -5.056 85.371 1.00 58.19 357 PRO A CA 1
ATOM 2910 C C . PRO A 1 357 ? -90.812 -3.897 84.342 1.00 58.19 357 PRO A C 1
ATOM 2912 O O . PRO A 1 357 ? -91.777 -3.483 83.705 1.00 58.19 357 PRO A O 1
ATOM 2915 N N . PHE A 1 358 ? -89.575 -3.400 84.134 1.00 31.61 358 PHE A N 1
ATOM 2916 C CA . PHE A 1 358 ? -89.213 -2.366 83.132 1.00 31.61 358 PHE A CA 1
ATOM 2917 C C . PHE A 1 358 ? -87.865 -2.653 82.395 1.00 31.61 358 PHE A C 1
ATOM 2919 O O . PHE A 1 358 ? -87.055 -3.393 82.955 1.00 31.61 358 PHE A O 1
ATOM 2926 N N . PRO A 1 359 ? -87.607 -2.089 81.179 1.00 54.19 359 PRO A N 1
ATOM 2927 C CA . PRO A 1 359 ? -86.587 -2.540 80.204 1.00 54.19 359 PRO A CA 1
ATOM 2928 C C . PRO A 1 359 ? -85.469 -1.513 79.830 1.00 54.19 359 PRO A C 1
ATOM 2930 O O . PRO A 1 359 ? -85.454 -0.390 80.331 1.00 54.19 359 PRO A O 1
ATOM 2933 N N . GLU A 1 360 ? -84.552 -1.902 78.918 1.00 38.94 360 GLU A N 1
ATOM 2934 C CA . GLU A 1 360 ? -83.357 -1.163 78.420 1.00 38.94 360 GLU A CA 1
ATOM 2935 C C . GLU A 1 360 ? -83.497 -0.498 77.009 1.00 38.94 360 GLU A C 1
ATOM 2937 O O . GLU A 1 360 ? -84.410 -0.867 76.263 1.00 38.94 360 GLU A O 1
ATOM 2942 N N . PRO A 1 361 ? -82.584 0.433 76.597 1.00 46.56 361 PRO A N 1
ATOM 2943 C CA . PRO A 1 361 ? -82.606 1.172 75.312 1.00 46.56 361 PRO A CA 1
ATOM 2944 C C . PRO A 1 361 ? -81.410 0.904 74.320 1.00 46.56 361 PRO A C 1
ATOM 2946 O O . PRO A 1 361 ? -80.521 0.120 74.645 1.00 46.56 361 PRO A O 1
ATOM 2949 N N . PRO A 1 362 ? -81.382 1.522 73.096 1.00 49.25 362 PRO A N 1
ATOM 2950 C CA . PRO A 1 362 ? -80.874 0.912 71.840 1.00 49.25 362 PRO A CA 1
ATOM 2951 C C . PRO A 1 362 ? -79.651 1.573 71.112 1.00 49.25 362 PRO A C 1
ATOM 2953 O O . PRO A 1 362 ? -79.016 2.496 71.612 1.00 49.25 362 PRO A O 1
ATOM 2956 N N . GLN A 1 363 ? -79.360 1.052 69.898 1.00 43.78 363 GLN A N 1
ATOM 2957 C CA . GLN A 1 363 ? -78.206 1.197 68.967 1.00 43.78 363 GLN A CA 1
ATOM 2958 C C . GLN A 1 363 ? -78.143 2.464 68.052 1.00 43.78 363 GLN A C 1
ATOM 2960 O O . GLN A 1 363 ? -79.134 3.169 67.881 1.00 43.78 363 GLN A O 1
ATOM 2965 N N . GLN A 1 364 ? -76.980 2.686 67.396 1.00 35.94 364 GLN A N 1
ATOM 2966 C CA . GLN A 1 364 ? -76.630 3.752 66.412 1.00 35.94 364 GLN A CA 1
ATOM 2967 C C . GLN A 1 364 ? -76.577 3.282 64.921 1.00 35.94 364 GLN A C 1
ATOM 2969 O O . GLN A 1 364 ? -76.456 2.077 64.697 1.00 35.94 364 GLN A O 1
ATOM 2974 N N . PRO A 1 365 ? -76.587 4.193 63.902 1.00 46.09 365 PRO A N 1
ATOM 2975 C CA . PRO A 1 365 ? -76.600 3.858 62.461 1.00 46.09 365 PRO A CA 1
ATOM 2976 C C . PRO A 1 365 ? -75.347 4.264 61.619 1.00 46.09 365 PRO A C 1
ATOM 2978 O O . PRO A 1 365 ? -74.416 4.895 62.112 1.00 46.09 365 PRO A O 1
ATOM 2981 N N . ALA A 1 366 ? -75.366 3.874 60.327 1.00 35.75 366 ALA A N 1
ATOM 2982 C CA . ALA A 1 366 ? -74.296 3.834 59.298 1.00 35.75 366 ALA A CA 1
ATOM 2983 C C . ALA A 1 366 ? -74.155 5.090 58.368 1.00 35.75 366 ALA A C 1
ATOM 2985 O O . ALA A 1 366 ? -75.016 5.968 58.437 1.00 35.75 366 ALA A O 1
ATOM 2986 N N . PRO A 1 367 ? -73.128 5.188 57.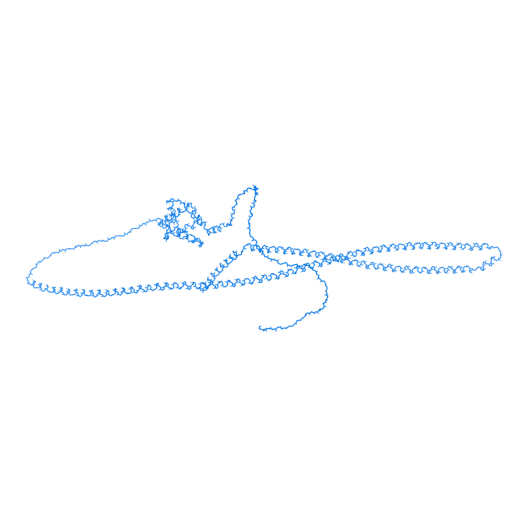469 1.00 43.50 367 PRO A N 1
ATOM 2987 C CA . PRO A 1 367 ? -72.826 6.392 56.666 1.00 43.50 367 PRO A CA 1
ATOM 2988 C C . PRO A 1 367 ? -73.169 6.329 55.150 1.00 43.50 367 PRO A C 1
ATOM 2990 O O . PRO A 1 367 ? -73.470 5.275 54.593 1.00 43.50 367 PRO A O 1
ATOM 2993 N N . VAL A 1 368 ? -73.099 7.503 54.498 1.00 35.62 368 VAL A N 1
ATOM 2994 C CA . VAL A 1 368 ? -73.575 7.879 53.140 1.00 35.62 368 VAL A CA 1
ATOM 2995 C C . VAL A 1 368 ? -72.416 8.023 52.122 1.00 35.62 368 VAL A C 1
ATOM 2997 O O . VAL A 1 368 ? -71.326 8.438 52.503 1.00 35.62 368 VAL A O 1
ATOM 3000 N N . GLN A 1 369 ? -72.658 7.731 50.831 1.00 36.88 369 GLN A N 1
ATOM 3001 C CA . GLN A 1 369 ? -71.720 7.883 49.692 1.00 36.88 369 GLN A CA 1
ATOM 3002 C C . GLN A 1 369 ? -72.001 9.136 48.827 1.00 36.88 369 GLN A C 1
ATOM 3004 O O . GLN A 1 369 ? -73.143 9.583 48.736 1.00 36.88 369 GLN A O 1
ATOM 3009 N N . SER A 1 370 ? -70.964 9.654 48.149 1.00 31.38 370 SER A N 1
ATOM 3010 C CA . SER A 1 370 ? -70.963 10.828 47.250 1.00 31.38 370 SER A CA 1
ATOM 3011 C C . SER A 1 370 ? -70.327 10.491 45.884 1.00 31.38 370 SER A C 1
ATOM 3013 O O . SER A 1 370 ? -69.429 9.655 45.821 1.00 31.38 370 SER A O 1
ATOM 3015 N N . ILE A 1 371 ? -70.799 11.135 44.807 1.00 43.88 371 ILE A N 1
ATOM 3016 C CA . ILE A 1 371 ? -70.471 10.915 43.380 1.00 43.88 371 ILE A CA 1
ATOM 3017 C C . ILE A 1 371 ? -69.740 12.156 42.819 1.00 43.88 371 ILE A C 1
ATOM 3019 O O . ILE A 1 371 ? -70.195 13.272 43.062 1.00 43.88 371 ILE A O 1
ATOM 3023 N N . VAL A 1 372 ? -68.672 11.977 42.021 1.00 36.09 372 VAL A N 1
ATOM 3024 C CA . VAL A 1 372 ? -67.877 13.042 41.343 1.00 36.09 372 VAL A CA 1
ATOM 3025 C C . VAL A 1 372 ? -67.537 12.610 39.884 1.00 36.09 372 VAL A C 1
ATOM 3027 O O . VAL A 1 372 ? -67.467 11.401 39.643 1.00 36.09 372 VAL A O 1
ATOM 3030 N N . PRO A 1 373 ? -67.407 13.524 38.882 1.00 44.53 373 PRO A N 1
ATOM 3031 C CA . PRO A 1 373 ? -67.359 13.189 37.448 1.00 44.53 373 PRO A CA 1
ATOM 3032 C C . PRO A 1 373 ? -65.948 12.898 36.883 1.00 44.53 373 PRO A C 1
ATOM 3034 O O . PRO A 1 373 ? -64.932 13.136 37.522 1.00 44.53 373 PRO A O 1
ATOM 3037 N N . LYS A 1 374 ? -65.914 12.366 35.650 1.00 41.25 374 LYS A N 1
ATOM 3038 C CA . LYS A 1 374 ? -64.788 11.664 34.994 1.00 41.25 374 LYS A CA 1
ATOM 3039 C C . LYS A 1 374 ? -63.703 12.598 34.385 1.00 41.25 374 LYS A C 1
ATOM 3041 O O . LYS A 1 374 ? -64.083 13.503 33.640 1.00 41.25 374 LYS A O 1
ATOM 3046 N N . PRO A 1 375 ? -62.389 12.350 34.601 1.00 45.50 375 PRO A N 1
ATOM 3047 C CA . PRO A 1 375 ? -61.283 13.127 34.015 1.00 45.50 375 PRO A CA 1
ATOM 3048 C C . PRO A 1 375 ? -60.904 12.714 32.572 1.00 45.50 375 PRO A C 1
ATOM 3050 O O . PRO A 1 375 ? -61.319 11.669 32.067 1.00 45.50 375 PRO A O 1
ATOM 3053 N N . LEU A 1 376 ? -60.132 13.584 31.900 1.00 45.91 376 LEU A N 1
ATOM 3054 C CA . LEU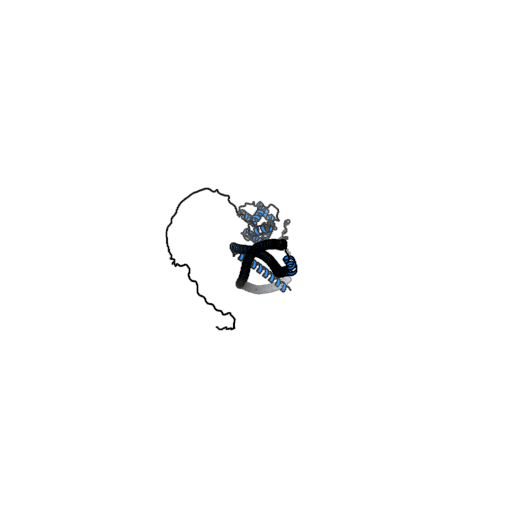 A 1 376 ? -59.895 13.639 30.442 1.00 45.91 376 LEU A CA 1
ATOM 3055 C C . LEU A 1 376 ? -58.646 12.892 29.921 1.00 45.91 376 LEU A C 1
ATOM 3057 O O . LEU A 1 376 ? -58.442 12.868 28.708 1.00 45.91 376 LEU A O 1
ATOM 3061 N N . ILE A 1 377 ? -57.821 12.276 30.775 1.00 53.34 377 ILE A N 1
ATOM 3062 C CA . ILE A 1 377 ? -56.615 11.536 30.352 1.00 53.34 377 ILE A CA 1
ATOM 3063 C C . ILE A 1 377 ? -56.563 10.204 31.104 1.00 53.34 377 ILE A C 1
ATOM 3065 O O . ILE A 1 377 ? -56.564 10.191 32.326 1.00 53.34 377 ILE A O 1
ATOM 3069 N N . ASN A 1 378 ? -56.567 9.088 30.371 1.00 48.97 378 ASN A N 1
ATOM 3070 C CA . ASN A 1 378 ? -56.603 7.738 30.935 1.00 48.97 378 ASN A CA 1
ATOM 3071 C C . ASN A 1 378 ? -55.163 7.216 31.165 1.00 48.97 378 ASN A C 1
ATOM 3073 O O . ASN A 1 378 ? -54.413 7.149 30.185 1.00 48.97 378 ASN A O 1
ATOM 3077 N N . PRO A 1 379 ? -54.760 6.830 32.392 1.00 48.69 379 PRO A N 1
ATOM 3078 C CA . PRO A 1 379 ? -53.401 6.359 32.696 1.00 48.69 379 PRO A CA 1
ATOM 3079 C C . PRO A 1 379 ? -53.028 5.019 32.036 1.00 48.69 379 PRO A C 1
ATOM 3081 O O . PRO A 1 379 ? -51.851 4.673 31.982 1.00 48.69 379 PRO A O 1
ATOM 3084 N N . ASP A 1 380 ? -53.990 4.297 31.453 1.00 45.50 380 ASP A N 1
ATOM 3085 C CA . ASP A 1 380 ? -53.760 3.012 30.771 1.00 45.50 380 ASP A CA 1
ATOM 3086 C C . ASP A 1 380 ? -53.010 3.123 29.421 1.00 45.50 380 ASP A C 1
ATOM 3088 O O . ASP A 1 380 ? -52.707 2.112 28.788 1.00 45.50 380 ASP A O 1
ATOM 3092 N N . PHE A 1 381 ? -52.688 4.335 28.958 1.00 46.12 381 PHE A N 1
ATOM 3093 C CA . PHE A 1 381 ? -51.970 4.588 27.700 1.00 46.12 381 PHE A CA 1
ATOM 3094 C C . PHE A 1 381 ? -50.515 5.034 27.943 1.00 46.12 381 PHE A C 1
ATOM 3096 O O . PHE A 1 381 ? -50.100 6.106 27.512 1.00 46.12 381 PHE A O 1
ATOM 3103 N N . PHE A 1 382 ? -49.708 4.220 28.631 1.00 48.56 382 PHE A N 1
ATOM 3104 C CA . PHE A 1 382 ? -48.288 4.527 28.862 1.00 48.56 382 PHE A CA 1
ATOM 3105 C C . PHE A 1 382 ? -47.362 3.352 28.546 1.00 48.56 382 PHE A C 1
ATOM 3107 O O . PHE A 1 382 ? -46.862 2.672 29.433 1.00 48.56 382 PHE A O 1
ATOM 3114 N N . ILE A 1 383 ? -47.072 3.156 27.257 1.00 45.38 383 ILE A N 1
ATOM 3115 C CA . ILE A 1 383 ? -45.818 2.527 26.820 1.00 45.38 383 ILE A CA 1
ATOM 3116 C C . ILE A 1 383 ? -45.307 3.317 25.615 1.00 45.38 383 ILE A C 1
ATOM 3118 O O . ILE A 1 383 ? -45.522 2.950 24.462 1.00 45.38 383 ILE A O 1
ATOM 3122 N N . VAL A 1 384 ? -44.644 4.438 25.886 1.00 49.84 384 VAL A N 1
ATOM 3123 C CA . VAL A 1 384 ? -43.702 5.018 24.925 1.00 49.84 384 VAL A CA 1
ATOM 3124 C C . VAL A 1 384 ? -42.320 4.533 25.378 1.00 49.84 384 VAL A C 1
ATOM 3126 O O . VAL A 1 384 ? -42.013 4.672 26.563 1.00 49.84 384 VAL A O 1
ATOM 3129 N N . PRO A 1 385 ? -41.496 3.914 24.517 1.00 50.81 385 PRO A N 1
ATOM 3130 C CA . PRO A 1 385 ? -40.145 3.522 24.894 1.00 50.81 385 PRO A CA 1
ATOM 3131 C C . PRO A 1 385 ? -39.298 4.794 25.017 1.00 50.81 385 PRO A C 1
ATOM 3133 O O . PRO A 1 385 ? -38.750 5.279 24.031 1.00 50.81 385 PRO A O 1
ATOM 3136 N N . LEU A 1 386 ? -39.255 5.384 26.214 1.00 61.25 386 LEU A N 1
ATOM 3137 C CA . LEU A 1 386 ? -38.349 6.486 26.519 1.00 61.25 386 LEU A CA 1
ATOM 3138 C C . LEU A 1 386 ? -36.988 5.930 26.943 1.00 61.25 386 LEU A C 1
ATOM 3140 O O . LEU A 1 386 ? -36.898 4.971 27.709 1.00 61.25 386 LEU A O 1
ATOM 3144 N N . ASP A 1 387 ? -35.934 6.565 26.438 1.00 67.44 387 ASP A N 1
ATOM 3145 C CA . ASP A 1 387 ? -34.552 6.310 26.826 1.00 67.44 387 ASP A CA 1
ATOM 3146 C C . ASP A 1 387 ? -34.370 6.467 28.351 1.00 67.44 387 ASP A C 1
ATOM 3148 O O . ASP A 1 387 ? -34.896 7.398 28.976 1.00 67.44 387 ASP A O 1
ATOM 3152 N N . LEU A 1 388 ? -33.601 5.555 28.952 1.00 73.56 388 LEU A N 1
ATOM 3153 C CA . LEU A 1 388 ? -33.327 5.496 30.389 1.00 73.56 388 LEU A CA 1
ATOM 3154 C C . LEU A 1 388 ? -32.713 6.813 30.898 1.00 73.56 388 LEU A C 1
ATOM 3156 O O . LEU A 1 388 ? -32.964 7.219 32.035 1.00 73.56 388 LEU A O 1
ATOM 3160 N N . GLY A 1 389 ? -31.969 7.524 30.042 1.00 73.69 389 GLY A N 1
ATOM 3161 C CA . GLY A 1 389 ? -31.399 8.835 30.360 1.00 73.69 389 GLY A CA 1
ATOM 3162 C C . GLY A 1 389 ? -32.445 9.927 30.629 1.00 73.69 389 GLY A C 1
ATOM 3163 O O . GLY A 1 389 ? -32.237 10.787 31.492 1.00 73.69 389 GLY A O 1
ATOM 3164 N N . ILE A 1 390 ? -33.600 9.878 29.958 1.00 76.06 390 ILE A N 1
ATOM 3165 C CA . ILE A 1 390 ? -34.688 10.853 30.143 1.00 76.06 390 ILE A CA 1
ATOM 3166 C C . ILE A 1 390 ? -35.409 10.579 31.462 1.00 76.06 390 ILE A C 1
ATOM 3168 O O . ILE A 1 390 ? -35.656 11.505 32.233 1.00 76.06 390 ILE A O 1
ATOM 3172 N N . LEU A 1 391 ? -35.675 9.305 31.765 1.00 78.88 391 LEU A N 1
ATOM 3173 C CA . LEU A 1 391 ? -36.308 8.892 33.018 1.00 78.88 391 LEU A CA 1
ATOM 3174 C C . LEU A 1 391 ? -35.488 9.340 34.238 1.00 78.88 391 LEU A C 1
ATOM 3176 O O . LEU A 1 391 ? -36.041 9.891 35.190 1.00 78.88 391 LEU A O 1
ATOM 3180 N N . ILE A 1 392 ? -34.162 9.164 34.188 1.00 81.19 392 ILE A N 1
ATOM 3181 C CA . ILE A 1 392 ? -33.248 9.609 35.251 1.00 81.19 392 ILE A CA 1
ATOM 3182 C C . ILE A 1 392 ? -33.287 11.134 35.392 1.00 81.19 392 ILE A C 1
ATOM 3184 O O . ILE A 1 392 ? -33.340 11.646 36.509 1.00 81.19 392 ILE A O 1
ATOM 3188 N N . SER A 1 393 ? -33.309 11.857 34.271 1.00 79.81 393 SER A N 1
ATOM 3189 C CA . SER A 1 393 ? -33.346 13.323 34.258 1.00 79.81 393 SER A CA 1
ATOM 3190 C C . SER A 1 393 ? -34.649 13.872 34.853 1.00 79.81 393 SER A C 1
ATOM 3192 O O . SER A 1 393 ? -34.609 14.788 35.673 1.00 79.81 393 SER A O 1
ATOM 3194 N N . ILE A 1 394 ? -35.801 13.287 34.504 1.00 83.00 394 ILE A N 1
ATOM 3195 C CA . ILE A 1 394 ? -37.112 13.684 35.042 1.00 83.00 394 ILE A CA 1
ATOM 3196 C C . ILE A 1 394 ? -37.197 13.369 36.540 1.00 83.00 394 ILE A C 1
ATOM 3198 O O . ILE A 1 394 ? -37.642 14.212 37.318 1.00 83.00 394 ILE A O 1
ATOM 3202 N N . LYS A 1 395 ? -36.690 12.206 36.968 1.00 86.31 395 LYS A N 1
ATOM 3203 C CA . LYS A 1 395 ? -36.602 11.831 38.388 1.00 86.31 395 LYS A CA 1
ATOM 3204 C C . LYS A 1 395 ? -35.748 12.808 39.196 1.00 86.31 395 LYS A C 1
ATOM 3206 O O . LYS A 1 395 ? -36.172 13.245 40.258 1.00 86.31 395 LYS A O 1
ATOM 3211 N N . HIS A 1 396 ? -34.604 13.229 38.660 1.00 83.50 396 HIS A N 1
ATOM 3212 C CA . HIS A 1 396 ? -33.737 14.215 39.312 1.00 83.50 396 HIS A CA 1
ATOM 3213 C C . HIS A 1 396 ? -34.395 15.593 39.466 1.00 83.50 396 HIS A C 1
ATOM 3215 O O . HIS A 1 396 ? -34.090 16.342 40.394 1.00 83.50 396 HIS A O 1
ATOM 3221 N N . ILE A 1 397 ? -35.271 15.962 38.530 1.00 83.44 397 ILE A N 1
ATOM 3222 C CA . ILE A 1 397 ? -36.022 17.218 38.594 1.00 83.44 397 ILE A CA 1
ATOM 3223 C C . ILE A 1 397 ? -37.136 17.109 39.627 1.00 83.44 397 ILE A C 1
ATOM 3225 O O . ILE A 1 397 ? -37.289 18.026 40.427 1.00 83.44 397 ILE A O 1
ATOM 3229 N N . PHE A 1 398 ? -37.848 15.983 39.659 1.00 87.06 398 PHE A N 1
ATOM 3230 C CA . PHE A 1 398 ? -38.867 15.711 40.668 1.00 87.06 398 PHE A CA 1
ATOM 3231 C C . PHE A 1 398 ? -38.283 15.746 42.088 1.00 87.06 398 PHE A C 1
ATOM 3233 O O . PHE A 1 398 ? -38.793 16.459 42.941 1.00 87.06 398 PHE A O 1
ATOM 3240 N N . GLU A 1 399 ? -37.143 15.090 42.319 1.00 87.94 399 GLU A N 1
ATOM 3241 C CA . GLU A 1 399 ? -36.438 15.110 43.614 1.00 87.94 399 GLU A CA 1
ATOM 3242 C C . GLU A 1 399 ? -35.957 16.514 44.019 1.00 87.94 399 GLU A C 1
ATOM 3244 O O . GLU A 1 399 ? -35.831 16.817 45.200 1.00 87.94 399 GLU A O 1
ATOM 3249 N N . ARG A 1 400 ? -35.690 17.401 43.052 1.00 84.44 400 ARG A N 1
ATOM 3250 C CA . ARG A 1 400 ? -35.359 18.810 43.328 1.00 84.44 400 ARG A CA 1
ATOM 3251 C C . ARG A 1 400 ? -36.585 19.671 43.617 1.00 84.44 400 ARG A C 1
ATOM 3253 O O . ARG A 1 400 ? -36.436 20.716 44.246 1.00 84.44 400 ARG A O 1
ATOM 3260 N N . LEU A 1 401 ? -37.742 19.279 43.093 1.00 83.25 401 LEU A N 1
ATOM 3261 C CA . LEU A 1 401 ? -39.023 19.948 43.305 1.00 83.25 401 LEU A CA 1
ATOM 3262 C C . LEU A 1 401 ? -39.687 19.510 44.611 1.00 83.25 401 LEU A C 1
ATOM 3264 O O . LEU A 1 401 ? -40.440 20.295 45.174 1.00 83.25 401 LEU A O 1
ATOM 3268 N N . ASP A 1 402 ? -39.383 18.302 45.092 1.00 88.12 402 ASP A N 1
ATOM 3269 C CA . ASP A 1 402 ? -39.848 17.747 46.363 1.00 88.12 402 ASP A CA 1
ATOM 3270 C C . ASP A 1 402 ? -38.735 17.801 47.432 1.00 88.12 402 ASP A C 1
ATOM 3272 O O . ASP A 1 402 ? -38.098 16.789 47.739 1.00 88.12 402 ASP A O 1
ATOM 3276 N N . PRO A 1 403 ? -38.463 18.973 48.036 1.00 79.88 403 PRO A N 1
ATOM 3277 C CA . PRO A 1 403 ? -37.469 19.089 49.100 1.00 79.88 403 PRO A CA 1
ATOM 3278 C C . PRO A 1 403 ? -37.877 18.339 50.377 1.00 79.88 403 PRO A C 1
ATOM 3280 O O . PRO A 1 403 ? -37.033 18.117 51.245 1.00 79.88 403 PRO A O 1
ATOM 3283 N N . GLN A 1 404 ? -39.160 17.987 50.520 1.00 82.31 404 GLN A N 1
ATOM 3284 C CA . GLN A 1 404 ? -39.689 17.277 51.682 1.00 82.31 404 GLN A CA 1
ATOM 3285 C C . GLN A 1 404 ? -39.535 15.752 51.539 1.00 82.31 404 GLN A C 1
ATOM 3287 O O . GLN A 1 404 ? -39.584 15.046 52.547 1.00 82.31 404 GLN A O 1
ATOM 3292 N N . GLY A 1 405 ? -39.298 15.249 50.323 1.00 85.38 405 GLY A N 1
ATOM 3293 C CA . GLY A 1 405 ? -39.080 13.834 50.022 1.00 85.38 405 GLY A CA 1
ATOM 3294 C C . GLY A 1 405 ? -40.307 12.959 50.285 1.00 85.38 405 GLY A C 1
ATOM 3295 O O . GLY A 1 405 ? -40.162 11.767 50.563 1.00 85.38 405 GLY A O 1
ATOM 3296 N N . ASN A 1 406 ? -41.504 13.547 50.267 1.00 85.50 406 ASN A N 1
ATOM 3297 C CA . ASN A 1 406 ? -42.765 12.850 50.526 1.00 85.50 406 ASN A CA 1
ATOM 3298 C C . ASN A 1 406 ? -43.325 12.156 49.268 1.00 85.50 406 ASN A C 1
ATOM 3300 O O . ASN A 1 406 ? -44.301 11.414 49.372 1.00 85.50 406 ASN A O 1
ATOM 3304 N N . GLY A 1 407 ? -42.709 12.365 48.101 1.00 87.00 407 GLY A N 1
ATOM 3305 C CA . GLY A 1 407 ? -43.140 11.811 46.822 1.00 87.00 407 GLY A CA 1
ATOM 3306 C C . GLY A 1 407 ? -44.358 12.512 46.215 1.00 87.00 407 GLY A C 1
ATOM 3307 O O . GLY A 1 407 ? -44.921 11.985 45.254 1.00 87.00 407 GLY A O 1
ATOM 3308 N N . LEU A 1 408 ? -44.763 13.663 46.765 1.00 89.69 408 LEU A N 1
ATOM 3309 C CA . LEU A 1 408 ? -45.965 14.413 46.398 1.00 89.69 408 LEU A CA 1
ATOM 3310 C C . LEU A 1 408 ? -45.625 15.896 46.220 1.00 89.69 408 LEU A C 1
ATOM 3312 O O . LEU A 1 408 ? -45.236 16.574 47.169 1.00 89.69 408 LEU A O 1
ATOM 3316 N N . LEU A 1 409 ? -45.819 16.428 45.015 1.00 88.31 409 LEU A N 1
ATOM 3317 C CA . LEU A 1 409 ? -45.608 17.850 44.742 1.00 88.31 409 LEU A CA 1
ATOM 3318 C C . LEU A 1 409 ? -46.894 18.637 44.978 1.00 88.31 409 LEU A C 1
ATOM 3320 O O . LEU A 1 409 ? -47.826 18.551 44.178 1.00 88.31 409 LEU A O 1
ATOM 3324 N N . ALA A 1 410 ? -46.942 19.437 46.043 1.00 87.25 410 ALA A N 1
ATOM 3325 C CA . ALA A 1 410 ? -48.071 20.325 46.286 1.00 87.25 410 ALA A CA 1
ATOM 3326 C C . ALA A 1 410 ? -47.933 21.644 45.504 1.00 87.25 410 ALA A C 1
ATOM 3328 O O . ALA A 1 410 ? -46.842 22.064 45.107 1.00 87.25 410 ALA A O 1
ATOM 3329 N N . VAL A 1 411 ? -49.047 22.374 45.368 1.00 87.25 411 VAL A N 1
ATOM 3330 C CA . VAL A 1 411 ? -49.101 23.710 44.730 1.00 87.25 411 VAL A CA 1
ATOM 3331 C C . VAL A 1 411 ? -48.049 24.671 45.288 1.00 87.25 411 VAL A C 1
ATOM 3333 O O . VAL A 1 411 ? -47.478 25.477 44.551 1.00 87.25 411 VAL A O 1
ATOM 3336 N N . ARG A 1 412 ? -47.779 24.580 46.594 1.00 85.19 412 ARG A N 1
ATOM 3337 C CA . ARG A 1 412 ? -46.781 25.409 47.268 1.00 85.19 412 ARG A CA 1
ATOM 3338 C C . ARG A 1 412 ? -45.363 25.075 46.813 1.00 85.19 412 ARG A C 1
ATOM 3340 O O . ARG A 1 412 ? -44.624 25.997 46.505 1.00 85.19 412 ARG A O 1
ATOM 3347 N N . ASP A 1 413 ? -45.009 23.796 46.722 1.00 87.00 413 ASP A N 1
ATOM 3348 C CA . ASP A 1 413 ? -43.645 23.376 46.382 1.00 87.00 413 ASP A CA 1
ATOM 3349 C C . ASP A 1 413 ? -43.295 23.777 44.936 1.00 87.00 413 ASP A C 1
ATOM 3351 O O . ASP A 1 413 ? -42.208 24.291 44.661 1.00 87.00 413 ASP A O 1
ATOM 3355 N N . ILE A 1 414 ? -44.268 23.673 44.023 1.00 84.19 414 ILE A N 1
ATOM 3356 C CA . ILE A 1 414 ? -44.136 24.175 42.647 1.00 84.19 414 ILE A CA 1
ATOM 3357 C C . ILE A 1 414 ? -44.032 25.709 42.641 1.00 84.19 414 ILE A C 1
ATOM 3359 O O . ILE A 1 414 ? -43.161 26.261 41.970 1.00 84.19 414 ILE A O 1
ATOM 3363 N N . GLY A 1 415 ? -44.872 26.414 43.405 1.00 84.31 415 GLY A N 1
ATOM 3364 C CA . GLY A 1 415 ? -44.835 27.878 43.503 1.00 84.31 415 GLY A CA 1
ATOM 3365 C C . GLY A 1 415 ? -43.521 28.427 44.070 1.00 84.31 415 GLY A C 1
ATOM 3366 O O . GLY A 1 415 ? -42.968 29.390 43.528 1.00 84.31 415 GLY A O 1
ATOM 3367 N N . ASP A 1 416 ? -42.987 27.788 45.109 1.00 83.31 416 ASP A N 1
ATOM 3368 C CA . ASP A 1 416 ? -41.717 28.140 45.745 1.00 83.31 416 ASP A CA 1
ATOM 3369 C C . ASP A 1 416 ? -40.548 27.906 44.784 1.00 83.31 416 ASP A C 1
ATOM 3371 O O . ASP A 1 416 ? -39.662 28.757 44.645 1.00 83.31 416 ASP A O 1
ATOM 3375 N N . TRP A 1 417 ? -40.571 26.797 44.040 1.00 81.94 417 TRP A N 1
ATOM 3376 C CA . TRP A 1 417 ? -39.553 26.520 43.034 1.00 81.94 417 TRP A CA 1
ATOM 3377 C C . TRP A 1 417 ? -39.584 27.522 41.877 1.00 81.94 417 TRP A C 1
ATOM 3379 O O . TRP A 1 417 ? -38.534 28.050 41.502 1.00 81.94 417 TRP A O 1
ATOM 3389 N N . VAL A 1 418 ? -40.762 27.836 41.335 1.00 80.38 418 VAL A N 1
ATOM 3390 C CA . VAL A 1 418 ? -40.917 28.819 40.248 1.00 80.38 418 VAL A CA 1
ATOM 3391 C C . VAL A 1 418 ? -40.453 30.208 40.699 1.00 80.38 418 VAL A C 1
ATOM 3393 O O . VAL A 1 418 ? -39.683 30.870 39.996 1.00 80.38 418 VAL A O 1
ATOM 3396 N N . SER A 1 419 ? -40.800 30.589 41.931 1.00 81.50 419 SER A N 1
ATOM 3397 C CA . SER A 1 419 ? -40.345 31.836 42.551 1.00 81.50 419 SER A CA 1
ATOM 3398 C C . SER A 1 419 ? -38.824 31.861 42.743 1.00 81.50 419 SER A C 1
ATOM 3400 O O . SER A 1 419 ? -38.182 32.872 42.457 1.00 81.50 419 SER A O 1
ATOM 3402 N N . SER A 1 420 ? -38.211 30.733 43.131 1.00 79.25 420 SER A N 1
ATOM 3403 C CA . SER A 1 420 ? -36.749 30.605 43.278 1.00 79.25 420 SER A CA 1
ATOM 3404 C C . SER A 1 420 ? -35.980 30.809 41.966 1.00 79.25 420 SER A C 1
ATOM 3406 O O . SER A 1 420 ? -34.782 31.098 41.973 1.00 79.25 420 SER A O 1
ATOM 3408 N N . LYS A 1 421 ? -36.664 30.670 40.825 1.00 72.31 421 LYS A N 1
ATOM 3409 C CA . LYS A 1 421 ? -36.108 30.848 39.482 1.00 72.31 421 LYS A CA 1
ATOM 3410 C C . LYS A 1 421 ? -36.373 32.232 38.882 1.00 72.31 421 LYS A C 1
ATOM 3412 O O . LYS A 1 421 ? -35.977 32.475 37.744 1.00 72.31 421 LYS A O 1
ATOM 3417 N N . GLY A 1 422 ? -36.965 33.145 39.657 1.00 77.75 422 GLY A N 1
ATOM 3418 C CA . GLY A 1 422 ? -37.158 34.548 39.284 1.00 77.75 422 GLY A CA 1
ATOM 3419 C C . GLY A 1 422 ? -38.427 34.830 38.479 1.00 77.75 422 GLY A C 1
ATOM 3420 O O . GLY A 1 422 ? -38.551 35.921 37.926 1.00 77.75 422 GLY A O 1
ATOM 3421 N N . VAL A 1 423 ? -39.362 33.878 38.407 1.00 76.38 423 VAL A N 1
ATOM 3422 C CA . VAL A 1 423 ? -40.663 34.056 37.749 1.00 76.38 423 VAL A CA 1
ATOM 3423 C C . VAL A 1 423 ? -41.749 34.040 38.821 1.00 76.38 423 VAL A C 1
ATOM 3425 O O . VAL A 1 423 ? -41.828 33.105 39.608 1.00 76.38 423 VAL A O 1
ATOM 3428 N N . SER A 1 424 ? -42.592 35.068 38.870 1.00 73.88 424 SER A N 1
ATOM 3429 C CA . SER A 1 424 ? -43.774 35.090 39.734 1.00 73.88 424 SER A CA 1
ATOM 3430 C C . SER A 1 424 ? -45.004 34.686 38.925 1.00 73.88 424 SER A C 1
ATOM 3432 O O . SER A 1 424 ? -45.392 35.375 37.984 1.00 73.88 424 SER A O 1
ATOM 3434 N N . ILE A 1 425 ? -45.623 33.563 39.288 1.00 78.56 425 ILE A N 1
ATOM 3435 C CA . ILE A 1 425 ? -46.885 33.096 38.702 1.00 78.56 425 ILE A CA 1
ATOM 3436 C C . ILE A 1 425 ? -47.978 33.241 39.758 1.00 78.56 425 ILE A C 1
ATOM 3438 O O . ILE A 1 425 ? -47.756 32.932 40.927 1.00 78.56 425 ILE A O 1
ATOM 3442 N N . ASP A 1 426 ? -49.152 33.726 39.351 1.00 85.00 426 ASP A N 1
ATOM 3443 C CA . ASP A 1 426 ? -50.303 33.831 40.246 1.00 85.00 426 ASP A CA 1
ATOM 3444 C C . ASP A 1 426 ? -50.761 32.439 40.721 1.00 85.00 426 ASP A C 1
ATOM 3446 O O . ASP A 1 426 ? -50.794 31.472 39.954 1.00 85.00 426 ASP A O 1
ATOM 3450 N N . HIS A 1 427 ? -51.157 32.349 41.990 1.00 81.69 427 HIS A N 1
ATOM 3451 C CA . HIS A 1 427 ? -51.617 31.121 42.629 1.00 81.69 427 HIS A CA 1
ATOM 3452 C C . HIS A 1 427 ? -52.797 30.490 41.878 1.00 81.69 427 HIS A C 1
ATOM 3454 O O . HIS A 1 427 ? -52.863 29.269 41.751 1.00 81.69 427 HIS A O 1
ATOM 3460 N N . SER A 1 428 ? -53.685 31.315 41.311 1.00 81.56 428 SER A N 1
ATOM 3461 C CA . SER A 1 428 ? -54.817 30.853 40.495 1.00 81.56 428 SER A CA 1
ATOM 3462 C C . SER A 1 428 ? -54.367 30.090 39.241 1.00 81.56 428 SER A C 1
ATOM 3464 O O . SER A 1 428 ? -54.952 29.071 38.872 1.00 81.56 428 SER A O 1
ATOM 3466 N N . SER A 1 429 ? -53.279 30.545 38.617 1.00 78.62 429 SER A N 1
ATOM 3467 C CA . SER A 1 429 ? -52.705 29.920 37.428 1.00 78.62 429 SER A CA 1
ATOM 3468 C C . SER A 1 429 ? -51.957 28.638 37.790 1.00 78.62 429 SER A C 1
ATOM 3470 O O . SER A 1 429 ? -52.094 27.644 37.087 1.00 78.62 429 SER A O 1
ATOM 3472 N N . LEU A 1 430 ? -51.239 28.615 38.920 1.00 82.19 430 LEU A N 1
ATOM 3473 C CA . LEU A 1 430 ? -50.586 27.402 39.431 1.00 82.19 430 LEU A CA 1
ATOM 3474 C C . LEU A 1 430 ? -51.596 26.303 39.787 1.00 82.19 430 LEU A C 1
ATOM 3476 O O . LEU A 1 430 ? -51.399 25.147 39.418 1.00 82.19 430 LEU A O 1
ATOM 3480 N N . GLN A 1 431 ? -52.706 26.656 40.440 1.00 83.19 431 GLN A N 1
ATOM 3481 C CA . GLN A 1 431 ? -53.790 25.709 40.716 1.00 83.19 431 GLN A CA 1
ATOM 3482 C C . GLN A 1 431 ? -54.424 25.171 39.431 1.00 83.19 431 GLN A C 1
ATOM 3484 O O . GLN A 1 431 ? -54.666 23.972 39.323 1.00 83.19 431 GLN A O 1
ATOM 3489 N N . HIS A 1 432 ? -54.661 26.038 38.440 1.00 80.44 432 HIS A N 1
ATOM 3490 C CA . HIS A 1 432 ? -55.202 25.615 37.149 1.00 80.44 432 HIS A CA 1
ATOM 3491 C C . HIS A 1 432 ? -54.262 24.665 36.398 1.00 80.44 432 HIS A C 1
ATOM 3493 O O . HIS A 1 432 ? -54.705 23.818 35.633 1.00 80.44 432 HIS A O 1
ATOM 3499 N N . MET A 1 433 ? -52.958 24.797 36.607 1.00 74.12 433 MET A N 1
ATOM 3500 C CA . MET A 1 433 ? -51.978 23.915 35.993 1.00 74.12 433 MET A CA 1
ATOM 3501 C C . MET A 1 433 ? -51.917 22.541 36.636 1.00 74.12 433 MET A C 1
ATOM 3503 O O . MET A 1 433 ? -51.828 21.538 35.932 1.00 74.12 433 MET A O 1
ATOM 3507 N N . ILE A 1 434 ? -51.952 22.506 37.964 1.00 82.81 434 ILE A N 1
ATOM 3508 C CA . ILE A 1 434 ? -51.918 21.252 38.709 1.00 82.81 434 ILE A CA 1
ATOM 3509 C C . ILE A 1 434 ? -53.188 20.465 38.428 1.00 82.81 434 ILE A C 1
ATOM 3511 O O . ILE A 1 434 ? -53.086 19.289 38.123 1.00 82.81 434 ILE A O 1
ATOM 3515 N N . SER A 1 435 ? -54.347 21.119 38.337 1.00 82.38 435 SER A N 1
ATOM 3516 C CA . SER A 1 435 ? -55.603 20.435 38.008 1.00 82.38 435 SER A CA 1
ATOM 3517 C C . SER A 1 435 ? -55.662 19.811 36.605 1.00 82.38 435 SER A C 1
ATOM 3519 O O . SER A 1 435 ? -56.558 19.017 36.332 1.00 82.38 435 SER A O 1
ATOM 3521 N N . ILE A 1 436 ? -54.737 20.153 35.700 1.00 79.75 436 ILE A N 1
ATOM 3522 C CA . ILE A 1 436 ? -54.604 19.486 34.392 1.00 79.75 436 ILE A CA 1
ATOM 3523 C C . ILE A 1 436 ? -53.789 18.189 34.514 1.00 79.75 436 ILE A C 1
ATOM 3525 O O . ILE A 1 436 ? -53.994 17.265 33.727 1.00 79.75 436 ILE A O 1
ATOM 3529 N N . ALA A 1 437 ? -52.851 18.142 35.459 1.00 80.88 437 ALA A N 1
ATOM 3530 C CA . ALA A 1 437 ? -51.911 17.043 35.655 1.00 80.88 437 ALA A CA 1
ATOM 3531 C C . ALA A 1 437 ? -52.365 16.042 36.733 1.00 80.88 437 ALA A C 1
ATOM 3533 O O . ALA A 1 437 ? -52.033 14.865 36.636 1.00 80.88 437 ALA A O 1
ATOM 3534 N N . ASP A 1 438 ? -53.121 16.523 37.717 1.00 87.12 438 ASP A N 1
ATOM 3535 C CA . ASP A 1 438 ? -53.654 15.806 38.873 1.00 87.12 438 ASP A CA 1
ATOM 3536 C C . ASP A 1 438 ? -54.851 14.939 38.444 1.00 87.12 438 ASP A C 1
ATOM 3538 O O . ASP A 1 438 ? -55.941 15.441 38.138 1.00 87.12 438 ASP A O 1
ATOM 3542 N N . TYR A 1 439 ? -54.614 13.631 38.319 1.00 83.00 439 TYR A N 1
ATOM 3543 C CA . TYR A 1 439 ? -55.603 12.680 37.824 1.00 83.00 439 TYR A CA 1
ATOM 3544 C C . TYR A 1 439 ? -56.557 12.232 38.931 1.00 83.00 439 TYR A C 1
ATOM 3546 O O . TYR A 1 439 ? -57.753 12.050 38.665 1.00 83.00 439 TYR A O 1
ATOM 3554 N N . ASP A 1 440 ? -56.046 12.043 40.148 1.00 85.44 440 ASP A N 1
ATOM 3555 C CA . ASP A 1 440 ? -56.837 11.602 41.297 1.00 85.44 440 ASP A CA 1
ATOM 3556 C C . ASP A 1 440 ? -57.519 12.751 42.065 1.00 85.44 440 ASP A C 1
ATOM 3558 O O . ASP A 1 440 ? -58.405 12.496 42.887 1.00 85.44 440 ASP A O 1
ATOM 3562 N N . GLN A 1 441 ? -57.231 13.998 41.680 1.00 86.94 441 GLN A N 1
ATOM 3563 C CA . GLN A 1 441 ? -57.782 15.239 42.230 1.00 86.94 441 GLN A CA 1
ATOM 3564 C C . GLN A 1 441 ? -57.467 15.410 43.719 1.00 86.94 441 GLN A C 1
ATOM 3566 O O . GLN A 1 441 ? -58.269 15.988 44.464 1.00 86.94 441 GLN A O 1
ATOM 3571 N N . ASP A 1 442 ? -56.316 14.903 44.166 1.00 86.44 442 ASP A N 1
ATOM 3572 C CA . ASP A 1 442 ? -55.868 15.020 45.551 1.00 86.44 442 ASP A CA 1
ATOM 3573 C C . ASP A 1 442 ? -55.195 16.379 45.857 1.00 86.44 442 ASP A C 1
ATOM 3575 O O . ASP A 1 442 ? -54.923 16.706 47.019 1.00 86.44 442 ASP A O 1
ATOM 3579 N N . GLY A 1 443 ? -55.006 17.224 44.835 1.00 84.94 443 GLY A N 1
ATOM 3580 C CA . GLY A 1 443 ? -54.387 18.545 44.926 1.00 84.94 443 GLY A CA 1
ATOM 3581 C C . GLY A 1 443 ? -52.856 18.513 44.973 1.00 84.94 443 GLY A C 1
ATOM 3582 O O . GLY A 1 443 ? -52.228 19.561 45.183 1.00 84.94 443 GLY A O 1
ATOM 3583 N N . CYS A 1 444 ? -52.262 17.337 44.792 1.00 87.50 444 CYS A N 1
ATOM 3584 C CA . CYS A 1 444 ? -50.836 17.073 44.714 1.00 87.50 444 CYS A CA 1
ATOM 3585 C C . CYS A 1 444 ? -50.517 16.376 43.381 1.00 87.50 444 CYS A C 1
ATOM 3587 O O . CYS A 1 444 ? -51.393 15.935 42.653 1.00 87.50 444 CYS A O 1
ATOM 3589 N N . LEU A 1 445 ? -49.238 16.327 43.008 1.00 89.19 445 LEU A N 1
ATOM 3590 C CA . LEU A 1 445 ? -48.795 15.543 41.856 1.00 89.19 445 LEU A CA 1
ATOM 3591 C C . LEU A 1 445 ? -47.873 14.431 42.319 1.00 89.19 445 LEU A C 1
ATOM 3593 O O . LEU A 1 445 ? -46.798 14.685 42.876 1.00 89.19 445 LEU A O 1
ATOM 3597 N N . THR A 1 446 ? -48.266 13.198 42.031 1.00 90.12 446 THR A N 1
ATOM 3598 C CA . THR A 1 446 ? -47.391 12.038 42.167 1.00 90.12 446 THR A CA 1
ATOM 3599 C C . THR A 1 446 ? -46.312 12.048 41.079 1.00 90.12 446 THR A C 1
ATOM 3601 O O . THR A 1 446 ? -46.437 12.685 40.027 1.00 90.12 446 THR A O 1
ATOM 3604 N N . PHE A 1 447 ? -45.227 11.295 41.290 1.00 87.50 447 PHE A N 1
ATOM 3605 C CA . PHE A 1 447 ? -44.160 11.169 40.289 1.00 87.50 447 PHE A CA 1
ATOM 3606 C C . PHE A 1 447 ? -44.676 10.710 38.915 1.00 87.50 447 PHE A C 1
ATOM 3608 O O . PHE A 1 447 ? -44.186 11.178 37.888 1.00 87.50 447 PHE A O 1
ATOM 3615 N N . TRP A 1 448 ? -45.667 9.816 38.882 1.00 86.12 448 TRP A N 1
ATOM 3616 C CA . TRP A 1 448 ? -46.211 9.271 37.637 1.00 86.12 448 TRP A CA 1
ATOM 3617 C C . TRP A 1 448 ? -47.038 10.295 36.861 1.00 86.12 448 TRP A C 1
ATOM 3619 O O . TRP A 1 448 ? -46.909 10.373 35.641 1.00 86.12 448 TRP A O 1
ATOM 3629 N N . GLU A 1 449 ? -47.814 11.124 37.556 1.00 86.56 449 GLU A N 1
ATOM 3630 C CA . GLU A 1 449 ? -48.569 12.231 36.956 1.00 86.56 449 GLU A CA 1
ATOM 3631 C C . GLU A 1 449 ? -47.633 13.323 36.436 1.00 86.56 449 GLU A C 1
ATOM 3633 O O . GLU A 1 449 ? -47.774 13.799 35.306 1.00 86.56 449 GLU A O 1
ATOM 3638 N N . PHE A 1 450 ? -46.592 13.650 37.205 1.00 86.25 450 PHE A N 1
ATOM 3639 C CA . PHE A 1 450 ? -45.547 14.566 36.761 1.00 86.25 450 PHE A CA 1
ATOM 3640 C C . PHE A 1 450 ? -44.796 14.027 35.531 1.00 86.25 450 PHE A C 1
ATOM 3642 O O . PHE A 1 450 ? -44.603 14.748 34.550 1.00 86.25 450 PHE A O 1
ATOM 3649 N N . PHE A 1 451 ? -44.405 12.748 35.546 1.00 86.06 451 PHE A N 1
ATOM 3650 C CA . PHE A 1 451 ? -43.719 12.088 34.434 1.00 86.06 451 PHE A CA 1
ATOM 3651 C C . PHE A 1 451 ? -44.582 12.050 33.174 1.00 86.06 451 PHE A C 1
ATOM 3653 O O . PHE A 1 451 ? -44.078 12.323 32.083 1.00 86.06 451 PHE A O 1
ATOM 3660 N N . ALA A 1 452 ? -45.869 11.736 33.320 1.00 79.69 452 ALA A N 1
ATOM 3661 C CA . ALA A 1 452 ? -46.837 11.717 32.237 1.00 79.69 452 ALA A CA 1
ATOM 3662 C C . ALA A 1 452 ? -46.863 13.062 31.509 1.00 79.69 452 ALA A C 1
ATOM 3664 O O . ALA A 1 452 ? -46.622 13.131 30.301 1.00 79.69 452 ALA A O 1
ATOM 3665 N N . VAL A 1 453 ? -47.077 14.144 32.257 1.00 79.00 453 VAL A N 1
ATOM 3666 C CA . VAL A 1 453 ? -47.174 15.487 31.683 1.00 79.00 453 VAL A CA 1
ATOM 3667 C C . VAL A 1 453 ? -45.842 15.939 31.092 1.00 79.00 453 VAL A C 1
ATOM 3669 O O . VAL A 1 453 ? -45.806 16.396 29.947 1.00 79.00 453 VAL A O 1
ATOM 3672 N N . GLN A 1 454 ? -44.734 15.730 31.805 1.00 76.81 454 GLN A N 1
ATOM 3673 C CA . GLN A 1 454 ? -43.403 16.100 31.326 1.00 76.81 454 GLN A CA 1
ATOM 3674 C C . GLN A 1 454 ? -43.021 15.352 30.041 1.00 76.81 454 GLN A C 1
ATOM 3676 O O . GLN A 1 454 ? -42.466 15.950 29.120 1.00 76.81 454 GLN A O 1
ATOM 3681 N N . SER A 1 455 ? -43.371 14.068 29.937 1.00 75.88 455 SER A N 1
ATOM 3682 C CA . SER A 1 455 ? -43.113 13.254 28.746 1.00 75.88 455 SER A CA 1
ATOM 3683 C C . SER A 1 455 ? -43.911 13.744 27.538 1.00 75.88 455 SER A C 1
ATOM 3685 O O . SER A 1 455 ? -43.353 13.869 26.448 1.00 75.88 455 SER A O 1
ATOM 3687 N N . TYR A 1 456 ? -45.192 14.088 27.718 1.00 72.62 456 TYR A N 1
ATOM 3688 C CA . TYR A 1 456 ? -46.019 14.644 26.639 1.00 72.62 456 TYR A CA 1
ATOM 3689 C C . TYR A 1 456 ? -45.490 15.987 26.114 1.00 72.62 456 TYR A C 1
ATOM 3691 O O . TYR A 1 456 ? -45.569 16.251 24.911 1.00 72.62 456 TYR A O 1
ATOM 3699 N N . ILE A 1 457 ? -44.924 16.815 26.995 1.00 72.88 457 ILE A N 1
ATOM 3700 C CA . ILE A 1 457 ? -44.320 18.105 26.636 1.00 72.88 457 ILE A CA 1
ATOM 3701 C C . ILE A 1 457 ? -42.993 17.899 25.907 1.00 72.88 457 ILE A C 1
ATOM 3703 O O . ILE A 1 457 ? -42.788 18.471 24.838 1.00 72.88 457 ILE A O 1
ATOM 3707 N N . THR A 1 458 ? -42.104 17.056 26.441 1.00 68.88 458 THR A N 1
ATOM 3708 C CA . THR A 1 458 ? -40.798 16.763 25.830 1.00 68.88 458 THR A CA 1
ATOM 3709 C C . THR A 1 458 ? -40.936 16.117 24.449 1.00 68.88 458 THR A C 1
ATOM 3711 O O . THR A 1 458 ? -40.137 16.403 23.562 1.00 68.88 458 THR A O 1
ATOM 3714 N N . LEU A 1 459 ? -41.971 15.302 24.231 1.00 70.75 459 LEU A N 1
ATOM 3715 C CA . LEU A 1 459 ? -42.273 14.702 22.927 1.00 70.75 459 LEU A CA 1
ATOM 3716 C C . LEU A 1 459 ? -43.024 15.652 21.971 1.00 70.75 459 LEU A C 1
ATOM 3718 O O . LEU A 1 459 ? -43.350 15.258 20.853 1.00 70.75 459 LEU A O 1
ATOM 3722 N N . GLY A 1 460 ? -43.317 16.893 22.385 1.00 65.50 460 GLY A N 1
ATOM 3723 C CA . GLY A 1 460 ? -43.985 17.898 21.550 1.00 65.50 460 GLY A CA 1
ATOM 3724 C C . GLY A 1 460 ? -45.439 17.561 21.198 1.00 65.50 460 GLY A C 1
ATOM 3725 O O . GLY A 1 460 ? -45.996 18.108 20.245 1.00 65.50 460 GLY A O 1
ATOM 3726 N N . LEU A 1 461 ? -46.064 16.648 21.947 1.00 60.31 461 LEU A N 1
ATOM 3727 C CA . LEU A 1 461 ? -47.420 16.158 21.687 1.00 60.31 461 LEU A CA 1
ATOM 3728 C C . LEU A 1 461 ? -48.502 17.064 22.295 1.00 60.31 461 LEU A C 1
ATOM 3730 O O . LEU A 1 461 ? -49.676 16.946 21.942 1.00 60.31 461 LEU A O 1
ATOM 3734 N N . TYR A 1 462 ? -48.120 17.999 23.168 1.00 58.00 462 TYR A N 1
ATOM 3735 C CA . TYR A 1 462 ? -49.031 18.955 23.792 1.00 58.00 462 TYR A CA 1
ATOM 3736 C C . TYR A 1 462 ? -49.000 20.308 23.058 1.00 58.00 462 TYR A C 1
ATOM 3738 O O . TYR A 1 462 ? -48.006 21.024 23.097 1.00 58.00 462 TYR A O 1
ATOM 3746 N N . LYS A 1 463 ? -50.095 20.664 22.368 1.00 50.44 463 LYS A N 1
ATOM 3747 C CA . LYS A 1 463 ? -50.217 21.880 21.525 1.00 50.44 463 LYS A CA 1
ATOM 3748 C C . LYS A 1 463 ? -50.969 23.056 22.175 1.00 50.44 463 LYS A C 1
ATOM 3750 O O . LYS A 1 463 ? -51.403 23.957 21.463 1.00 50.44 463 LYS A O 1
ATOM 3755 N N . LYS A 1 464 ? -51.179 23.061 23.495 1.00 50.25 464 LYS A N 1
ATOM 3756 C CA . LYS A 1 464 ? -51.843 24.185 24.185 1.00 50.25 464 LYS A CA 1
ATOM 3757 C C . LYS A 1 464 ? -50.848 25.050 24.952 1.00 50.25 464 LYS A C 1
ATOM 3759 O O . LYS A 1 464 ? -49.991 24.527 25.655 1.00 50.25 464 LYS A O 1
ATOM 3764 N N . GLU A 1 465 ? -51.030 26.362 24.825 1.00 47.91 465 GLU A N 1
ATOM 3765 C CA . GLU A 1 465 ? -50.274 27.424 25.493 1.00 47.91 465 GLU A CA 1
ATOM 3766 C C . GLU A 1 465 ? -50.459 27.335 27.017 1.00 47.91 465 GLU A C 1
ATOM 3768 O O . GLU A 1 465 ? -51.442 27.823 27.573 1.00 47.91 465 GLU A O 1
ATOM 3773 N N . VAL A 1 466 ? -49.523 26.670 27.699 1.00 54.09 466 VAL A N 1
ATOM 3774 C CA . VAL A 1 466 ? -49.414 26.684 29.163 1.00 54.09 466 VAL A CA 1
ATOM 3775 C C . VAL A 1 466 ? -48.032 27.259 29.519 1.00 54.09 466 VAL A C 1
ATOM 3777 O O . VAL A 1 466 ? -47.031 26.555 29.369 1.00 54.09 466 VAL A O 1
ATOM 3780 N N . PRO A 1 467 ? -47.944 28.523 29.983 1.00 54.69 467 PRO A N 1
ATOM 3781 C CA . PRO A 1 467 ? -46.685 29.279 30.074 1.00 54.69 467 PRO A CA 1
ATOM 3782 C C . PRO A 1 467 ? -45.576 28.642 30.927 1.00 54.69 467 PRO A C 1
ATOM 3784 O O . PRO A 1 467 ? -44.395 28.763 30.615 1.00 54.69 467 PRO A O 1
ATOM 3787 N N . LEU A 1 468 ? -45.925 27.934 32.004 1.00 54.28 468 LEU A N 1
ATOM 3788 C CA . LEU A 1 468 ? -44.930 27.289 32.869 1.00 54.28 468 LEU A CA 1
ATOM 3789 C C . LEU A 1 468 ? -44.374 25.995 32.248 1.00 54.28 468 LEU A C 1
ATOM 3791 O O . LEU A 1 468 ? -43.245 25.629 32.552 1.00 54.28 468 LEU A O 1
ATOM 3795 N N . MET A 1 469 ? -45.098 25.327 31.344 1.00 55.06 469 MET A N 1
ATOM 3796 C CA . MET A 1 469 ? -44.629 24.085 30.710 1.00 55.06 469 MET A CA 1
ATOM 3797 C C . MET A 1 469 ? -43.708 24.331 29.512 1.00 55.06 469 MET A C 1
ATOM 3799 O O . MET A 1 469 ? -42.776 23.556 29.303 1.00 55.06 469 MET A O 1
ATOM 3803 N N . GLU A 1 470 ? -43.861 25.460 28.810 1.00 54.03 470 GLU A N 1
ATOM 3804 C CA . GLU A 1 470 ? -42.787 25.981 27.950 1.00 54.03 470 GLU A CA 1
ATOM 3805 C C . GLU A 1 470 ? -41.518 26.257 28.764 1.00 54.03 470 GLU A C 1
ATOM 3807 O O . GLU A 1 470 ? -40.413 25.984 28.301 1.00 54.03 470 GLU A O 1
ATOM 3812 N N . TRP A 1 471 ? -41.660 26.734 30.004 1.00 53.56 471 TRP A N 1
ATOM 3813 C CA . TRP A 1 471 ? -40.528 27.056 30.868 1.00 53.56 471 TRP A CA 1
ATOM 3814 C C . TRP A 1 471 ? -39.852 25.812 31.478 1.00 53.56 471 TRP A C 1
ATOM 3816 O O . TRP A 1 471 ? -38.626 25.713 31.463 1.00 53.56 471 TRP A O 1
ATOM 3826 N N . VAL A 1 472 ? -40.611 24.809 31.938 1.00 56.91 472 VAL A N 1
ATOM 3827 C CA . VAL A 1 472 ? -40.057 23.508 32.372 1.00 56.91 472 VAL A CA 1
ATOM 3828 C C . VAL A 1 472 ? -39.444 22.759 31.179 1.00 56.91 472 VAL A C 1
ATOM 3830 O O . VAL A 1 472 ? -38.361 22.181 31.308 1.00 56.91 472 VAL A O 1
ATOM 3833 N N . GLY A 1 473 ? -40.054 22.852 29.992 1.00 56.25 473 GLY A N 1
ATOM 3834 C CA . GLY A 1 473 ? -39.444 22.465 28.716 1.00 56.25 473 GLY A CA 1
ATOM 3835 C C . GLY A 1 473 ? -38.111 23.185 28.472 1.00 56.25 473 GLY A C 1
ATOM 3836 O O . GLY A 1 473 ? -37.096 22.552 28.212 1.00 56.25 473 GLY A O 1
ATOM 3837 N N . PHE A 1 474 ? -38.050 24.501 28.667 1.00 51.72 474 PHE A N 1
ATOM 3838 C CA . PHE A 1 474 ? -36.829 25.298 28.505 1.00 51.72 474 PHE A CA 1
ATOM 3839 C C . PHE A 1 474 ? -35.710 24.919 29.496 1.00 51.72 474 PHE A C 1
ATOM 3841 O O . PHE A 1 474 ? -34.532 24.895 29.130 1.00 51.72 474 PHE A O 1
ATOM 3848 N N . VAL A 1 475 ? -36.054 24.583 30.745 1.00 51.31 475 VAL A N 1
ATOM 3849 C CA . VAL A 1 475 ? -35.092 24.137 31.770 1.00 51.31 475 VAL A CA 1
ATOM 3850 C C . VAL A 1 475 ? -34.603 22.707 31.511 1.00 51.31 475 VAL A C 1
ATOM 3852 O O . VAL A 1 475 ? -33.415 22.431 31.679 1.00 51.31 475 VAL A O 1
ATOM 3855 N N . THR A 1 476 ? -35.476 21.809 31.048 1.00 53.75 476 THR A N 1
ATOM 3856 C CA . THR A 1 476 ? -35.117 20.422 30.689 1.00 53.75 476 THR A CA 1
ATOM 3857 C C . THR A 1 476 ? -34.307 20.332 29.394 1.00 53.75 476 THR A C 1
ATOM 3859 O O . THR A 1 476 ? -33.350 19.561 29.327 1.00 53.75 476 THR A O 1
ATOM 3862 N N . CYS A 1 477 ? -34.584 21.193 28.409 1.00 51.28 477 CYS A N 1
ATOM 3863 C CA . CYS A 1 477 ? -33.863 21.284 27.133 1.00 51.28 477 CYS A CA 1
ATOM 3864 C C . CYS A 1 477 ? -32.466 21.935 27.233 1.00 51.28 477 CYS A C 1
ATOM 3866 O O . CYS A 1 477 ? -31.770 22.061 26.226 1.00 51.28 477 CYS A O 1
ATOM 3868 N N . ARG A 1 478 ? -32.017 22.350 28.427 1.00 46.66 478 ARG A N 1
ATOM 3869 C CA . ARG A 1 478 ? -30.626 22.775 28.693 1.00 46.66 478 ARG A CA 1
ATOM 3870 C C . ARG A 1 478 ? -29.755 21.690 29.326 1.00 46.66 478 ARG A C 1
ATOM 3872 O O . ARG A 1 478 ? -28.561 21.910 29.512 1.00 46.66 478 ARG A O 1
ATOM 3879 N N . HIS A 1 479 ? -30.318 20.524 29.642 1.00 49.88 479 HIS A N 1
ATOM 3880 C CA . HIS A 1 479 ? -29.529 19.389 30.106 1.00 49.88 479 HIS A CA 1
ATOM 3881 C C . HIS A 1 479 ? -28.738 18.787 28.924 1.00 49.88 479 HIS A C 1
ATOM 3883 O O . HIS A 1 479 ? -29.354 18.488 27.898 1.00 49.88 479 HIS A O 1
ATOM 3889 N N . PRO A 1 480 ? -27.412 18.564 29.033 1.00 48.50 480 PRO A N 1
ATOM 3890 C CA . PRO A 1 480 ? -26.582 18.102 27.912 1.00 48.50 480 PRO A CA 1
ATOM 3891 C C . PRO A 1 480 ? -27.092 16.812 27.253 1.00 48.50 480 PRO A C 1
ATOM 3893 O O . PRO A 1 480 ? -27.081 16.695 26.031 1.00 48.50 480 PRO A O 1
ATOM 3896 N N . GLY A 1 481 ? -27.626 15.880 28.054 1.00 50.50 481 GLY A N 1
ATOM 3897 C CA . GLY A 1 481 ? -28.224 14.638 27.546 1.00 50.50 481 GLY A CA 1
ATOM 3898 C C . GLY A 1 481 ? -29.517 14.848 26.746 1.00 50.50 481 GLY A C 1
ATOM 3899 O O . GLY A 1 481 ? -29.762 14.139 25.778 1.00 50.50 481 GLY A O 1
ATOM 3900 N N . MET A 1 482 ? -30.315 15.864 27.090 1.00 50.38 482 MET A N 1
ATOM 3901 C CA . MET A 1 482 ? -31.553 16.196 26.369 1.00 50.38 482 MET A CA 1
ATOM 3902 C C . MET A 1 482 ? -31.263 16.990 25.089 1.00 50.38 482 MET A C 1
ATOM 3904 O O . MET A 1 482 ? -31.932 16.787 24.081 1.00 50.38 482 MET A O 1
ATOM 3908 N N . GLN A 1 483 ? -30.226 17.837 25.083 1.00 48.44 483 GLN A N 1
ATOM 3909 C CA . GLN A 1 483 ? -29.788 18.542 23.870 1.00 48.44 483 GLN A CA 1
ATOM 3910 C C . GLN A 1 483 ? -29.252 17.589 22.802 1.00 48.44 483 GLN A C 1
ATOM 3912 O O . GLN A 1 483 ? -29.556 17.766 21.623 1.00 48.44 483 GLN A O 1
ATOM 3917 N N . ALA A 1 484 ? -28.508 16.560 23.213 1.00 51.81 484 ALA A N 1
ATOM 3918 C CA . ALA A 1 484 ? -28.017 15.527 22.309 1.00 51.81 484 ALA A CA 1
ATOM 3919 C C . ALA A 1 484 ? -29.171 14.748 21.650 1.00 51.81 484 ALA A C 1
ATOM 3921 O O . ALA A 1 484 ? -29.175 14.568 20.434 1.00 51.81 484 ALA A O 1
ATOM 3922 N N . LEU A 1 485 ? -30.190 14.369 22.428 1.00 45.53 485 LEU A N 1
ATOM 3923 C CA . LEU A 1 485 ? -31.356 13.640 21.926 1.00 45.53 485 LEU A CA 1
ATOM 3924 C C . LEU A 1 485 ? -32.228 14.489 20.981 1.00 45.53 485 LEU A C 1
ATOM 3926 O O . LEU A 1 485 ? -32.662 14.009 19.935 1.00 45.53 485 LEU A O 1
ATOM 3930 N N . ILE A 1 486 ? -32.451 15.768 21.304 1.00 49.97 486 ILE A N 1
ATOM 3931 C CA . ILE A 1 486 ? -33.208 16.701 20.450 1.00 49.97 486 ILE A CA 1
ATOM 3932 C C . ILE A 1 486 ? -32.456 16.959 19.132 1.00 49.97 486 ILE A C 1
ATOM 3934 O O . ILE A 1 486 ? -33.066 16.925 18.063 1.00 49.97 486 ILE A O 1
ATOM 3938 N N . ALA A 1 487 ? -31.131 17.141 19.173 1.00 53.06 487 ALA A N 1
ATOM 3939 C CA . ALA A 1 487 ? -30.310 17.287 17.967 1.00 53.06 487 ALA A CA 1
ATOM 3940 C C . ALA A 1 487 ? -30.353 16.030 17.077 1.00 53.06 487 ALA A C 1
ATOM 3942 O O . ALA A 1 487 ? -30.406 16.138 15.849 1.00 53.06 487 ALA A O 1
ATOM 3943 N N . GLN A 1 488 ? -30.405 14.845 17.694 1.00 49.06 488 GLN A N 1
ATOM 3944 C CA . GLN A 1 488 ? -30.495 13.559 17.005 1.00 49.06 488 GLN A CA 1
ATOM 3945 C C . GLN A 1 488 ? -31.870 13.325 16.358 1.00 49.06 488 GLN A C 1
ATOM 3947 O O . GLN A 1 488 ? -31.933 12.839 15.231 1.00 49.06 488 GLN A O 1
ATOM 3952 N N . MET A 1 489 ? -32.966 13.722 17.014 1.00 39.41 489 MET A N 1
ATOM 3953 C CA . MET A 1 489 ? -34.319 13.613 16.446 1.00 39.41 489 MET A CA 1
ATOM 3954 C C . MET A 1 489 ? -34.593 14.623 15.320 1.00 39.41 489 MET A C 1
ATOM 3956 O O . MET A 1 489 ? -35.385 14.337 14.425 1.00 39.41 489 MET A O 1
ATOM 3960 N N . HIS A 1 490 ? -33.930 15.784 15.329 1.00 48.25 490 HIS A N 1
ATOM 3961 C CA . HIS A 1 490 ? -34.093 16.822 14.301 1.00 48.25 490 HIS A CA 1
ATOM 3962 C C . HIS A 1 490 ? -33.036 16.790 13.182 1.00 48.25 490 HIS A C 1
ATOM 3964 O O . HIS A 1 490 ? -33.080 17.635 12.287 1.00 48.25 490 HIS A O 1
ATOM 3970 N N . GLY A 1 491 ? -32.110 15.822 13.193 1.00 41.12 491 GLY A N 1
ATOM 3971 C CA . GLY A 1 491 ? -31.153 15.593 12.104 1.00 41.12 491 GLY A CA 1
ATOM 3972 C C . GLY A 1 491 ? -30.195 16.759 11.827 1.00 41.12 491 GLY A C 1
ATOM 3973 O O . GLY A 1 491 ? -29.769 16.930 10.685 1.00 41.12 491 GLY A O 1
ATOM 3974 N N . GLN A 1 492 ? -29.870 17.581 12.831 1.00 40.16 492 GLN A N 1
ATOM 3975 C CA . GLN A 1 492 ? -29.009 18.755 12.644 1.00 40.16 492 GLN A CA 1
ATOM 3976 C C . GLN A 1 492 ? -27.572 18.503 13.134 1.00 40.16 492 GLN A C 1
ATOM 3978 O O . GLN A 1 492 ? -27.390 18.006 14.247 1.00 40.16 492 GLN A O 1
ATOM 3983 N N . PRO A 1 493 ? -26.534 18.865 12.352 1.00 38.09 493 PRO A N 1
ATOM 3984 C CA . PRO A 1 493 ? -25.155 18.826 12.825 1.00 38.09 493 PRO A CA 1
ATOM 3985 C C . PRO A 1 493 ? -24.897 19.942 13.851 1.00 38.09 493 PRO A C 1
ATOM 3987 O O . PRO A 1 493 ? -25.329 21.081 13.674 1.00 38.09 493 PRO A O 1
ATOM 3990 N N . LEU A 1 494 ? -24.158 19.621 14.917 1.00 37.69 494 LEU A N 1
ATOM 3991 C CA . LEU A 1 494 ? -23.692 20.582 15.923 1.00 37.69 494 LEU A CA 1
ATOM 3992 C C . LEU A 1 494 ? -22.726 21.593 15.279 1.00 37.69 494 LEU A C 1
ATOM 3994 O O . LEU A 1 494 ? -21.562 21.284 15.036 1.00 37.69 494 LEU A O 1
ATOM 3998 N N . VAL A 1 495 ? -23.204 22.811 15.014 1.00 36.94 495 VAL A N 1
ATOM 3999 C CA . VAL A 1 495 ? -22.381 23.938 14.551 1.00 36.94 495 VAL A CA 1
ATOM 4000 C C . VAL A 1 495 ? -21.861 24.710 15.766 1.00 36.94 495 VAL A C 1
ATOM 4002 O O . VAL A 1 495 ? -22.627 25.362 16.474 1.00 36.94 495 VAL A O 1
ATOM 4005 N N . GLN A 1 496 ? -20.548 24.662 16.006 1.00 34.31 496 GLN A N 1
ATOM 4006 C CA . GLN A 1 496 ? -19.867 25.586 16.916 1.00 34.31 496 GLN A CA 1
ATOM 4007 C C . GLN A 1 496 ? -19.684 26.938 16.214 1.00 34.31 496 GLN A C 1
ATOM 4009 O O . GLN A 1 496 ? -18.860 27.078 15.313 1.00 34.31 496 GLN A O 1
ATOM 4014 N N . GLY A 1 497 ? -20.469 27.938 16.613 1.00 32.97 497 GLY A N 1
ATOM 4015 C CA . GLY A 1 497 ? -20.303 29.318 16.166 1.00 32.97 497 GLY A CA 1
ATOM 4016 C C . GLY A 1 497 ? -19.234 30.044 16.982 1.00 32.97 497 GLY A C 1
ATOM 4017 O O . GLY A 1 497 ? -19.434 30.324 18.162 1.00 32.97 497 GLY A O 1
ATOM 4018 N N . SER A 1 498 ? -18.116 30.382 16.343 1.00 31.34 498 SER A N 1
ATOM 4019 C CA . SER A 1 498 ? -17.134 31.350 16.835 1.00 31.34 498 SER A CA 1
ATOM 4020 C C . SER A 1 498 ? -17.702 32.771 16.745 1.00 31.34 498 SER A C 1
ATOM 4022 O O . SER A 1 498 ? -18.068 33.231 15.662 1.00 31.34 498 SER A O 1
ATOM 4024 N N . VAL A 1 499 ? -17.752 33.479 17.872 1.00 30.78 499 VAL A N 1
ATOM 4025 C CA . VAL A 1 499 ? -18.109 34.903 17.935 1.00 30.78 499 VAL A CA 1
ATOM 4026 C C . VAL A 1 499 ? -16.929 35.733 17.420 1.00 30.78 499 VAL A C 1
ATOM 4028 O O . VAL A 1 499 ? -15.863 35.751 18.029 1.00 30.78 499 VAL A O 1
ATOM 4031 N N . SER A 1 500 ? -17.121 36.414 16.289 1.00 29.50 500 SER A N 1
ATOM 4032 C CA . SER A 1 500 ? -16.199 37.416 15.744 1.00 29.50 500 SER A CA 1
ATOM 4033 C C . SER A 1 500 ? -16.494 38.781 16.378 1.00 29.50 500 SER A C 1
ATOM 4035 O O . SER A 1 500 ? -17.633 39.248 16.350 1.00 29.50 500 SER A O 1
ATOM 4037 N N . LEU A 1 501 ? -15.470 39.407 16.967 1.00 33.81 501 LEU A N 1
ATOM 4038 C CA . LEU A 1 501 ? -15.479 40.813 17.386 1.00 33.81 501 LEU A CA 1
ATOM 4039 C C . LEU A 1 501 ? -14.946 41.708 16.245 1.00 33.81 501 LEU A C 1
ATOM 4041 O O . LEU A 1 501 ? -14.095 41.259 15.474 1.00 33.81 501 LEU A O 1
ATOM 4045 N N . PRO A 1 502 ? -15.433 42.959 16.126 1.00 40.22 502 PRO A N 1
ATOM 4046 C CA . PRO A 1 502 ? -15.137 43.849 15.002 1.00 40.22 502 PRO A CA 1
ATOM 4047 C C . PRO A 1 502 ? -13.720 44.456 15.061 1.00 40.22 502 PRO A C 1
ATOM 4049 O O . PRO A 1 502 ? -13.115 44.509 16.134 1.00 40.22 502 PRO A O 1
ATOM 4052 N N . PRO A 1 503 ? -13.187 44.940 13.920 1.00 39.69 503 PRO A N 1
ATOM 4053 C CA . PRO A 1 503 ? -11.803 45.388 13.809 1.00 39.69 503 PRO A CA 1
ATOM 4054 C C . PRO A 1 503 ? -11.595 46.781 14.419 1.00 39.69 503 PRO A C 1
ATOM 4056 O O . PRO A 1 503 ? -12.411 47.686 14.235 1.00 39.69 503 PRO A O 1
ATOM 4059 N N . VAL A 1 504 ? -10.462 46.962 15.102 1.00 37.00 504 VAL A N 1
ATOM 4060 C CA . VAL A 1 504 ? -9.939 48.267 15.542 1.00 37.00 504 VAL A CA 1
ATOM 4061 C C . VAL A 1 504 ? -8.796 48.670 14.593 1.00 37.00 504 VAL A C 1
ATOM 4063 O O . VAL A 1 504 ? -8.062 47.785 14.151 1.00 37.00 504 VAL A O 1
ATOM 4066 N N . PRO A 1 505 ? -8.646 49.959 14.224 1.00 39.53 505 PRO A N 1
ATOM 4067 C CA . PRO A 1 505 ? -7.838 50.373 13.079 1.00 39.53 505 PRO A CA 1
ATOM 4068 C C . PRO A 1 505 ? -6.333 50.438 13.368 1.00 39.53 505 PRO A C 1
ATOM 4070 O O . PRO A 1 505 ? -5.904 50.853 14.445 1.00 39.53 505 PRO A O 1
ATOM 4073 N N . GLU A 1 506 ? -5.543 50.122 12.341 1.00 37.75 506 GLU A N 1
ATOM 4074 C CA . GLU A 1 506 ? -4.112 50.411 12.240 1.00 37.75 506 GLU A CA 1
ATOM 4075 C C . GLU A 1 506 ? -3.863 51.925 12.192 1.00 37.75 506 GLU A C 1
ATOM 4077 O O . GLU A 1 506 ? -4.279 52.594 11.246 1.00 37.75 506 GLU A O 1
ATOM 4082 N N . ASN A 1 507 ? -3.196 52.461 13.220 1.00 36.72 507 ASN A N 1
ATOM 4083 C CA . ASN A 1 507 ? -2.141 53.483 13.131 1.00 36.72 507 ASN A CA 1
ATOM 4084 C C . ASN A 1 507 ? -1.831 54.051 14.523 1.00 36.72 507 ASN A C 1
ATOM 4086 O O . ASN A 1 507 ? -2.569 54.892 15.028 1.00 36.72 507 ASN A O 1
ATOM 4090 N N . ALA A 1 508 ? -0.691 53.665 15.098 1.00 31.14 508 ALA A N 1
ATOM 4091 C CA . ALA A 1 508 ? 0.052 54.507 16.034 1.00 31.14 508 ALA A CA 1
ATOM 4092 C C . ALA A 1 508 ? 1.489 53.988 16.177 1.00 31.14 508 ALA A C 1
ATOM 4094 O O . ALA A 1 508 ? 1.755 52.985 16.833 1.00 31.14 508 ALA A O 1
ATOM 4095 N N . TYR A 1 509 ? 2.419 54.712 15.558 1.00 34.31 509 TYR A N 1
ATOM 4096 C CA . TYR A 1 509 ? 3.824 54.729 15.942 1.00 34.31 509 TYR A CA 1
ATOM 4097 C C . TYR A 1 509 ? 3.944 55.138 17.413 1.00 34.31 509 TYR A C 1
ATOM 4099 O O . TYR A 1 509 ? 3.424 56.191 17.763 1.00 34.31 509 TYR A O 1
ATOM 4107 N N . TYR A 1 510 ? 4.687 54.390 18.232 1.00 32.38 510 TYR A N 1
ATOM 4108 C CA . TYR A 1 510 ? 5.470 54.973 19.326 1.00 32.38 510 TYR A CA 1
ATOM 4109 C C . TYR A 1 510 ? 6.660 54.083 19.695 1.00 32.38 510 TYR A C 1
ATOM 4111 O O . TYR A 1 510 ? 6.546 52.893 19.971 1.00 32.38 510 TYR A O 1
ATOM 4119 N N . THR A 1 511 ? 7.820 54.723 19.675 1.00 42.56 511 THR A N 1
ATOM 4120 C CA . THR A 1 511 ? 9.117 54.309 20.203 1.00 42.56 511 THR A CA 1
ATOM 4121 C C . THR A 1 511 ? 9.167 54.472 21.726 1.00 42.56 511 THR A C 1
ATOM 4123 O O . THR A 1 511 ? 8.804 55.545 22.202 1.00 42.56 511 THR A O 1
ATOM 4126 N N . SER A 1 512 ? 9.735 53.518 22.469 1.00 31.09 512 SER A N 1
ATOM 4127 C CA . SER A 1 512 ? 10.566 53.781 23.667 1.00 31.09 512 SER A CA 1
ATOM 4128 C C . SER A 1 512 ? 11.279 52.485 24.080 1.00 31.09 512 SER A C 1
ATOM 4130 O O . SER A 1 512 ? 10.635 51.462 24.270 1.00 31.09 512 SER A O 1
ATOM 4132 N N . GLN A 1 513 ? 12.607 52.433 23.999 1.00 31.06 513 GLN A N 1
ATOM 4133 C CA . GLN A 1 513 ? 13.520 52.608 25.140 1.00 31.06 513 GLN A CA 1
ATOM 4134 C C . GLN A 1 513 ? 13.359 51.563 26.257 1.00 31.06 513 GLN A C 1
ATOM 4136 O O . GLN A 1 513 ? 12.432 51.623 27.052 1.00 31.06 513 GLN A O 1
ATOM 4141 N N . GLY A 1 514 ? 14.335 50.652 26.298 1.00 30.97 514 GLY A N 1
ATOM 4142 C CA . GLY A 1 514 ? 15.326 50.585 27.374 1.00 30.97 514 GLY A CA 1
ATOM 4143 C C . GLY A 1 514 ? 14.833 50.195 28.759 1.00 30.97 514 GLY A C 1
ATOM 4144 O O . GLY A 1 514 ? 14.333 51.046 29.477 1.00 30.97 514 GLY A O 1
ATOM 4145 N N . TYR A 1 515 ? 15.146 48.964 29.161 1.00 32.72 515 TYR A N 1
ATOM 4146 C CA . TYR A 1 515 ? 15.602 48.668 30.517 1.00 32.72 515 TYR A CA 1
ATOM 4147 C C . TYR A 1 515 ? 16.674 47.576 30.445 1.00 32.72 515 TYR A C 1
ATOM 4149 O O . TYR A 1 515 ? 16.394 46.431 30.097 1.00 32.72 515 TYR A O 1
ATOM 4157 N N . ASP A 1 516 ? 17.908 47.993 30.725 1.00 33.09 516 ASP A N 1
ATOM 4158 C CA . ASP A 1 516 ? 19.001 47.139 31.174 1.00 33.09 516 ASP A CA 1
ATOM 4159 C C . ASP A 1 516 ? 18.668 46.636 32.580 1.00 33.09 516 ASP A C 1
ATOM 4161 O O . ASP A 1 516 ? 18.379 47.441 33.468 1.00 33.09 516 ASP A O 1
ATOM 4165 N N . GLU A 1 517 ? 18.789 45.331 32.811 1.00 38.53 517 GLU A N 1
ATOM 4166 C CA . GLU A 1 517 ? 19.013 44.814 34.156 1.00 38.53 517 GLU A CA 1
ATOM 4167 C C . GLU A 1 517 ? 20.010 43.649 34.133 1.00 38.53 517 GLU A C 1
ATOM 4169 O O . GLU A 1 517 ? 20.039 42.804 33.241 1.00 38.53 517 GLU A O 1
ATOM 4174 N N . TYR A 1 518 ? 20.905 43.733 35.107 1.00 36.41 518 TYR A N 1
ATOM 4175 C CA . TYR A 1 518 ? 22.229 43.140 35.234 1.00 36.41 518 TYR A CA 1
ATOM 4176 C C . TYR A 1 518 ? 22.206 41.707 35.818 1.00 36.41 518 TYR A C 1
ATOM 4178 O O . TYR A 1 518 ? 21.236 41.325 36.467 1.00 36.41 518 TYR A O 1
ATOM 4186 N N . TYR A 1 519 ? 23.380 41.047 35.744 1.00 36.16 519 TYR A N 1
ATOM 4187 C CA . TYR A 1 519 ? 23.929 39.959 36.599 1.00 36.16 519 TYR A CA 1
ATOM 4188 C C . TYR A 1 519 ? 23.813 38.471 36.146 1.00 36.16 519 TYR A C 1
ATOM 4190 O O . TYR A 1 519 ? 22.906 38.121 35.401 1.00 36.16 519 TYR A O 1
ATOM 4198 N N . PRO A 1 520 ? 24.789 37.589 36.501 1.00 50.78 520 PRO A N 1
ATOM 4199 C CA . PRO A 1 520 ? 25.972 37.340 35.666 1.00 50.78 520 PRO A CA 1
ATOM 4200 C C . PRO A 1 520 ? 26.246 35.847 35.348 1.00 50.78 520 PRO A C 1
ATOM 4202 O O . PRO A 1 520 ? 25.766 34.939 36.017 1.00 50.78 520 PRO A O 1
ATOM 4205 N N . ASP A 1 521 ? 27.105 35.649 34.346 1.00 35.34 521 ASP A N 1
ATOM 4206 C CA . ASP A 1 521 ? 28.287 34.769 34.327 1.00 35.34 521 ASP A CA 1
ATOM 4207 C C . ASP A 1 521 ? 28.244 33.427 35.096 1.00 35.34 521 ASP A C 1
ATOM 4209 O O . ASP A 1 521 ? 28.442 33.383 36.3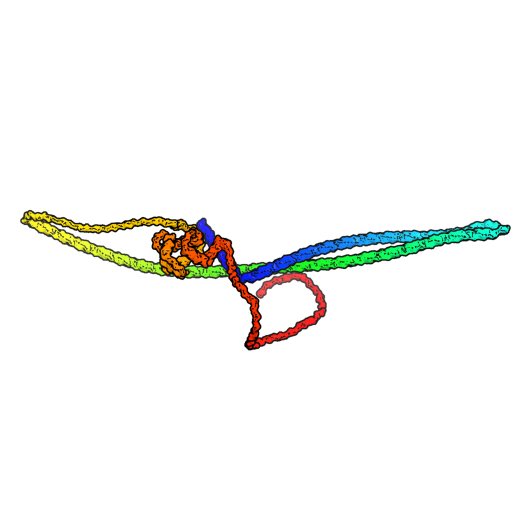10 1.00 35.34 521 ASP A O 1
ATOM 4213 N N . GLN A 1 522 ? 28.127 32.319 34.352 1.00 34.16 522 GLN A N 1
ATOM 4214 C CA . GLN A 1 522 ? 28.849 31.076 34.646 1.00 34.16 522 GLN A CA 1
ATOM 4215 C C . GLN A 1 522 ? 29.285 30.413 33.337 1.00 34.16 522 GLN A C 1
ATOM 4217 O O . GLN A 1 522 ? 28.477 29.868 32.585 1.00 34.16 522 GLN A O 1
ATOM 4222 N N . GLY A 1 523 ? 30.589 30.485 33.077 1.00 36.22 523 GLY A N 1
ATOM 4223 C CA . GLY A 1 523 ? 31.253 29.765 32.005 1.00 36.22 523 GLY A CA 1
ATOM 4224 C C . GLY A 1 523 ? 31.278 28.255 32.234 1.00 36.22 523 GLY A C 1
ATOM 4225 O O . GLY A 1 523 ? 31.424 27.778 33.356 1.00 36.22 523 GLY A O 1
ATOM 4226 N N . TYR A 1 524 ? 31.204 27.515 31.132 1.00 37.50 524 TYR A N 1
ATOM 4227 C CA . TYR A 1 524 ? 31.787 26.186 31.030 1.00 37.50 524 TYR A CA 1
ATOM 4228 C C . TYR A 1 524 ? 32.535 26.076 29.705 1.00 37.50 524 TYR A C 1
ATOM 4230 O O . TYR A 1 524 ? 32.029 26.408 28.634 1.00 37.50 524 TYR A O 1
ATOM 4238 N N . GLU A 1 525 ? 33.788 25.671 29.848 1.00 32.81 525 GLU A N 1
ATOM 4239 C CA . GLU A 1 525 ? 34.823 25.560 28.836 1.00 32.81 525 GLU A CA 1
ATOM 4240 C C . GLU A 1 525 ? 34.497 24.453 27.822 1.00 32.81 525 GLU A C 1
ATOM 4242 O O . GLU A 1 525 ? 34.109 23.345 28.191 1.00 32.81 525 GLU A O 1
ATOM 4247 N N . ALA A 1 526 ? 34.722 24.735 26.539 1.00 37.31 526 ALA A N 1
ATOM 4248 C CA . ALA A 1 526 ? 34.826 23.727 25.490 1.00 37.31 526 ALA A CA 1
ATOM 4249 C C . ALA A 1 526 ? 36.293 23.648 25.038 1.00 37.31 526 ALA A C 1
ATOM 4251 O O . ALA A 1 526 ? 36.858 24.685 24.675 1.00 37.31 526 ALA A O 1
ATOM 4252 N N . PRO A 1 527 ? 36.936 22.466 25.020 1.00 51.25 527 PRO A N 1
ATOM 4253 C CA . PRO A 1 527 ? 38.250 22.336 24.424 1.00 51.25 527 PRO A CA 1
ATOM 4254 C C . PRO A 1 527 ? 38.143 22.098 22.915 1.00 51.25 527 PRO A C 1
ATOM 4256 O O . PRO A 1 527 ? 37.352 21.296 22.418 1.00 51.25 527 PRO A O 1
ATOM 4259 N N . ALA A 1 528 ? 38.995 22.825 22.204 1.00 37.66 528 ALA A N 1
ATOM 4260 C CA . ALA A 1 528 ? 39.269 22.705 20.786 1.00 37.66 528 ALA A CA 1
ATOM 4261 C C . ALA A 1 528 ? 39.934 21.368 20.421 1.00 37.66 528 ALA A C 1
ATOM 4263 O O . ALA A 1 528 ? 40.756 20.862 21.180 1.00 37.66 528 ALA A O 1
ATOM 4264 N N . SER A 1 529 ? 39.735 20.912 19.181 1.00 38.44 529 SER A N 1
ATOM 4265 C CA . SER A 1 529 ? 40.860 20.425 18.373 1.00 38.44 529 SER A CA 1
ATOM 4266 C C . SER A 1 529 ? 40.533 20.421 16.878 1.00 38.44 529 SER A C 1
ATOM 4268 O O . SER A 1 529 ? 39.579 19.794 16.427 1.00 38.44 529 SER A O 1
ATOM 4270 N N . TYR A 1 530 ? 41.389 21.128 16.146 1.00 35.38 530 TYR A N 1
ATOM 4271 C CA . TYR A 1 530 ? 41.660 21.052 14.714 1.00 35.38 530 TYR A CA 1
ATOM 4272 C C . TYR A 1 530 ? 41.731 19.613 14.168 1.00 35.38 530 TYR A C 1
ATOM 4274 O O . TYR A 1 530 ? 42.352 18.763 14.801 1.00 35.38 530 TYR A O 1
ATOM 4282 N N . ALA A 1 531 ? 41.236 19.387 12.946 1.00 32.41 531 ALA A N 1
ATOM 4283 C CA . ALA A 1 531 ? 42.064 19.155 11.747 1.00 32.41 531 ALA A CA 1
ATOM 4284 C C . ALA A 1 531 ? 41.260 18.466 10.625 1.00 32.41 531 ALA A C 1
ATOM 4286 O O . ALA A 1 531 ? 40.711 17.382 10.797 1.00 32.41 531 ALA A O 1
ATOM 4287 N N . ASP A 1 532 ? 41.269 19.109 9.465 1.00 34.88 532 ASP A N 1
ATOM 4288 C CA . ASP A 1 532 ? 40.921 18.608 8.130 1.00 34.88 532 ASP A CA 1
ATOM 4289 C C . ASP A 1 532 ? 42.241 18.567 7.305 1.00 34.88 532 ASP A C 1
ATOM 4291 O O . ASP A 1 532 ? 43.233 19.139 7.776 1.00 34.88 532 ASP A O 1
ATOM 4295 N N . PRO A 1 533 ? 42.295 18.149 6.025 1.00 48.91 533 PRO A N 1
ATOM 4296 C CA . PRO A 1 533 ? 42.032 16.856 5.372 1.00 48.91 533 PRO A CA 1
ATOM 4297 C C . PRO A 1 533 ? 43.296 16.250 4.693 1.00 48.91 533 PRO A C 1
ATOM 4299 O O . PRO A 1 533 ? 44.363 16.850 4.653 1.00 48.91 533 PRO A O 1
ATOM 4302 N N . GLN A 1 534 ? 43.104 15.109 4.009 1.00 36.03 534 GLN A N 1
ATOM 4303 C CA . GLN A 1 534 ? 43.820 14.687 2.783 1.00 36.03 534 GLN A CA 1
ATOM 4304 C C . GLN A 1 534 ? 45.327 14.360 2.864 1.00 36.03 534 GLN A C 1
ATOM 4306 O O . GLN A 1 534 ? 46.179 15.225 2.705 1.00 36.03 534 GLN A O 1
ATOM 4311 N N . ALA A 1 535 ? 45.643 13.059 2.872 1.00 33.03 535 ALA A N 1
ATOM 4312 C CA . ALA A 1 535 ? 46.592 12.426 1.942 1.00 33.03 535 ALA A CA 1
ATOM 4313 C C . ALA A 1 535 ? 46.656 10.911 2.204 1.00 33.03 535 ALA A C 1
ATOM 4315 O O . ALA A 1 535 ? 46.918 10.492 3.325 1.00 33.03 535 ALA A O 1
ATOM 4316 N N . MET A 1 536 ? 46.454 10.089 1.170 1.00 30.36 536 MET A N 1
ATOM 4317 C CA . MET A 1 536 ? 47.485 9.197 0.610 1.00 30.36 536 MET A CA 1
ATOM 4318 C C . MET A 1 536 ? 46.857 8.116 -0.283 1.00 30.36 536 MET A C 1
ATOM 4320 O O . MET A 1 536 ? 46.038 7.299 0.129 1.00 30.36 536 MET A O 1
ATOM 4324 N N . TRP A 1 537 ? 47.285 8.151 -1.542 1.00 34.38 537 TRP A N 1
ATOM 4325 C CA . TRP A 1 537 ? 47.112 7.132 -2.569 1.00 34.38 537 TRP A CA 1
ATOM 4326 C C . TRP A 1 537 ? 48.177 6.027 -2.427 1.00 34.38 537 TRP A C 1
ATOM 4328 O O . TRP A 1 537 ? 49.287 6.294 -1.976 1.00 34.38 537 TRP A O 1
ATOM 4338 N N . ALA A 1 538 ? 47.834 4.855 -2.978 1.00 32.28 538 ALA A N 1
ATOM 4339 C CA . ALA A 1 538 ? 48.692 3.759 -3.453 1.00 32.28 538 ALA A CA 1
ATOM 4340 C C . ALA A 1 538 ? 49.307 2.772 -2.435 1.00 32.28 538 ALA A C 1
ATOM 4342 O O . ALA A 1 538 ? 50.302 3.063 -1.785 1.00 32.28 538 ALA A O 1
ATOM 4343 N N . ALA A 1 539 ? 48.814 1.525 -2.452 1.00 32.97 539 ALA A N 1
ATOM 4344 C CA . ALA A 1 539 ? 49.591 0.359 -2.901 1.00 32.97 539 ALA A CA 1
ATOM 4345 C C . ALA A 1 539 ? 48.698 -0.892 -3.034 1.00 32.97 539 ALA A C 1
ATOM 4347 O O . ALA A 1 539 ? 47.793 -1.133 -2.241 1.00 32.97 539 ALA A O 1
ATOM 4348 N N . ALA A 1 540 ? 48.966 -1.657 -4.088 1.00 34.03 540 ALA A N 1
ATOM 4349 C CA . ALA A 1 540 ? 48.256 -2.842 -4.544 1.00 34.03 540 ALA A CA 1
ATOM 4350 C C . ALA A 1 540 ? 48.565 -4.106 -3.719 1.00 34.03 540 ALA A C 1
ATOM 4352 O O . ALA A 1 540 ? 49.692 -4.264 -3.261 1.00 34.03 540 ALA A O 1
ATOM 4353 N N . ALA A 1 541 ? 47.603 -5.036 -3.638 1.00 34.31 541 ALA A N 1
ATOM 4354 C CA . ALA A 1 541 ? 47.742 -6.437 -4.078 1.00 34.31 541 ALA A CA 1
ATOM 4355 C C . ALA A 1 541 ? 46.561 -7.300 -3.581 1.00 34.31 541 ALA A C 1
ATOM 4357 O O . ALA A 1 541 ? 46.386 -7.529 -2.389 1.00 34.31 541 ALA A O 1
ATOM 4358 N N . TYR A 1 542 ? 45.784 -7.814 -4.533 1.00 40.06 542 TYR A N 1
ATOM 4359 C CA . TYR A 1 542 ? 44.986 -9.043 -4.414 1.00 40.06 542 TYR A CA 1
ATOM 4360 C C . TYR A 1 542 ? 45.940 -10.261 -4.531 1.00 40.06 542 TYR A C 1
ATOM 4362 O O . TYR A 1 542 ? 46.995 -10.105 -5.154 1.00 40.06 542 TYR A O 1
ATOM 4370 N N . PRO A 1 543 ? 45.612 -11.461 -3.993 1.00 52.41 543 PRO A N 1
ATOM 4371 C CA . PRO A 1 543 ? 44.646 -12.318 -4.688 1.00 52.41 543 PRO A CA 1
ATOM 4372 C C . PRO A 1 543 ? 43.724 -13.202 -3.819 1.00 52.41 543 PRO A C 1
ATOM 4374 O O . PRO A 1 543 ? 44.088 -13.709 -2.766 1.00 52.41 543 PRO A O 1
ATOM 4377 N N . SER A 1 544 ? 42.517 -13.390 -4.365 1.00 35.09 544 SER A N 1
ATOM 4378 C CA . SER A 1 544 ? 41.698 -14.614 -4.421 1.00 35.09 544 SER A CA 1
ATOM 4379 C C . SER A 1 544 ? 41.688 -15.611 -3.249 1.00 35.09 544 SER A C 1
ATOM 4381 O O . SER A 1 544 ? 42.649 -16.349 -3.051 1.00 35.09 544 SER A O 1
ATOM 4383 N N . ALA A 1 545 ? 40.499 -15.836 -2.685 1.00 35.34 545 ALA A N 1
ATOM 4384 C CA . ALA A 1 545 ? 39.903 -17.174 -2.612 1.00 35.34 545 ALA A CA 1
ATOM 4385 C C . ALA A 1 545 ? 38.382 -17.056 -2.418 1.00 35.34 545 ALA A C 1
ATOM 4387 O O . ALA A 1 545 ? 37.908 -16.312 -1.564 1.00 35.34 545 ALA A O 1
ATOM 4388 N N . SER A 1 546 ? 37.641 -17.762 -3.270 1.00 38.69 546 SER A N 1
ATOM 4389 C CA . SER A 1 546 ? 36.187 -17.938 -3.210 1.00 38.69 546 SER A CA 1
ATOM 4390 C C . SER A 1 546 ? 35.770 -18.951 -2.124 1.00 38.69 546 SER A C 1
ATOM 4392 O O . SER A 1 546 ? 36.637 -19.641 -1.582 1.00 38.69 546 SER A O 1
ATOM 4394 N N . PRO A 1 547 ? 34.463 -19.031 -1.807 1.00 54.03 547 PRO A N 1
ATOM 4395 C CA . PRO A 1 547 ? 33.910 -19.699 -0.630 1.00 54.03 547 PRO A CA 1
ATOM 4396 C C . PRO A 1 547 ? 33.470 -21.141 -0.925 1.00 54.03 547 PRO A C 1
ATOM 4398 O O . PRO A 1 547 ? 33.169 -21.444 -2.074 1.00 54.03 547 PRO A O 1
ATOM 4401 N N . ASP A 1 548 ? 33.396 -21.997 0.105 1.00 41.09 548 ASP A N 1
ATOM 4402 C CA . ASP A 1 548 ? 32.234 -22.873 0.375 1.00 41.09 548 ASP A CA 1
ATOM 4403 C C . ASP A 1 548 ? 32.405 -23.741 1.652 1.00 41.09 548 ASP A C 1
ATOM 4405 O O . ASP A 1 548 ? 33.491 -23.749 2.239 1.00 41.09 548 ASP A O 1
ATOM 4409 N N . PRO A 1 549 ? 31.332 -24.387 2.170 1.00 57.19 549 PRO A N 1
ATOM 4410 C CA . PRO A 1 549 ? 31.018 -24.427 3.593 1.00 57.19 549 PRO A CA 1
ATOM 4411 C C . PRO A 1 549 ? 31.084 -25.842 4.183 1.00 57.19 549 PRO A C 1
ATOM 4413 O O . PRO A 1 549 ? 30.891 -26.837 3.487 1.00 57.19 549 PRO A O 1
ATOM 4416 N N . ALA A 1 550 ? 31.245 -25.954 5.503 1.00 38.28 550 ALA A N 1
ATOM 4417 C CA . ALA A 1 550 ? 30.933 -27.196 6.207 1.00 38.28 550 ALA A CA 1
ATOM 4418 C C . ALA A 1 550 ? 30.703 -26.983 7.713 1.00 38.28 550 ALA A C 1
ATOM 4420 O O . ALA A 1 550 ? 31.600 -26.570 8.434 1.00 38.28 550 ALA A O 1
ATOM 4421 N N . TYR A 1 551 ? 29.493 -27.354 8.140 1.00 38.62 551 TYR A N 1
ATOM 4422 C CA . TYR A 1 551 ? 29.192 -28.232 9.279 1.00 38.62 551 TYR A CA 1
ATOM 4423 C C . TYR A 1 551 ? 29.665 -27.911 10.713 1.00 38.62 551 TYR A C 1
ATOM 4425 O O . TYR A 1 551 ? 30.848 -27.836 11.016 1.00 38.62 551 TYR A O 1
ATOM 4433 N N . GLY A 1 552 ? 28.684 -27.988 11.627 1.00 36.84 552 GLY A N 1
ATOM 4434 C CA . GLY A 1 552 ? 28.843 -28.245 13.067 1.00 36.84 552 GLY A CA 1
ATOM 4435 C C . GLY A 1 552 ? 28.497 -27.013 13.908 1.00 36.84 552 GLY A C 1
ATOM 4436 O O . GLY A 1 552 ? 29.211 -26.028 13.862 1.00 36.84 552 GLY A O 1
ATOM 4437 N N . GLY A 1 553 ? 27.399 -26.930 14.661 1.00 38.62 553 GLY A N 1
ATOM 4438 C CA . GLY A 1 553 ? 26.753 -27.979 15.446 1.00 38.62 553 GLY A CA 1
ATOM 4439 C C . GLY A 1 553 ? 27.461 -28.096 16.796 1.00 38.62 553 GLY A C 1
ATOM 4440 O O . GLY A 1 553 ? 28.423 -28.845 16.907 1.00 38.62 553 GLY A O 1
ATOM 4441 N N . GLY A 1 554 ? 26.998 -27.356 17.808 1.00 41.62 554 GLY A N 1
ATOM 4442 C CA . GLY A 1 554 ? 27.569 -27.413 19.155 1.00 41.62 554 GLY A CA 1
ATOM 4443 C C . GLY A 1 554 ? 26.860 -26.503 20.155 1.00 41.62 554 GLY A C 1
ATOM 4444 O O . GLY A 1 554 ? 27.244 -25.355 20.335 1.00 41.62 554 GLY A O 1
ATOM 4445 N N . TYR A 1 555 ? 25.823 -27.039 20.800 1.00 49.50 555 TYR A N 1
ATOM 4446 C CA . TYR A 1 555 ? 25.332 -26.576 22.099 1.00 49.50 555 TYR A CA 1
ATOM 4447 C C . TYR A 1 555 ? 26.377 -26.870 23.186 1.00 49.50 555 TYR A C 1
ATOM 4449 O O . TYR A 1 555 ? 26.992 -27.937 23.149 1.00 49.50 555 TYR A O 1
ATOM 4457 N N . GLY A 1 556 ? 26.496 -26.007 24.200 1.00 45.38 556 GLY A N 1
ATOM 4458 C CA . GLY A 1 556 ? 27.150 -26.385 25.454 1.00 45.38 556 GLY A CA 1
ATOM 4459 C C . GLY A 1 556 ? 27.534 -25.234 26.384 1.00 45.38 556 GLY A C 1
ATOM 4460 O O . GLY A 1 556 ? 28.644 -24.734 26.264 1.00 45.38 556 GLY A O 1
ATOM 4461 N N . TYR A 1 557 ? 26.639 -24.980 27.349 1.00 42.72 557 TYR A N 1
ATOM 4462 C CA . TYR A 1 557 ? 26.775 -24.253 28.628 1.00 42.72 557 TYR A CA 1
ATOM 4463 C C . TYR A 1 557 ? 26.869 -22.725 28.650 1.00 42.72 557 TYR A C 1
ATOM 4465 O O . TYR A 1 557 ? 27.842 -22.149 28.125 1.00 42.72 557 TYR A O 1
#